Protein AF-0000000087791373 (afdb_homodimer)

Radius of gyration: 26.21 Å; Cα contacts (8 Å, |Δi|>4): 1386; chains: 2; bounding box: 54×72×61 Å

Solvent-accessible surface area (backbone atoms only — not comparable to full-atom values): 29292 Å² total; per-residue (Å²): 79,30,31,6,31,22,45,50,94,56,30,28,34,34,30,41,23,48,98,82,58,59,75,77,44,73,50,73,48,74,49,63,87,86,55,50,56,68,53,48,49,52,51,41,52,49,49,49,51,52,47,32,54,74,66,72,47,54,86,62,55,42,51,32,30,10,32,8,32,65,57,51,45,37,90,84,17,33,25,45,86,38,78,88,44,68,81,40,50,69,40,46,53,28,62,50,48,24,66,74,62,54,25,85,41,54,39,47,33,21,29,32,44,12,29,42,44,19,20,39,72,72,32,59,36,45,94,52,70,40,33,40,31,35,27,26,23,67,53,43,37,24,25,37,32,49,88,69,45,73,74,44,75,19,32,58,26,44,23,37,48,30,85,83,39,52,62,31,87,82,70,30,42,9,20,36,31,35,52,56,6,34,50,36,44,41,52,52,40,46,75,71,70,55,88,71,91,43,56,55,52,42,61,69,38,22,91,83,30,68,69,37,32,52,51,49,50,51,36,43,52,52,48,24,38,50,51,24,22,49,32,30,40,68,34,93,51,44,37,33,35,21,43,72,45,28,54,66,40,38,84,76,40,50,66,58,33,47,55,52,26,52,59,47,33,98,51,82,81,44,80,40,67,52,61,54,63,92,53,22,29,14,50,2,7,28,46,65,58,47,79,81,86,130,80,30,30,6,31,20,45,50,93,56,32,24,33,33,30,41,24,47,97,84,59,57,76,76,45,72,48,72,47,73,50,62,87,85,55,49,58,68,53,49,49,51,51,42,52,50,47,49,52,52,46,32,55,73,65,71,46,56,85,61,54,41,51,31,30,10,32,8,32,64,56,51,46,36,92,84,18,33,25,42,84,38,79,89,44,68,82,42,50,68,40,47,52,28,62,51,48,24,67,74,63,54,24,85,40,53,40,48,34,21,29,33,44,12,29,41,44,19,21,39,72,72,33,60,38,45,94,51,69,41,33,38,32,33,26,26,22,66,52,44,38,24,26,37,33,48,88,72,44,74,74,44,74,18,32,57,28,45,23,38,48,31,84,83,40,53,61,29,86,83,69,29,43,7,20,37,30,36,50,54,6,34,49,34,45,42,51,51,41,45,76,72,69,54,87,71,92,44,55,55,52,42,61,70,37,21,92,81,29,69,70,36,33,54,51,50,50,52,37,44,51,51,48,23,38,50,50,24,23,49,32,30,39,69,34,93,49,42,36,32,36,21,42,70,45,27,55,66,41,38,84,76,39,48,65,59,33,47,55,50,25,51,58,47,34,98,52,83,82,44,79,41,66,51,60,55,61,93,54,22,30,13,48,3,7,28,45,65,57,47,80,80,85,130

InterPro domains:
  IPR000600 ROK family [PF00480] (42-289)
  IPR000600 ROK family [PTHR18964] (3-289)
  IPR043129 ATPase, nucleotide binding domain [SSF53067] (2-290)

Organism: NCBI:txid1960156

Sequence (588 aa):
MLLGLEISRDFAAAVICDPAGAAQWALRRDFPPHASPAIQWVSAMELCHDLMRRAALERGEIERAGVSFEGQVSRDGQIENDPTRPGWAGYDIIRAVREHLGVPSVFAASRGQCEAWGEARFGALQNQSEWLYLHLGHDLESALFLQKMRRIPSDIGGLVVERDGSLDAFGIRGTLRAYCSGAAFESRARSFGMSFNSASEIWNLAPSNFAAQSLCEDFNSRLAQGLASALSLVGNVPLCLGGEFGRAIFPGIAAALASKLREMTPFSPHLIAARLGEDAAALGAAALTLPPISMLLGLEISRDFAAAVICDPAGAAQWALRRDFPPHASPAIQWVSAMELCHDLMRRAALERGEIERAGVSFEGQVSRDGQIENDPTRPGWAGYDIIRAVREHLGVPSVFAASRGQCEAWGEARFGALQNQSEWLYLHLGHDLESALFLQKMRRIPSDIGGLVVERDGSLDAFGIRGTLRAYCSGAAFESRARSFGMSFNSASEIWNLAPSNFAAQSLCEDFNSRLAQGLASALSLVGNVPLCLGGEFGRAIFPGIAAALASKLREMTPFSPHLIAARLGEDAAALGAAALTLPPIS

pLDDT: mean 92.12, std 7.23, range [46.38, 98.38]

Secondary structure (DSSP, 8-state):
-EEEEEE-SSEEEEEEE-TT--EEEEEEEEPPTT--HHHHHHHHHHHHHHHHHHTTPPTT---EEEEEESS-B-TTSBBPP-TTSTT-TT-BHHHHHHHHHT-SEEEEEEHHHHHHHHHHHHSTTTT-SSEEEEEESSSEEEEEEETTEEEE---GGG-B-STT--B-TTS-BTBTHHHHSHHHHHHHHHHTT---SSHHHHHHHGGG-HHHHHHHHHHHHHHHHHHHHHHHHH-S--EEEEHHHHHHHHHHHHHHHHHHHHHH-SS---EEE----TTHHHHHHHHTTSPPP-/-EEEEEE-SSEEEEEEE-TT--EEEEEEEEPPTT--HHHHHHHHHHHHHHHHHHTT--TT---EEEEEESS-B-TTSBBPP-TTSTT-TT-BHHHHHHHHHT-SEEEEEEHHHHHHHHHHHHSTTTT-SSEEEEEESSSEEEEEEETTEEEE---GGG-B-STT--B-TTS-BTBTHHHHSHHHHHHHHHHTT---SSHHHHHHHGGG-HHHHHHHHHHHHHHHHHHHHHHHHH-S--EEEEHHHHHHHHHHHHHHHHHHHHHH-SS---EEE----TTHHHHHHHHTTSPPP-

Foldseek 3Di:
DEKFWEQEPFKIKMFDDDLLLPTDFIDMGTFPPPDAPVRSVVRRLVRVVVRCVVVVHDQPPHAEYFYAYAAAADFQQAGDDDLSRPPRHGDRPQVVCCVSRVHPYYGYGYLQQLLVQLCCRNRFVPPFQWEKEWAAEQFIAIWTGDNNPPGDRDGLQQQQQDVQAAADSVRDHRGLRCQQHFNNLVVVCVVVVDDDDGSLRLCVCLVPDVSSVVSLLVNLLSVLSSVLVVCVVRNAGAYEYHHPNRLSCCVPRVVVSQVSNVVRHVDRYHYHYIDDPPCSSRSSRSSVRDDRDD/DEKFWEQEPFKIKMFDDDLLLPTDFIDMDTFPPPDAPVSSVVRRLVRVVVRCVVVVHDQPPHAEYFYAYAAAADFQQAGDDDLVRPPRHGDRPQVVCCVSRVHPYYGYGYLQQLLVQLCCRNRFVPPFQWEKEWAAEQFIAIWTHDNNPRGDRDGLQQQQQDVQAAQDSVRDHRGLRCQQHFNNLVVVCVVVVDDDDGSLRLCVCLVPDVSSVVSLLVNLLSVLSSVLVVCVVRNAGAYEYHHPNRLSCCVPRVVVSQVSNVVRHVDRYHYHYIDDPPCSSRSSRSSVRDDRDD

Structure (mmCIF, N/CA/C/O backbone):
data_AF-0000000087791373-model_v1
#
loop_
_entity.id
_entity.type
_entity.pdbx_description
1 polymer 'Sugar kinase of the NBD/HSP70 family, may containing an N-terminal HTH domain'
#
loop_
_atom_site.group_PDB
_atom_site.id
_atom_site.type_symbol
_atom_site.label_atom_id
_atom_site.label_alt_id
_atom_site.label_comp_id
_atom_site.label_asym_id
_atom_site.label_entity_id
_atom_site.label_seq_id
_atom_site.pdbx_PDB_ins_code
_atom_site.Cartn_x
_atom_site.Cartn_y
_atom_site.Cartn_z
_atom_site.occupancy
_atom_site.B_iso_or_equiv
_atom_site.auth_seq_id
_atom_site.auth_comp_id
_atom_site.auth_asym_id
_atom_site.auth_atom_id
_atom_site.pdbx_PDB_model_num
ATOM 1 N N . MET A 1 1 ? -21.875 -27.453 -12.586 1 92 1 MET A N 1
ATOM 2 C CA . MET A 1 1 ? -20.438 -27.594 -12.445 1 92 1 MET A CA 1
ATOM 3 C C . MET A 1 1 ? -19.719 -26.297 -12.828 1 92 1 MET A C 1
ATOM 5 O O . MET A 1 1 ? -20.25 -25.5 -13.609 1 92 1 MET A O 1
ATOM 9 N N . LEU A 1 2 ? -18.625 -26.078 -12.172 1 94.44 2 LEU A N 1
ATOM 10 C CA . LEU A 1 2 ? -17.766 -24.938 -12.445 1 94.44 2 LEU A CA 1
ATOM 11 C C . LEU A 1 2 ? -16.5 -25.359 -13.172 1 94.44 2 LEU A C 1
ATOM 13 O O . LEU A 1 2 ? -15.922 -26.406 -12.859 1 94.44 2 LEU A O 1
ATOM 17 N N . LEU A 1 3 ? -16.094 -24.531 -14.094 1 96.75 3 LEU A N 1
ATOM 18 C CA . LEU A 1 3 ? -14.828 -24.734 -14.766 1 96.75 3 LEU A CA 1
ATOM 19 C C . LEU A 1 3 ? -13.82 -23.656 -14.398 1 96.75 3 LEU A C 1
ATOM 21 O O . LEU A 1 3 ? -14.141 -22.469 -14.453 1 96.75 3 LEU A O 1
ATOM 25 N N . GLY A 1 4 ? -12.68 -24.047 -13.883 1 98 4 GLY A N 1
ATOM 26 C CA . GLY A 1 4 ? -11.539 -23.172 -13.695 1 98 4 GLY A CA 1
ATOM 27 C C . GLY A 1 4 ? -10.398 -23.453 -14.648 1 98 4 GLY A C 1
ATOM 28 O O . GLY A 1 4 ? -9.938 -24.594 -14.758 1 98 4 GLY A O 1
ATOM 29 N N . LEU A 1 5 ? -9.961 -22.422 -15.359 1 98.38 5 LEU A N 1
ATOM 30 C CA . LEU A 1 5 ? -8.875 -22.531 -16.328 1 98.38 5 LEU A CA 1
ATOM 31 C C . LEU A 1 5 ? -7.715 -21.625 -15.953 1 98.38 5 LEU A C 1
ATOM 33 O O . LEU A 1 5 ? -7.918 -20.438 -15.656 1 98.38 5 LEU A O 1
ATOM 37 N N . GLU A 1 6 ? -6.555 -22.141 -15.906 1 98.38 6 GLU A N 1
ATOM 38 C CA . GLU A 1 6 ? -5.332 -21.359 -15.742 1 98.38 6 GLU A CA 1
ATOM 39 C C . GLU A 1 6 ? -4.512 -21.344 -17.031 1 98.38 6 GLU A C 1
ATOM 41 O O . GLU A 1 6 ? -4.207 -22.406 -17.594 1 98.38 6 GLU A O 1
ATOM 46 N N . ILE A 1 7 ? -4.246 -20.219 -17.5 1 97.75 7 ILE A N 1
ATOM 47 C CA . ILE A 1 7 ? -3.295 -20.031 -18.594 1 97.75 7 ILE A CA 1
ATOM 48 C C . ILE A 1 7 ? -2.006 -19.422 -18.047 1 97.75 7 ILE A C 1
ATOM 50 O O . ILE A 1 7 ? -1.933 -18.203 -17.844 1 97.75 7 ILE A O 1
ATOM 54 N N . SER A 1 8 ? -1.04 -20.203 -17.812 1 95.69 8 SER A N 1
ATOM 55 C CA . SER A 1 8 ? 0.272 -19.781 -17.344 1 95.69 8 SER A CA 1
ATOM 56 C C . SER A 1 8 ? 1.234 -19.562 -18.5 1 95.69 8 SER A C 1
ATOM 58 O O . SER A 1 8 ? 0.839 -19.625 -19.672 1 95.69 8 SER A O 1
ATOM 60 N N . ARG A 1 9 ? 2.461 -19.172 -18.203 1 92.06 9 ARG A N 1
ATOM 61 C CA . ARG A 1 9 ? 3.473 -18.906 -19.219 1 92.06 9 ARG A CA 1
ATOM 62 C C . ARG A 1 9 ? 3.873 -20.188 -19.953 1 92.06 9 ARG A C 1
ATOM 64 O O . ARG A 1 9 ? 4.133 -20.156 -21.156 1 92.06 9 ARG A O 1
ATOM 71 N N . ASP A 1 10 ? 3.85 -21.266 -19.125 1 93.69 10 ASP A N 1
ATOM 72 C CA . ASP A 1 10 ? 4.469 -22.469 -19.703 1 93.69 10 ASP A CA 1
ATOM 73 C C . ASP A 1 10 ? 3.479 -23.625 -19.75 1 93.69 10 ASP A C 1
ATOM 75 O O . ASP A 1 10 ? 3.799 -24.703 -20.266 1 93.69 10 ASP A O 1
ATOM 79 N N . PHE A 1 11 ? 2.307 -23.422 -19.266 1 96.62 11 PHE A N 1
ATOM 80 C CA . PHE A 1 11 ? 1.334 -24.516 -19.266 1 96.62 11 PHE A CA 1
ATOM 81 C C . PHE A 1 11 ? -0.083 -23.969 -19.109 1 96.62 11 PHE A C 1
ATOM 83 O O . PHE A 1 11 ? -0.274 -22.797 -18.797 1 96.62 11 PHE A O 1
ATOM 90 N N . ALA A 1 12 ? -1.04 -24.828 -19.359 1 98.25 12 ALA A N 1
ATOM 91 C CA . ALA A 1 12 ? -2.441 -24.625 -19 1 98.25 12 ALA A CA 1
ATOM 92 C C . ALA A 1 12 ? -2.924 -25.703 -18.031 1 98.25 12 ALA A C 1
ATOM 94 O O . ALA A 1 12 ? -2.459 -26.844 -18.094 1 98.25 12 ALA A O 1
ATOM 95 N N . ALA A 1 13 ? -3.746 -25.328 -17.141 1 98.19 13 ALA A N 1
ATOM 96 C CA . ALA A 1 13 ? -4.398 -26.25 -16.219 1 98.19 13 ALA A CA 1
ATOM 97 C C . ALA A 1 13 ? -5.891 -25.953 -16.109 1 98.19 13 ALA A C 1
ATOM 99 O O . ALA A 1 13 ? -6.309 -24.797 -16.203 1 98.19 13 ALA A O 1
ATOM 100 N N . ALA A 1 14 ? -6.664 -26.984 -15.906 1 98.19 14 ALA A N 1
ATOM 101 C CA . ALA A 1 14 ? -8.109 -26.812 -15.766 1 98.19 14 ALA A CA 1
ATOM 102 C C . ALA A 1 14 ? -8.672 -27.734 -14.695 1 98.19 14 ALA A C 1
ATOM 104 O O . ALA A 1 14 ? -8.141 -28.828 -14.461 1 98.19 14 ALA A O 1
ATOM 105 N N . VAL A 1 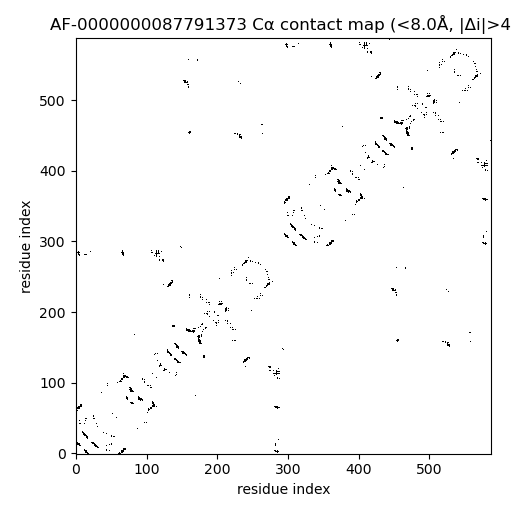15 ? -9.695 -27.266 -14.086 1 97.38 15 VAL A N 1
ATOM 106 C CA . VAL A 1 15 ? -10.414 -28.078 -13.094 1 97.38 15 VAL A CA 1
ATOM 107 C C . VAL A 1 15 ? -11.922 -27.938 -13.32 1 97.38 15 VAL A C 1
ATOM 109 O O . VAL A 1 15 ? -12.398 -26.906 -13.797 1 97.38 15 VAL A O 1
ATOM 112 N N . ILE A 1 16 ? -12.609 -29 -13.156 1 96.31 16 ILE A N 1
ATOM 113 C CA . ILE A 1 16 ? -14.062 -29 -13.062 1 96.31 16 ILE A CA 1
ATOM 114 C C . ILE A 1 16 ? -14.484 -29.422 -11.656 1 96.31 16 ILE A C 1
ATOM 116 O O . ILE A 1 16 ? -14.055 -30.469 -11.164 1 96.31 16 ILE A O 1
ATOM 120 N N . CYS A 1 17 ? -15.203 -28.562 -11.031 1 93.38 17 CYS A N 1
ATOM 121 C CA . CYS A 1 17 ? -15.609 -28.875 -9.664 1 93.38 17 CYS A CA 1
ATOM 122 C C . CYS A 1 17 ? -17.031 -28.391 -9.391 1 93.38 17 CYS A C 1
ATOM 124 O O . CYS A 1 17 ? -17.641 -27.734 -10.242 1 93.38 17 CYS A O 1
ATOM 126 N N . ASP A 1 18 ? -17.547 -28.844 -8.211 1 90.69 18 ASP A N 1
ATOM 127 C CA . ASP A 1 18 ? -18.828 -28.312 -7.758 1 90.69 18 ASP A CA 1
ATOM 128 C C . ASP A 1 18 ? -18.641 -27.016 -6.973 1 90.69 18 ASP A C 1
ATOM 130 O O . ASP A 1 18 ? -17.516 -26.578 -6.746 1 90.69 18 ASP A O 1
ATOM 134 N N . PRO A 1 19 ? -19.766 -26.375 -6.551 1 89.62 19 PRO A N 1
ATOM 135 C CA . PRO A 1 19 ? -19.672 -25.094 -5.855 1 89.62 19 PRO A CA 1
ATOM 136 C C . PRO A 1 19 ? -18.969 -25.203 -4.5 1 89.62 19 PRO A C 1
ATOM 138 O O . PRO A 1 19 ? -18.547 -24.203 -3.93 1 89.62 19 PRO A O 1
ATOM 141 N N . ALA A 1 20 ? -18.828 -26.375 -3.98 1 87.81 20 ALA A N 1
ATOM 142 C CA . ALA A 1 20 ? -18.141 -26.578 -2.705 1 87.81 20 ALA A CA 1
ATOM 143 C C . ALA A 1 20 ? -16.625 -26.656 -2.9 1 87.81 20 ALA A C 1
ATOM 145 O O . ALA A 1 20 ? -15.867 -26.609 -1.93 1 87.81 20 ALA A O 1
ATOM 146 N N . GLY A 1 21 ? -16.219 -26.703 -4.137 1 82.69 21 GLY A N 1
ATOM 147 C CA . GLY A 1 21 ? -14.812 -26.641 -4.484 1 82.69 21 GLY A CA 1
ATOM 148 C C . GLY A 1 21 ? -14.125 -27.984 -4.426 1 82.69 21 GLY A C 1
ATOM 149 O O . GLY A 1 21 ? -12.906 -28.062 -4.555 1 82.69 21 GLY A O 1
ATOM 150 N N . ALA A 1 22 ? -14.875 -29.031 -4.082 1 83.44 22 ALA A N 1
ATOM 151 C CA . ALA A 1 22 ? -14.258 -30.344 -4.156 1 83.44 22 ALA A CA 1
ATOM 152 C C . ALA A 1 22 ? -13.883 -30.703 -5.594 1 83.44 22 ALA A C 1
ATOM 154 O O . ALA A 1 22 ? -14.719 -30.625 -6.5 1 83.44 22 ALA A O 1
ATOM 155 N N . ALA A 1 23 ? -12.57 -30.688 -5.789 1 78.94 23 ALA A N 1
ATOM 156 C CA . ALA A 1 23 ? -12.156 -30.984 -7.156 1 78.94 23 ALA A CA 1
ATOM 157 C C . ALA A 1 23 ? -12.383 -32.469 -7.484 1 78.94 23 ALA A C 1
ATOM 159 O O . ALA A 1 23 ? -11.984 -33.344 -6.723 1 78.94 23 ALA A O 1
ATOM 160 N N . GLN A 1 24 ? -13 -32.562 -8.672 1 87.12 24 GLN A N 1
ATOM 161 C CA . GLN A 1 24 ? -13.258 -33.938 -9.102 1 87.12 24 GLN A CA 1
ATOM 162 C C . GLN A 1 24 ? -12.383 -34.312 -10.297 1 87.12 24 GLN A C 1
ATOM 164 O O . GLN A 1 24 ? -11.828 -35.438 -10.344 1 87.12 24 GLN A O 1
ATOM 169 N N . TRP A 1 25 ? -12.258 -33.375 -11.266 1 95.31 25 TRP A N 1
ATOM 170 C CA . TRP A 1 25 ? -11.438 -33.594 -12.453 1 95.31 25 TRP A CA 1
ATOM 171 C C . TRP A 1 25 ? -10.43 -32.469 -12.641 1 95.31 25 TRP A C 1
ATOM 173 O O . TRP A 1 25 ? -10.742 -31.312 -12.406 1 95.31 25 TRP A O 1
ATOM 183 N N . ALA A 1 26 ? -9.281 -32.812 -12.977 1 96.75 26 ALA A N 1
ATOM 184 C CA . ALA A 1 26 ? -8.219 -31.859 -13.25 1 96.75 26 ALA A CA 1
ATOM 185 C C . ALA A 1 26 ? -7.301 -32.344 -14.359 1 96.75 26 ALA A C 1
ATOM 187 O O . ALA A 1 26 ? -7.066 -33.562 -14.484 1 96.75 26 ALA A O 1
ATOM 188 N N . LEU A 1 27 ? -6.875 -31.453 -15.172 1 97.62 27 LEU A N 1
ATOM 189 C CA . LEU A 1 27 ? -5.934 -31.766 -16.25 1 97.62 27 LEU A CA 1
ATOM 190 C C . LEU A 1 27 ? -4.938 -30.625 -16.438 1 97.62 27 LEU A C 1
ATOM 192 O O . LEU A 1 27 ? -5.281 -29.453 -16.25 1 97.62 27 LEU A O 1
ATOM 196 N N . ARG A 1 28 ? -3.744 -30.906 -16.75 1 97.69 28 ARG A N 1
ATOM 197 C CA . ARG A 1 28 ? -2.688 -29.938 -17.047 1 97.69 28 ARG A CA 1
ATOM 198 C C . ARG A 1 28 ? -1.947 -30.312 -18.328 1 97.69 28 ARG A C 1
ATOM 200 O O . ARG A 1 28 ? -1.765 -31.5 -18.625 1 97.69 28 ARG A O 1
ATOM 207 N N . ARG A 1 29 ? -1.562 -29.359 -19.031 1 97.81 29 ARG A N 1
ATOM 208 C CA . ARG A 1 29 ? -0.812 -29.547 -20.266 1 97.81 29 ARG A CA 1
ATOM 209 C C . ARG A 1 29 ? 0.278 -28.484 -20.422 1 97.81 29 ARG A C 1
ATOM 211 O O . ARG A 1 29 ? -0.005 -27.281 -20.391 1 97.81 29 ARG A O 1
ATOM 218 N N . ASP A 1 30 ? 1.499 -28.906 -20.578 1 97.56 30 ASP A N 1
ATOM 219 C CA . ASP A 1 30 ? 2.609 -27.984 -20.812 1 97.56 30 ASP A CA 1
ATOM 220 C C . ASP A 1 30 ? 2.57 -27.438 -22.25 1 97.56 30 ASP A C 1
ATOM 222 O O . ASP A 1 30 ? 2.24 -28.172 -23.188 1 97.56 30 ASP A O 1
ATOM 226 N N . PHE A 1 31 ? 2.869 -26.188 -22.344 1 97.38 31 PHE A N 1
ATOM 227 C CA . PHE A 1 31 ? 3.014 -25.609 -23.672 1 97.38 31 PHE A CA 1
ATOM 228 C C . PHE A 1 31 ? 4.355 -25.984 -24.281 1 97.38 31 PHE A C 1
ATOM 230 O O . PHE A 1 31 ? 5.316 -26.266 -23.562 1 97.38 31 PHE A O 1
ATOM 237 N N . PRO A 1 32 ? 4.41 -25.984 -25.641 1 94.69 32 PRO A N 1
ATOM 238 C CA . PRO A 1 32 ? 5.734 -26.078 -26.25 1 94.69 32 PRO A CA 1
ATOM 239 C C . PRO A 1 32 ? 6.621 -24.875 -25.922 1 94.69 32 PRO A C 1
ATOM 241 O O . PRO A 1 32 ? 6.109 -23.797 -25.594 1 94.69 32 PRO A O 1
ATOM 244 N N . PRO A 1 33 ? 7.93 -25.109 -25.938 1 92.12 33 PRO A N 1
ATOM 245 C CA . PRO A 1 33 ? 8.828 -23.969 -25.688 1 92.12 33 PRO A CA 1
ATOM 246 C C . PRO A 1 33 ? 8.547 -22.797 -26.609 1 92.12 33 PRO A C 1
ATOM 248 O O . PRO A 1 33 ? 8.359 -22.984 -27.812 1 92.12 33 PRO A O 1
ATOM 251 N N . HIS A 1 34 ? 8.414 -21.641 -26.078 1 90.69 34 HIS A N 1
ATOM 252 C CA . HIS A 1 34 ? 8.234 -20.391 -26.812 1 90.69 34 HIS A CA 1
ATOM 253 C C . HIS A 1 34 ? 6.918 -20.375 -27.578 1 90.69 34 HIS A C 1
ATOM 255 O O . HIS A 1 34 ? 6.848 -19.859 -28.688 1 90.69 34 HIS A O 1
ATOM 261 N N . ALA A 1 35 ? 5.977 -21.078 -27.016 1 95.12 35 ALA A N 1
ATOM 262 C CA . ALA A 1 35 ? 4.664 -21.109 -27.656 1 95.12 35 ALA A CA 1
ATOM 263 C C . ALA A 1 35 ? 4.09 -19.703 -27.812 1 95.12 35 ALA A C 1
ATOM 265 O O . ALA A 1 35 ? 4.148 -18.906 -26.875 1 95.12 35 ALA A O 1
ATOM 266 N N . SER A 1 36 ? 3.588 -19.391 -29.016 1 95.75 36 SER A N 1
ATOM 267 C CA . SER A 1 36 ? 2.896 -18.125 -29.25 1 95.75 36 SER A CA 1
ATOM 268 C C . SER A 1 36 ? 1.574 -18.078 -28.484 1 95.75 36 SER A C 1
ATOM 270 O O . SER A 1 36 ? 1.048 -19.109 -28.078 1 95.75 36 SER A O 1
ATOM 272 N N . PRO A 1 37 ? 0.996 -16.891 -28.328 1 96.31 37 PRO A N 1
ATOM 273 C CA . PRO A 1 37 ? -0.317 -16.781 -27.688 1 96.31 37 PRO A CA 1
ATOM 274 C C . PRO A 1 37 ? -1.379 -17.641 -28.375 1 96.31 37 PRO A C 1
ATOM 276 O O . PRO A 1 37 ? -2.207 -18.266 -27.688 1 96.31 37 PRO A O 1
ATOM 279 N N . ALA A 1 38 ? -1.323 -17.688 -29.641 1 96.56 38 ALA A N 1
ATOM 280 C CA . ALA A 1 38 ? -2.297 -18.484 -30.391 1 96.56 38 ALA A CA 1
ATOM 281 C C . ALA A 1 38 ? -2.182 -19.969 -30.016 1 96.56 38 ALA A C 1
ATOM 283 O O . ALA A 1 38 ? -3.193 -20.641 -29.812 1 96.56 38 ALA A O 1
ATOM 284 N N . ILE A 1 39 ? -0.983 -20.422 -29.938 1 97.25 39 ILE A N 1
ATOM 285 C CA . ILE A 1 39 ? -0.735 -21.812 -29.594 1 97.25 39 ILE A CA 1
ATOM 286 C C . ILE A 1 39 ? -1.171 -22.078 -28.156 1 97.25 39 ILE A C 1
ATOM 288 O O . ILE A 1 39 ? -1.789 -23.109 -27.875 1 97.25 39 ILE A O 1
ATOM 292 N N . GLN A 1 40 ? -0.806 -21.219 -27.281 1 97.88 40 GLN A N 1
ATOM 293 C CA . GLN A 1 40 ? -1.222 -21.359 -25.891 1 97.88 40 GLN A CA 1
ATOM 294 C C . GLN A 1 40 ? -2.742 -21.406 -25.781 1 97.88 40 GLN A C 1
ATOM 296 O O . GLN A 1 40 ? -3.291 -22.219 -25.047 1 97.88 40 GLN A O 1
ATOM 301 N N . TRP A 1 41 ? -3.383 -20.531 -26.531 1 97.5 41 TRP A N 1
ATOM 302 C CA . TRP A 1 41 ? -4.84 -20.438 -26.5 1 97.5 41 TRP A CA 1
ATOM 303 C C . TRP A 1 41 ? -5.469 -21.75 -26.984 1 97.5 41 TRP A C 1
ATOM 305 O O . TRP A 1 41 ? -6.316 -22.312 -26.297 1 97.5 41 TRP A O 1
ATOM 315 N N . VAL A 1 42 ? -5.035 -22.188 -28.094 1 97.69 42 VAL A N 1
ATOM 316 C CA . VAL A 1 42 ? -5.578 -23.422 -28.672 1 97.69 42 VAL A CA 1
ATOM 317 C C . VAL A 1 42 ? -5.367 -24.578 -27.703 1 97.69 42 VAL A C 1
ATOM 319 O O . VAL A 1 42 ? -6.285 -25.359 -27.469 1 97.69 42 VAL A O 1
ATOM 322 N N . SER A 1 43 ? -4.188 -24.641 -27.172 1 98 43 SER A N 1
ATOM 323 C CA . SER A 1 43 ? -3.865 -25.703 -26.203 1 98 43 SER A CA 1
ATOM 324 C C . SER A 1 43 ? -4.773 -25.641 -24.984 1 98 43 SER A C 1
ATOM 326 O O . SER A 1 43 ? -5.234 -26.672 -24.5 1 98 43 SER A O 1
ATOM 328 N N . ALA A 1 44 ? -4.98 -24.484 -24.516 1 98.31 44 ALA A N 1
ATOM 329 C CA . ALA A 1 44 ? -5.824 -24.281 -23.344 1 98.31 44 ALA A CA 1
ATOM 330 C C . ALA A 1 44 ? -7.266 -24.703 -23.625 1 98.31 44 ALA A C 1
ATOM 332 O O . ALA A 1 44 ? -7.898 -25.359 -22.797 1 98.31 44 ALA A O 1
ATOM 333 N N . MET A 1 45 ? -7.773 -24.328 -24.797 1 97.38 45 MET A N 1
ATOM 334 C CA . MET A 1 45 ? -9.141 -24.703 -25.156 1 97.38 45 MET A CA 1
ATOM 335 C C . MET A 1 45 ? -9.273 -26.203 -25.328 1 97.38 45 MET A C 1
ATOM 337 O O . MET A 1 45 ? -10.258 -26.797 -24.891 1 97.38 45 MET A O 1
ATOM 341 N N . GLU A 1 46 ? -8.312 -26.734 -25.953 1 97.81 46 GLU A N 1
ATOM 342 C CA . GLU A 1 46 ? -8.312 -28.188 -26.125 1 97.81 46 GLU A CA 1
ATOM 343 C C . GLU A 1 46 ? -8.289 -28.891 -24.781 1 97.81 46 GLU A C 1
ATOM 345 O O . GLU A 1 46 ? -8.961 -29.906 -24.594 1 97.81 46 GLU A O 1
ATOM 350 N N . LEU A 1 47 ? -7.508 -28.359 -23.906 1 98.31 47 LEU A N 1
ATOM 351 C CA . LEU A 1 47 ? -7.438 -28.891 -22.547 1 98.31 47 LEU A CA 1
ATOM 352 C C . LEU A 1 47 ? -8.812 -28.906 -21.891 1 98.31 47 LEU A C 1
ATOM 354 O O . LEU A 1 47 ? -9.195 -29.875 -21.25 1 98.31 47 LEU A O 1
ATOM 358 N N . CYS A 1 48 ? -9.516 -27.828 -22.031 1 97.44 48 CYS A N 1
ATOM 359 C CA . CYS A 1 48 ? -10.852 -27.719 -21.453 1 97.44 48 CYS A CA 1
ATOM 360 C C . CYS A 1 48 ? -11.789 -28.766 -22.047 1 97.44 48 CYS A C 1
ATOM 362 O O . CYS A 1 48 ? -12.539 -29.422 -21.328 1 97.44 48 CYS A O 1
ATOM 364 N N . HIS A 1 49 ? -11.719 -28.938 -23.328 1 96.81 49 HIS A N 1
ATOM 365 C CA . HIS A 1 49 ? -12.555 -29.938 -24 1 96.81 49 HIS A CA 1
ATOM 366 C C . HIS A 1 49 ? -12.211 -31.344 -23.516 1 96.81 49 HIS A C 1
ATOM 368 O O . HIS A 1 49 ? -13.109 -32.156 -23.25 1 96.81 49 HIS A O 1
ATOM 374 N N . ASP A 1 50 ? -10.953 -31.578 -23.438 1 97.75 50 ASP A N 1
ATOM 375 C CA . ASP A 1 50 ? -10.508 -32.875 -22.969 1 97.75 50 ASP A CA 1
ATOM 376 C C . ASP A 1 50 ? -11.016 -33.156 -21.547 1 97.75 50 ASP A C 1
ATOM 378 O O . ASP A 1 50 ? -11.438 -34.281 -21.25 1 97.75 50 ASP A O 1
ATOM 382 N N . LEU A 1 51 ? -10.953 -32.125 -20.75 1 97.44 51 LEU A N 1
ATOM 383 C CA . LEU A 1 51 ? -11.398 -32.281 -19.375 1 97.44 51 LEU A CA 1
ATOM 384 C C . LEU A 1 51 ? -12.898 -32.531 -19.297 1 97.44 51 LEU A C 1
ATOM 386 O O . LEU A 1 51 ? -13.367 -33.344 -18.516 1 97.44 51 LEU A O 1
ATOM 390 N N . MET A 1 52 ? -13.617 -31.812 -20.062 1 95.75 52 MET A N 1
ATOM 391 C CA . MET A 1 52 ? -15.062 -32 -20.125 1 95.75 52 MET A CA 1
ATOM 392 C C . MET A 1 52 ? -15.414 -33.406 -20.547 1 95.75 52 MET A C 1
ATOM 394 O O . MET A 1 52 ? -16.328 -34.031 -20 1 95.75 52 MET A O 1
ATOM 398 N N . ARG A 1 53 ? -14.688 -33.906 -21.5 1 95.94 53 ARG A N 1
ATOM 399 C CA . ARG A 1 53 ? -14.898 -35.281 -21.953 1 95.94 53 ARG A CA 1
ATOM 400 C C . ARG A 1 53 ? -14.594 -36.281 -20.844 1 95.94 53 ARG A C 1
ATOM 402 O O . ARG A 1 53 ? -15.367 -37.219 -20.625 1 95.94 53 ARG A O 1
ATOM 409 N N . ARG A 1 54 ? -13.547 -36 -20.203 1 95.62 54 ARG A N 1
ATOM 410 C CA . ARG A 1 54 ? -13.148 -36.875 -19.109 1 95.62 54 ARG A CA 1
ATOM 411 C C . ARG A 1 54 ? -14.195 -36.844 -18 1 95.62 54 ARG A C 1
ATOM 413 O O . ARG A 1 54 ? -14.43 -37.875 -17.344 1 95.62 54 ARG A O 1
ATOM 420 N N . ALA A 1 55 ? -14.766 -35.781 -17.781 1 94.12 55 ALA A N 1
ATOM 421 C CA . ALA A 1 55 ? -15.781 -35.625 -16.734 1 94.12 55 ALA A CA 1
ATOM 422 C C . ALA A 1 55 ? -17.156 -36.031 -17.234 1 94.12 55 ALA A C 1
ATOM 424 O O . ALA A 1 55 ? -18.141 -35.938 -16.516 1 94.12 55 ALA A O 1
ATOM 425 N N . ALA A 1 56 ? -17.266 -36.438 -18.453 1 94.56 56 ALA A N 1
ATOM 426 C CA . ALA A 1 56 ? -18.516 -36.875 -19.094 1 94.56 56 ALA A CA 1
ATOM 427 C C . ALA A 1 56 ? -19.562 -35.75 -19.062 1 94.56 56 ALA A C 1
ATOM 429 O O . ALA A 1 56 ? -20.734 -36 -18.766 1 94.56 56 ALA A O 1
ATOM 430 N N . LEU A 1 57 ? -19.031 -34.562 -19.281 1 92.81 57 LEU A N 1
ATOM 431 C CA . LEU A 1 57 ? -19.922 -33.406 -19.328 1 92.81 57 LEU A CA 1
ATOM 432 C C . LEU A 1 57 ? -20.156 -32.969 -20.766 1 92.81 57 LEU A C 1
ATOM 434 O O . LEU A 1 57 ? -19.219 -32.969 -21.578 1 92.81 57 LEU A O 1
ATOM 438 N N . GLU A 1 58 ? -21.359 -32.656 -21.031 1 86.31 58 GLU A N 1
ATOM 439 C CA . GLU A 1 58 ? -21.688 -32.062 -22.328 1 86.31 58 GLU A CA 1
ATOM 440 C C . GLU A 1 58 ? -21.594 -30.547 -22.297 1 86.31 58 GLU A C 1
ATOM 442 O O . GLU A 1 58 ? -21.547 -29.953 -21.219 1 86.31 58 GLU A O 1
ATOM 447 N N . ARG A 1 59 ? -21.531 -30.156 -23.594 1 77.88 59 ARG A N 1
ATOM 448 C CA . ARG A 1 59 ? -21.562 -28.703 -23.719 1 77.88 59 ARG A CA 1
ATOM 449 C C . ARG A 1 59 ? -22.781 -28.109 -23.031 1 77.88 59 ARG A C 1
ATOM 451 O O . ARG A 1 59 ? -23.875 -28.672 -23.125 1 77.88 59 ARG A O 1
ATOM 458 N N . GLY A 1 60 ? -22.75 -27.172 -22.266 1 83.12 60 GLY A N 1
ATOM 459 C CA . GLY A 1 60 ? -23.875 -26.562 -21.594 1 83.12 60 GLY A CA 1
ATOM 460 C C . GLY A 1 60 ? -23.969 -26.938 -20.125 1 83.12 60 GLY A C 1
ATOM 461 O O . GLY A 1 60 ? -24.641 -26.266 -19.344 1 83.12 60 GLY A O 1
ATOM 462 N N . GLU A 1 61 ? -23.312 -28 -19.828 1 89.81 61 GLU A N 1
ATOM 463 C CA . GLU A 1 61 ? -23.391 -28.438 -18.438 1 89.81 61 GLU A CA 1
ATOM 464 C C . GLU A 1 61 ? -22.438 -27.625 -17.547 1 89.81 61 GLU A C 1
ATOM 466 O O . GLU A 1 61 ? -22.547 -27.656 -16.328 1 89.81 61 GLU A O 1
ATOM 471 N N . ILE A 1 62 ? -21.531 -27.047 -18.203 1 92.38 62 ILE A N 1
ATOM 472 C CA . ILE A 1 62 ? -20.734 -26.062 -17.484 1 92.38 62 ILE A CA 1
ATOM 473 C C . ILE A 1 62 ? -21.453 -24.703 -17.484 1 92.38 62 ILE A C 1
ATOM 475 O O . ILE A 1 62 ? -21.625 -24.094 -18.547 1 92.38 62 ILE A O 1
ATOM 479 N N . GLU A 1 63 ? -21.797 -24.234 -16.344 1 88.31 63 GLU A N 1
ATOM 480 C CA . GLU A 1 63 ? -22.609 -23.016 -16.234 1 88.31 63 GLU A CA 1
ATOM 481 C C . GLU A 1 63 ? -21.719 -21.781 -16.094 1 88.31 63 GLU A C 1
ATOM 483 O O . GLU A 1 63 ? -22.094 -20.688 -16.531 1 88.31 63 GLU A O 1
ATOM 488 N N . ARG A 1 64 ? -20.719 -21.938 -15.484 1 95.44 64 ARG A N 1
ATOM 489 C CA . ARG A 1 64 ? -19.828 -20.812 -15.188 1 95.44 64 ARG A CA 1
ATOM 490 C C . ARG A 1 64 ? -18.359 -21.219 -15.344 1 95.44 64 ARG A C 1
ATOM 492 O O . ARG A 1 64 ? -17.984 -22.359 -15.008 1 95.44 64 ARG A O 1
ATOM 499 N N . ALA A 1 65 ? -17.578 -20.344 -15.844 1 97.31 65 ALA A N 1
ATOM 500 C CA . ALA A 1 65 ? -16.156 -20.594 -16.016 1 97.31 65 ALA A CA 1
ATOM 501 C C . ALA A 1 65 ? -15.336 -19.391 -15.531 1 97.31 65 ALA A C 1
ATOM 503 O O . ALA A 1 65 ? -15.75 -18.25 -15.695 1 97.31 65 ALA A O 1
ATOM 504 N N . GLY A 1 66 ? -14.273 -19.688 -14.898 1 97.75 66 GLY A N 1
ATOM 505 C CA . GLY A 1 66 ? -13.281 -18.688 -14.547 1 97.75 66 GLY A CA 1
ATOM 506 C C . GLY A 1 66 ? -11.93 -18.938 -15.195 1 97.75 66 GLY A C 1
ATOM 507 O O . GLY A 1 66 ? -11.539 -20.078 -15.414 1 97.75 66 GLY A O 1
ATOM 508 N N . VAL A 1 67 ? -11.211 -17.828 -15.477 1 98.12 67 VAL A N 1
ATOM 509 C CA . VAL A 1 67 ? -9.891 -17.922 -16.094 1 98.12 67 VAL A CA 1
ATOM 510 C C . VAL A 1 67 ? -8.867 -17.203 -15.227 1 98.12 67 VAL A C 1
ATOM 512 O O . VAL A 1 67 ? -9.055 -16.031 -14.867 1 98.12 67 VAL A O 1
ATOM 515 N N . SER A 1 68 ? -7.895 -17.906 -14.828 1 97.31 68 SER A N 1
ATOM 516 C CA . SER A 1 68 ? -6.684 -17.344 -14.234 1 97.31 68 SER A CA 1
ATOM 517 C C . SER A 1 68 ? -5.605 -17.125 -15.289 1 97.31 68 SER A C 1
ATOM 519 O O . SER A 1 68 ? -5.188 -18.062 -15.961 1 97.31 68 SER A O 1
ATOM 521 N N . PHE A 1 69 ? -5.184 -15.93 -15.414 1 96.38 69 PHE A N 1
ATOM 522 C CA . PHE A 1 69 ? -4.184 -15.594 -16.422 1 96.38 69 PHE A CA 1
ATOM 523 C C . PHE A 1 69 ? -2.922 -15.047 -15.773 1 96.38 69 PHE A C 1
ATOM 525 O O . PHE A 1 69 ? -2.988 -14.102 -14.977 1 96.38 69 PHE A O 1
ATOM 532 N N . GLU A 1 70 ? -1.778 -15.695 -16.016 1 94 70 GLU A N 1
ATOM 533 C CA . GLU A 1 70 ? -0.498 -15.156 -15.562 1 94 70 GLU A CA 1
ATOM 534 C C . GLU A 1 70 ? -0.137 -13.883 -16.312 1 94 70 GLU A C 1
ATOM 536 O O . GLU A 1 70 ? 0.57 -13.93 -17.328 1 94 70 GLU A O 1
ATOM 541 N N . GLY A 1 71 ? -0.492 -12.812 -15.812 1 89.62 71 GLY A N 1
ATOM 542 C CA . GLY A 1 71 ? -0.416 -11.477 -16.391 1 89.62 71 GLY A CA 1
ATOM 543 C C . GLY A 1 71 ? -1.489 -10.547 -15.859 1 89.62 71 GLY A C 1
ATOM 544 O O . GLY A 1 71 ? -2.188 -10.867 -14.898 1 89.62 71 GLY A O 1
ATOM 545 N N . GLN A 1 72 ? -1.564 -9.43 -16.516 1 86.5 72 GLN A N 1
ATOM 546 C CA . GLN A 1 72 ? -2.535 -8.43 -16.078 1 86.5 72 GLN A CA 1
ATOM 547 C C . GLN A 1 72 ? -3.822 -8.516 -16.891 1 86.5 72 GLN A C 1
ATOM 549 O O . GLN A 1 72 ? -3.783 -8.523 -18.125 1 86.5 72 GLN A O 1
ATOM 554 N N . VAL A 1 73 ? -4.91 -8.633 -16.109 1 90.88 73 VAL A N 1
ATOM 555 C CA . VAL A 1 73 ? -6.227 -8.719 -16.734 1 90.88 73 VAL A CA 1
ATOM 556 C C . VAL A 1 73 ? -7.141 -7.645 -16.156 1 90.88 73 VAL A C 1
ATOM 558 O O . VAL A 1 73 ? -7.23 -7.484 -14.93 1 90.88 73 VAL A O 1
ATOM 561 N N . SER A 1 74 ? -7.773 -6.941 -17.078 1 88.06 74 SER A N 1
ATOM 562 C CA . SER A 1 74 ? -8.734 -5.941 -16.625 1 88.06 74 SER A CA 1
ATOM 563 C C . SER A 1 74 ? -10.023 -6.598 -16.141 1 88.06 74 SER A C 1
ATOM 565 O O . SER A 1 74 ? -10.234 -7.793 -16.359 1 88.06 74 SER A O 1
ATOM 567 N N . ARG A 1 75 ? -10.859 -5.797 -15.516 1 82.19 75 ARG A N 1
ATOM 568 C CA . ARG A 1 75 ? -12.125 -6.289 -14.977 1 82.19 75 ARG A CA 1
ATOM 569 C C . ARG A 1 75 ? -13.008 -6.852 -16.078 1 82.19 75 ARG A C 1
ATOM 571 O O . ARG A 1 75 ? -13.781 -7.785 -15.852 1 82.19 75 ARG A O 1
ATOM 578 N N . ASP A 1 76 ? -12.836 -6.301 -17.25 1 89 76 ASP A N 1
ATOM 579 C CA . ASP A 1 76 ? -13.695 -6.715 -18.344 1 89 76 ASP A CA 1
ATOM 580 C C . ASP A 1 76 ? -13.047 -7.832 -19.172 1 89 76 ASP A C 1
ATOM 582 O O . ASP A 1 76 ? -13.57 -8.234 -20.203 1 89 76 ASP A O 1
ATOM 586 N N . GLY A 1 77 ? -11.922 -8.297 -18.719 1 91.94 77 GLY A N 1
ATOM 587 C CA . GLY A 1 77 ? -11.336 -9.492 -19.297 1 91.94 77 GLY A CA 1
ATOM 588 C C . GLY A 1 77 ? -10.281 -9.195 -20.359 1 91.94 77 GLY A C 1
ATOM 589 O O . GLY A 1 77 ? -9.781 -10.102 -21.016 1 91.94 77 GLY A O 1
ATOM 590 N N . GLN A 1 78 ? -9.961 -7.922 -20.484 1 94.19 78 GLN A N 1
ATOM 591 C CA . GLN A 1 78 ? -8.93 -7.555 -21.453 1 94.19 78 GLN A CA 1
ATOM 592 C C . GLN A 1 78 ? -7.535 -7.77 -20.875 1 94.19 78 GLN A C 1
ATOM 594 O O . GLN A 1 78 ? -7.246 -7.324 -19.766 1 94.19 78 GLN A O 1
ATOM 599 N N . ILE A 1 79 ? -6.715 -8.461 -21.656 1 94.5 79 ILE A N 1
ATOM 600 C CA . ILE A 1 79 ? -5.328 -8.625 -21.234 1 94.5 79 ILE A CA 1
ATOM 601 C C . ILE A 1 79 ? -4.562 -7.324 -21.484 1 94.5 79 ILE A C 1
ATOM 603 O O . ILE A 1 79 ? -4.559 -6.801 -22.594 1 94.5 79 ILE A O 1
ATOM 607 N N . GLU A 1 80 ? -4.016 -6.824 -20.422 1 90.62 80 GLU A N 1
ATOM 608 C CA . GLU A 1 80 ? -3.254 -5.586 -20.516 1 90.62 80 GLU A CA 1
ATOM 609 C C . GLU A 1 80 ? -1.846 -5.84 -21.047 1 90.62 80 GLU A C 1
ATOM 611 O O . GLU A 1 80 ? -1.388 -6.984 -21.078 1 90.62 80 GLU A O 1
ATOM 616 N N . ASN A 1 81 ? -1.272 -4.746 -21.5 1 86.31 81 ASN A N 1
ATOM 617 C CA . ASN A 1 81 ? 0.106 -4.859 -21.969 1 86.31 81 ASN A CA 1
ATOM 618 C C . ASN A 1 81 ? 1.044 -5.285 -20.828 1 86.31 81 ASN A C 1
ATOM 620 O O . ASN A 1 81 ? 1.041 -4.684 -19.766 1 86.31 81 ASN A O 1
ATOM 624 N N . ASP A 1 82 ? 1.707 -6.359 -21.016 1 87.12 82 ASP A N 1
ATOM 625 C CA . ASP A 1 82 ? 2.645 -6.992 -20.094 1 87.12 82 ASP A CA 1
ATOM 626 C C . ASP A 1 82 ? 3.875 -7.512 -20.828 1 87.12 82 ASP A C 1
ATOM 628 O O . ASP A 1 82 ? 3.775 -8.445 -21.641 1 87.12 82 ASP A O 1
ATOM 632 N N . PRO A 1 83 ? 5.031 -6.883 -20.562 1 86.56 83 PRO A N 1
ATOM 633 C CA . PRO A 1 83 ? 6.238 -7.289 -21.281 1 86.56 83 PRO A CA 1
ATOM 634 C C . PRO A 1 83 ? 6.598 -8.758 -21.062 1 86.56 83 PRO A C 1
ATOM 636 O O . PRO A 1 83 ? 7.328 -9.344 -21.859 1 86.56 83 PRO A O 1
ATOM 639 N N . THR A 1 84 ? 6.062 -9.344 -20.047 1 86.44 84 THR A N 1
ATOM 640 C CA . THR A 1 84 ? 6.371 -10.742 -19.75 1 86.44 84 THR A CA 1
ATOM 641 C C . THR A 1 84 ? 5.445 -11.672 -20.531 1 86.44 84 THR A C 1
ATOM 643 O O . THR A 1 84 ? 5.688 -12.883 -20.594 1 86.44 84 THR A O 1
ATOM 646 N N . ARG A 1 85 ? 4.473 -11.172 -21.094 1 92.25 85 ARG A N 1
ATOM 647 C CA . ARG A 1 85 ? 3.525 -11.938 -21.906 1 92.25 85 ARG A CA 1
ATOM 648 C C . ARG A 1 85 ? 3.281 -11.258 -23.25 1 92.25 85 ARG A C 1
ATOM 650 O O . ARG A 1 85 ? 2.15 -10.875 -23.562 1 92.25 85 ARG A O 1
ATOM 657 N N . PRO A 1 86 ? 4.379 -11.211 -23.953 1 90 86 PRO A N 1
ATOM 658 C CA . PRO A 1 86 ? 4.238 -10.484 -25.219 1 90 86 PRO A CA 1
ATOM 659 C C . PRO A 1 86 ? 3.219 -11.125 -26.156 1 90 86 PRO A C 1
ATOM 661 O O . PRO A 1 86 ? 3.123 -12.352 -26.219 1 90 86 PRO A O 1
ATOM 664 N N . GLY A 1 87 ? 2.432 -10.289 -26.797 1 93.94 87 GLY A N 1
ATOM 665 C CA . GLY A 1 87 ? 1.521 -10.773 -27.828 1 93.94 87 GLY A CA 1
ATOM 666 C C . GLY A 1 87 ? 0.1 -10.953 -27.328 1 93.94 87 GLY A C 1
ATOM 667 O O . GLY A 1 87 ? -0.826 -11.117 -28.125 1 93.94 87 GLY A O 1
ATOM 668 N N . TRP A 1 88 ? -0.094 -10.914 -26.016 1 96 88 TRP A N 1
ATOM 669 C CA . TRP A 1 88 ? -1.416 -11.148 -25.438 1 96 88 TRP A CA 1
ATOM 670 C C . TRP A 1 88 ? -2.203 -9.852 -25.328 1 96 88 TRP A C 1
ATOM 672 O O . TRP A 1 88 ? -3.418 -9.867 -25.109 1 96 88 TRP A O 1
ATOM 682 N N . ALA A 1 89 ? -1.509 -8.75 -25.453 1 94.12 89 ALA A N 1
ATOM 683 C CA . ALA A 1 89 ? -2.123 -7.449 -25.172 1 94.12 89 ALA A CA 1
ATOM 684 C C . ALA A 1 89 ? -3.379 -7.254 -26.016 1 94.12 89 ALA A C 1
ATOM 686 O O . ALA A 1 89 ? -3.363 -7.484 -27.234 1 94.12 89 ALA A O 1
ATOM 687 N N . GLY A 1 90 ? -4.441 -6.91 -25.344 1 94 90 GLY A N 1
ATOM 688 C CA . GLY A 1 90 ? -5.668 -6.574 -26.047 1 94 90 GLY A CA 1
ATOM 689 C C . GLY A 1 90 ? -6.602 -7.754 -26.219 1 94 90 GLY A C 1
ATOM 690 O O . GLY A 1 90 ? -7.758 -7.59 -26.625 1 94 90 GLY A O 1
ATOM 691 N N . TYR A 1 91 ? -6.129 -8.922 -25.953 1 95.12 91 TYR A N 1
ATOM 692 C CA . TYR A 1 91 ? -6.984 -10.102 -26.047 1 95.12 91 TYR A CA 1
ATOM 693 C C . TYR A 1 91 ? -8.117 -10.031 -25.016 1 95.12 91 TYR A C 1
ATOM 695 O O . TYR A 1 91 ? -7.895 -9.695 -23.859 1 95.12 91 TYR A O 1
ATOM 703 N N . ASP A 1 92 ? -9.312 -10.273 -25.516 1 96.94 92 ASP A N 1
ATOM 704 C CA . ASP A 1 92 ? -10.469 -10.391 -24.625 1 96.94 92 ASP A CA 1
ATOM 705 C C . ASP A 1 92 ? -10.719 -11.844 -24.234 1 96.94 92 ASP A C 1
ATOM 707 O O . ASP A 1 92 ? -11.398 -12.578 -24.938 1 96.94 92 ASP A O 1
ATOM 711 N N . ILE A 1 93 ? -10.25 -12.227 -23.125 1 97.19 93 ILE A N 1
ATOM 712 C CA . ILE A 1 93 ? -10.219 -13.625 -22.719 1 97.19 93 ILE A CA 1
ATOM 713 C C . ILE A 1 93 ? -11.617 -14.086 -22.328 1 97.19 93 ILE A C 1
ATOM 715 O O . ILE A 1 93 ? -12 -15.234 -22.594 1 97.19 93 ILE A O 1
ATOM 719 N N . ILE A 1 94 ? -12.367 -13.188 -21.719 1 97.69 94 ILE A N 1
ATOM 720 C CA . ILE A 1 94 ? -13.727 -13.539 -21.297 1 97.69 94 ILE A CA 1
ATOM 721 C C . ILE A 1 94 ? -14.578 -13.836 -22.531 1 97.69 94 ILE A C 1
ATOM 723 O O . ILE A 1 94 ? -15.219 -14.891 -22.594 1 97.69 94 ILE A O 1
ATOM 727 N N . ARG A 1 95 ? -14.57 -12.945 -23.469 1 96.88 95 ARG A N 1
ATOM 728 C CA . ARG A 1 95 ? -15.336 -13.141 -24.688 1 96.88 95 ARG A CA 1
ATOM 729 C C . ARG A 1 95 ? -14.906 -14.406 -25.422 1 96.88 95 ARG A C 1
ATOM 731 O O . ARG A 1 95 ? -15.742 -15.195 -25.859 1 96.88 95 ARG A O 1
ATOM 738 N N . ALA A 1 96 ? -13.633 -14.602 -25.547 1 96.94 96 ALA A N 1
ATOM 739 C CA . ALA A 1 96 ? -13.086 -15.734 -26.281 1 96.94 96 ALA A CA 1
ATOM 740 C C . ALA A 1 96 ? -13.508 -17.062 -25.641 1 96.94 96 ALA A C 1
ATOM 742 O O . ALA A 1 96 ? -13.938 -17.984 -26.344 1 96.94 96 ALA A O 1
ATOM 743 N N . VAL A 1 97 ? -13.406 -17.156 -24.344 1 96.94 97 VAL A N 1
ATOM 744 C CA . VAL A 1 97 ? -13.766 -18.375 -23.641 1 96.94 97 VAL A CA 1
ATOM 745 C C . VAL A 1 97 ? -15.266 -18.609 -23.75 1 96.94 97 VAL A C 1
ATOM 747 O O . VAL A 1 97 ? -15.703 -19.734 -23.984 1 96.94 97 VAL A O 1
ATOM 750 N N . ARG A 1 98 ? -15.992 -17.562 -23.547 1 95.94 98 ARG A N 1
ATOM 751 C CA . ARG A 1 98 ? -17.438 -17.641 -23.656 1 95.94 98 ARG A CA 1
ATOM 752 C C . ARG A 1 98 ? -17.844 -18.219 -25.016 1 95.94 98 ARG A C 1
ATOM 754 O O . ARG A 1 98 ? -18.656 -19.156 -25.094 1 95.94 98 ARG A O 1
ATOM 761 N N . GLU A 1 99 ? -17.297 -17.703 -26.047 1 94.81 99 GLU A N 1
ATOM 762 C CA . GLU A 1 99 ? -17.641 -18.109 -27.406 1 94.81 99 GLU A CA 1
ATOM 763 C C . GLU A 1 99 ? -17.156 -19.516 -27.719 1 94.81 99 GLU A C 1
ATOM 765 O O . GLU A 1 99 ? -17.875 -20.312 -28.312 1 94.81 99 GLU A O 1
ATOM 770 N N . HIS A 1 100 ? -15.984 -19.828 -27.328 1 94.81 100 HIS A N 1
ATOM 771 C CA . HIS A 1 100 ? -15.359 -21.094 -27.688 1 94.81 100 HIS A CA 1
ATOM 772 C C . HIS A 1 100 ? -15.977 -22.25 -26.906 1 94.81 100 HIS A C 1
ATOM 774 O O . HIS A 1 100 ? -16.156 -23.344 -27.453 1 94.81 100 HIS A O 1
ATOM 780 N N . LEU A 1 101 ? -16.234 -22.016 -25.641 1 94.94 101 LEU A N 1
ATOM 781 C CA . LEU A 1 101 ? -16.719 -23.109 -24.797 1 94.94 101 LEU A CA 1
ATOM 782 C C . LEU A 1 101 ? -18.234 -23.078 -24.688 1 94.94 101 LEU A C 1
ATOM 784 O O . LEU A 1 101 ? -18.844 -24.047 -24.203 1 94.94 101 LEU A O 1
ATOM 788 N N . GLY A 1 102 ? -18.844 -22.016 -25.078 1 93.69 102 GLY A N 1
ATOM 789 C CA . GLY A 1 102 ? -20.297 -21.891 -24.984 1 93.69 102 GLY A CA 1
ATOM 790 C C . GLY A 1 102 ? -20.781 -21.75 -23.562 1 93.69 102 GLY A C 1
ATOM 791 O O . GLY A 1 102 ? -21.828 -22.312 -23.203 1 93.69 102 GLY A O 1
ATOM 792 N N . VAL A 1 103 ? -20.031 -21.234 -22.734 1 94.75 103 VAL A N 1
ATOM 793 C CA . VAL A 1 103 ? -20.375 -21.016 -21.328 1 94.75 103 VAL A CA 1
ATOM 794 C C . VAL A 1 103 ? -20.953 -19.625 -21.141 1 94.75 103 VAL A C 1
ATOM 796 O O . VAL A 1 103 ? -20.312 -18.625 -21.5 1 94.75 103 VAL A O 1
ATOM 799 N N . PRO A 1 104 ? -22.109 -19.469 -20.578 1 92.44 104 PRO A N 1
ATOM 800 C CA . PRO A 1 104 ? -22.781 -18.172 -20.531 1 92.44 104 PRO A CA 1
ATOM 801 C C . PRO A 1 104 ? -22.094 -17.188 -19.609 1 92.44 104 PRO A C 1
ATOM 803 O O . PRO A 1 104 ? -22.078 -15.984 -19.859 1 92.44 104 PRO A O 1
ATOM 806 N N . SER A 1 105 ? -21.562 -17.641 -18.516 1 95.31 105 SER A N 1
ATOM 807 C CA . SER A 1 105 ? -20.953 -16.734 -17.531 1 95.31 105 SER A CA 1
ATOM 808 C C . SER A 1 105 ? -19.469 -17.031 -17.375 1 95.31 105 SER A C 1
ATOM 810 O O . SER A 1 105 ? -19.094 -18.094 -16.875 1 95.31 105 SER A O 1
ATOM 812 N N . VAL A 1 106 ? -18.672 -16.047 -17.828 1 97.06 106 VAL A N 1
ATOM 813 C CA . VAL A 1 106 ? -17.219 -16.219 -17.75 1 97.06 106 VAL A CA 1
ATOM 814 C C . VAL A 1 106 ? -16.594 -15.047 -17 1 97.06 106 VAL A C 1
ATOM 816 O O . VAL A 1 106 ? -16.984 -13.891 -17.203 1 97.06 106 VAL A O 1
ATOM 819 N N . PHE A 1 107 ? -15.68 -15.375 -16.094 1 96.56 107 PHE A N 1
ATOM 820 C CA . PHE A 1 107 ? -14.906 -14.391 -15.352 1 96.56 107 PHE A CA 1
ATOM 821 C C . PHE A 1 107 ? -13.414 -14.594 -15.578 1 96.56 107 PHE A C 1
ATOM 823 O O . PHE A 1 107 ? -12.992 -15.664 -16.016 1 96.56 107 PHE A O 1
ATOM 830 N N . ALA A 1 108 ? -12.656 -13.531 -15.32 1 96.5 108 ALA A N 1
ATOM 831 C CA . ALA A 1 108 ? -11.211 -13.648 -15.469 1 96.5 108 ALA A CA 1
ATOM 832 C C . ALA A 1 108 ? -10.484 -12.727 -14.5 1 96.5 108 ALA A C 1
ATOM 834 O O . ALA A 1 108 ? -10.992 -11.664 -14.141 1 96.5 108 ALA A O 1
ATOM 835 N N . ALA A 1 109 ? -9.375 -13.133 -14.055 1 94.06 109 ALA A N 1
ATOM 836 C CA . ALA A 1 109 ? -8.484 -12.344 -13.203 1 94.06 109 ALA A CA 1
ATOM 837 C C . ALA A 1 109 ? -7.039 -12.82 -13.328 1 94.06 109 ALA A C 1
ATOM 839 O O . ALA A 1 109 ? -6.758 -13.797 -14.016 1 94.06 109 ALA A O 1
ATOM 840 N N . SER A 1 110 ? -6.184 -12.102 -12.75 1 93.38 110 SER A N 1
ATOM 841 C CA . SER A 1 110 ? -4.781 -12.492 -12.719 1 93.38 110 SER A CA 1
ATOM 842 C C . SER A 1 110 ? -4.574 -13.734 -11.859 1 93.38 110 SER A C 1
ATOM 844 O O . SER A 1 110 ? -5.438 -14.094 -11.055 1 93.38 110 SER A O 1
ATOM 846 N N . ARG A 1 111 ? -3.486 -14.383 -12.078 1 94.81 111 ARG A N 1
ATOM 847 C CA . ARG A 1 111 ? -3.158 -15.586 -11.312 1 94.81 111 ARG A CA 1
ATOM 848 C C . ARG A 1 111 ? -3.158 -15.305 -9.82 1 94.81 111 ARG A C 1
ATOM 850 O O . ARG A 1 111 ? -3.764 -16.047 -9.039 1 94.81 111 ARG A O 1
ATOM 857 N N . GLY A 1 112 ? -2.467 -14.203 -9.453 1 93 112 GLY A N 1
ATOM 858 C CA . GLY A 1 112 ? -2.43 -13.859 -8.039 1 93 112 GLY A CA 1
ATOM 859 C C . GLY A 1 112 ? -3.807 -13.672 -7.434 1 93 112 GLY A C 1
ATOM 860 O O . GLY A 1 112 ? -4.074 -14.133 -6.324 1 93 112 GLY A O 1
ATOM 861 N N . GLN A 1 113 ? -4.68 -13.047 -8.117 1 91.94 113 GLN A N 1
ATOM 862 C CA . GLN A 1 113 ? -6.043 -12.82 -7.648 1 91.94 113 GLN A CA 1
ATOM 863 C C . GLN A 1 113 ? -6.82 -14.133 -7.547 1 91.94 113 GLN A C 1
ATOM 865 O O . GLN A 1 113 ? -7.527 -14.367 -6.566 1 91.94 113 GLN A O 1
ATOM 870 N N . CYS A 1 114 ? -6.664 -14.938 -8.547 1 94.88 114 CYS A N 1
ATOM 871 C CA . CYS A 1 114 ? -7.375 -16.203 -8.547 1 94.88 114 CYS A CA 1
ATOM 872 C C . CYS A 1 114 ? -6.91 -17.094 -7.395 1 94.88 114 CYS A C 1
ATOM 874 O O . CYS A 1 114 ? -7.73 -17.656 -6.672 1 94.88 114 CYS A O 1
ATOM 876 N N . GLU A 1 115 ? -5.605 -17.156 -7.25 1 95.5 115 GLU A N 1
ATOM 877 C CA . GLU A 1 115 ? -5.086 -17.969 -6.148 1 95.5 115 GLU A CA 1
ATOM 878 C C . GLU A 1 115 ? -5.598 -17.453 -4.805 1 95.5 115 GLU A C 1
ATOM 880 O O . GLU A 1 115 ? -6 -18.25 -3.947 1 95.5 115 GLU A O 1
ATOM 885 N N . ALA A 1 116 ? -5.586 -16.203 -4.66 1 93 116 ALA A N 1
ATOM 886 C CA . ALA A 1 116 ? -6.07 -15.609 -3.42 1 93 116 ALA A CA 1
ATOM 887 C C . ALA A 1 116 ? -7.539 -15.945 -3.184 1 93 116 ALA A C 1
ATOM 889 O O . ALA A 1 116 ? -7.922 -16.344 -2.08 1 93 116 ALA A O 1
ATOM 890 N N . TRP A 1 117 ? -8.281 -15.797 -4.203 1 91.88 117 TRP A N 1
ATOM 891 C CA . TRP A 1 117 ? -9.711 -16.094 -4.086 1 91.88 117 TRP A CA 1
ATOM 892 C C . TRP A 1 117 ? -9.938 -17.562 -3.779 1 91.88 117 TRP A C 1
ATOM 894 O O . TRP A 1 117 ? -10.844 -17.922 -3.018 1 91.88 117 TRP A O 1
ATOM 904 N N . GLY A 1 118 ? -9.188 -18.359 -4.457 1 94.12 118 GLY A N 1
ATOM 905 C CA . GLY A 1 118 ? -9.258 -19.781 -4.137 1 94.12 118 GLY A CA 1
ATOM 906 C C . GLY A 1 118 ? -8.984 -20.078 -2.676 1 94.12 118 GLY A C 1
ATOM 907 O O . GLY A 1 118 ? -9.727 -20.844 -2.043 1 94.12 118 GLY A O 1
ATOM 908 N N . GLU A 1 119 ? -7.953 -19.469 -2.168 1 94.88 119 GLU A N 1
ATOM 909 C CA . GLU A 1 119 ? -7.605 -19.672 -0.764 1 94.88 119 GLU A CA 1
ATOM 910 C C . GLU A 1 119 ? -8.688 -19.109 0.158 1 94.88 119 GLU A C 1
ATOM 912 O O . GLU A 1 119 ? -8.93 -19.672 1.233 1 94.88 119 GLU A O 1
ATOM 917 N N . ALA A 1 120 ? -9.281 -18.031 -0.225 1 92.31 120 ALA A N 1
ATOM 918 C CA . ALA A 1 120 ? -10.344 -17.438 0.581 1 92.31 120 ALA A CA 1
ATOM 919 C C . ALA A 1 120 ? -11.578 -18.328 0.611 1 92.31 120 ALA A C 1
ATOM 921 O O . ALA A 1 120 ? -12.289 -18.375 1.617 1 92.31 120 ALA A O 1
ATOM 922 N N . ARG A 1 121 ? -11.797 -19 -0.44 1 92.75 121 ARG A N 1
ATOM 923 C CA . ARG A 1 121 ? -13.016 -19.812 -0.558 1 92.75 121 ARG A CA 1
ATOM 924 C C . ARG A 1 121 ? -12.789 -21.219 -0.032 1 92.75 121 ARG A C 1
ATOM 926 O O . ARG A 1 121 ? -13.664 -21.781 0.63 1 92.75 121 ARG A O 1
ATOM 933 N N . PHE A 1 122 ? -11.617 -21.781 -0.393 1 93.19 122 PHE A N 1
ATOM 934 C CA . PHE A 1 122 ? -11.445 -23.219 -0.199 1 93.19 122 PHE A CA 1
ATOM 935 C C . PHE A 1 122 ? -10.219 -23.5 0.652 1 93.19 122 PHE A C 1
ATOM 937 O O . PHE A 1 122 ? -9.977 -24.656 1.03 1 93.19 122 PHE A O 1
ATOM 944 N N . GLY A 1 123 ? -9.469 -22.484 0.967 1 94.69 123 GLY A N 1
ATOM 945 C CA . GLY A 1 123 ? -8.156 -22.781 1.518 1 94.69 123 GLY A CA 1
ATOM 946 C C . GLY A 1 123 ? -7.859 -22.016 2.791 1 94.69 123 GLY A C 1
ATOM 947 O O . GLY A 1 123 ? -8.703 -21.938 3.688 1 94.69 123 GLY A O 1
ATOM 948 N N . ALA A 1 124 ? -6.641 -21.516 2.902 1 96.56 124 ALA A N 1
ATOM 949 C CA . ALA A 1 124 ? -6.051 -21.016 4.141 1 96.56 124 ALA A CA 1
ATOM 950 C C . ALA A 1 124 ? -6.664 -19.688 4.547 1 96.56 124 ALA A C 1
ATOM 952 O O . ALA A 1 124 ? -6.551 -19.266 5.703 1 96.56 124 ALA A O 1
ATOM 953 N N . LEU A 1 125 ? -7.297 -19 3.684 1 94.62 125 LEU A N 1
ATOM 954 C CA . LEU A 1 125 ? -7.785 -17.656 3.967 1 94.62 125 LEU A CA 1
ATOM 955 C C . LEU A 1 125 ? -9.281 -17.672 4.273 1 94.62 125 LEU A C 1
ATOM 957 O O . LEU A 1 125 ? -9.922 -16.625 4.332 1 94.62 125 LEU A O 1
ATOM 961 N N . GLN A 1 126 ? -9.688 -18.906 4.441 1 92.81 126 GLN A N 1
ATOM 962 C CA . GLN A 1 126 ? -11.07 -19.016 4.883 1 92.81 126 GLN A CA 1
ATOM 963 C C . GLN A 1 126 ? -11.273 -18.312 6.223 1 92.81 126 GLN A C 1
ATOM 965 O O . GLN A 1 126 ? -10.414 -18.375 7.105 1 92.81 126 GLN A O 1
ATOM 970 N N . ASN A 1 127 ? -12.25 -17.469 6.438 1 89.56 127 ASN A N 1
ATOM 971 C CA . ASN A 1 127 ? -12.633 -16.766 7.66 1 89.56 127 ASN A CA 1
ATOM 972 C C . ASN A 1 127 ? -11.789 -15.516 7.879 1 89.56 127 ASN A C 1
ATOM 974 O O . ASN A 1 127 ? -11.758 -14.969 8.984 1 89.56 127 ASN A O 1
ATOM 978 N N . GLN A 1 128 ? -10.938 -15.258 6.918 1 90.38 128 GLN A N 1
ATOM 979 C CA . GLN A 1 128 ? -10.234 -13.977 6.953 1 90.38 128 GLN A CA 1
ATOM 980 C C . GLN A 1 128 ? -10.992 -12.922 6.156 1 90.38 128 GLN A C 1
ATOM 982 O O . GLN A 1 128 ? -11.336 -13.133 4.992 1 90.38 128 GLN A O 1
ATOM 987 N N . SER A 1 129 ? -11.266 -11.797 6.73 1 86.56 129 SER A N 1
ATOM 988 C CA . SER A 1 129 ? -12.031 -10.734 6.078 1 86.56 129 SER A CA 1
ATOM 989 C C . SER A 1 129 ? -11.117 -9.773 5.324 1 86.56 129 SER A C 1
ATOM 991 O O . SER A 1 129 ? -11.586 -8.984 4.5 1 86.56 129 SER A O 1
ATOM 993 N N . GLU A 1 130 ? -9.828 -9.836 5.617 1 89.44 130 GLU A N 1
ATOM 994 C CA . GLU A 1 130 ? -8.781 -9.062 4.945 1 89.44 130 GLU A CA 1
ATOM 995 C C . GLU A 1 130 ? -7.488 -9.859 4.844 1 89.44 130 GLU A C 1
ATOM 997 O O . GLU A 1 130 ? -7.188 -10.688 5.711 1 89.44 130 GLU A O 1
ATOM 1002 N N . TRP A 1 131 ? -6.816 -9.578 3.766 1 91.75 131 TRP A N 1
ATOM 1003 C CA . TRP A 1 131 ? -5.566 -10.312 3.607 1 91.75 131 TRP A CA 1
ATOM 1004 C C . TRP A 1 131 ? -4.746 -9.742 2.451 1 91.75 131 TRP A C 1
ATOM 1006 O O . TRP A 1 131 ? -5.289 -9.086 1.561 1 91.75 131 TRP A O 1
ATOM 1016 N N . LEU A 1 132 ? -3.496 -9.953 2.564 1 93.44 132 LEU A N 1
ATOM 1017 C CA . LEU A 1 132 ? -2.547 -9.789 1.47 1 93.44 132 LEU A CA 1
ATOM 1018 C C . LEU A 1 132 ? -1.97 -11.133 1.044 1 93.44 132 LEU A C 1
ATOM 1020 O O . LEU A 1 132 ? -1.314 -11.812 1.838 1 93.44 132 LEU A O 1
ATOM 1024 N N . TYR A 1 133 ? -2.281 -11.555 -0.152 1 95.12 133 TYR A N 1
ATOM 1025 C CA . TYR A 1 133 ? -1.791 -12.812 -0.708 1 95.12 133 TYR A CA 1
ATOM 1026 C C . TYR A 1 133 ? -0.593 -12.578 -1.619 1 95.12 133 TYR A C 1
ATOM 1028 O O . TYR A 1 133 ? -0.591 -11.641 -2.42 1 95.12 133 TYR A O 1
ATOM 1036 N N . LEU A 1 134 ? 0.447 -13.43 -1.482 1 96.31 134 LEU A N 1
ATOM 1037 C CA . LEU A 1 134 ? 1.64 -13.375 -2.32 1 96.31 134 LEU A CA 1
ATOM 1038 C C . LEU A 1 134 ? 1.851 -14.695 -3.051 1 96.31 134 LEU A C 1
ATOM 1040 O O . LEU A 1 134 ? 1.89 -15.758 -2.422 1 96.31 134 LEU A O 1
ATOM 1044 N N . HIS A 1 135 ? 1.896 -14.578 -4.352 1 95.75 135 HIS A N 1
ATOM 1045 C CA . HIS A 1 135 ? 2.389 -15.695 -5.152 1 95.75 135 HIS A CA 1
ATOM 1046 C C . HIS A 1 135 ? 3.887 -15.578 -5.402 1 95.75 135 HIS A C 1
ATOM 1048 O O . HIS A 1 135 ? 4.324 -14.711 -6.164 1 95.75 135 HIS A O 1
ATOM 1054 N N . LEU A 1 136 ? 4.625 -16.469 -4.77 1 95 136 LEU A N 1
ATOM 1055 C CA . LEU A 1 136 ? 6.055 -16.578 -5.043 1 95 136 LEU A CA 1
ATOM 1056 C C . LEU A 1 136 ? 6.348 -17.734 -5.988 1 95 136 LEU A C 1
ATOM 1058 O O . LEU A 1 136 ? 6.34 -18.891 -5.574 1 95 136 LEU A O 1
ATOM 1062 N N . GLY A 1 137 ? 6.523 -17.5 -7.164 1 92.75 137 GLY A N 1
ATOM 1063 C CA . GLY A 1 137 ? 6.914 -18.422 -8.219 1 92.75 137 GLY A CA 1
ATOM 1064 C C . GLY A 1 137 ? 7.992 -17.859 -9.125 1 92.75 137 GLY A C 1
ATOM 1065 O O . GLY A 1 137 ? 8.922 -17.203 -8.664 1 92.75 137 GLY A O 1
ATOM 1066 N N . HIS A 1 138 ? 7.785 -18.266 -10.43 1 89.69 138 HIS A N 1
ATOM 1067 C CA . HIS A 1 138 ? 8.695 -17.641 -11.375 1 89.69 138 HIS A CA 1
ATOM 1068 C C . HIS A 1 138 ? 8.609 -16.125 -11.297 1 89.69 138 HIS A C 1
ATOM 1070 O O . HIS A 1 138 ? 9.641 -15.438 -11.328 1 89.69 138 HIS A O 1
ATOM 1076 N N . ASP A 1 139 ? 7.395 -15.688 -11.156 1 91.38 139 ASP A N 1
ATOM 1077 C CA . ASP A 1 139 ? 7.152 -14.266 -10.93 1 91.38 139 ASP A CA 1
ATOM 1078 C C . ASP A 1 139 ? 6.617 -14.016 -9.523 1 91.38 139 ASP A C 1
ATOM 1080 O O . ASP A 1 139 ? 6.27 -14.961 -8.805 1 91.38 139 ASP A O 1
ATOM 1084 N N . LEU A 1 140 ? 6.656 -12.773 -9.148 1 94.25 140 LEU A N 1
ATOM 1085 C CA . LEU A 1 140 ? 6.043 -12.328 -7.902 1 94.25 140 LEU A CA 1
ATOM 1086 C C . LEU A 1 140 ? 4.738 -11.586 -8.172 1 94.25 140 LEU A C 1
ATOM 1088 O O . LEU A 1 140 ? 4.738 -10.555 -8.852 1 94.25 140 LEU A O 1
ATOM 1092 N N . GLU A 1 141 ? 3.627 -12.125 -7.73 1 92.81 141 GLU A N 1
ATOM 1093 C CA . GLU A 1 141 ? 2.305 -11.516 -7.855 1 92.81 141 GLU A CA 1
ATOM 1094 C C . GLU A 1 141 ? 1.633 -11.375 -6.492 1 92.81 141 GLU A C 1
ATOM 1096 O O . GLU A 1 141 ? 2.068 -11.984 -5.512 1 92.81 141 GLU A O 1
ATOM 1101 N N . SER A 1 142 ? 0.666 -10.539 -6.477 1 93.38 142 SER A N 1
ATOM 1102 C CA . SER A 1 142 ? -0.025 -10.352 -5.203 1 93.38 142 SER A CA 1
ATOM 1103 C C . SER A 1 142 ? -1.482 -9.953 -5.418 1 93.38 142 SER A C 1
ATOM 1105 O O . SER A 1 142 ? -1.875 -9.594 -6.527 1 93.38 142 SER A O 1
ATOM 1107 N N . ALA A 1 143 ? -2.252 -10.086 -4.414 1 91.19 143 ALA A N 1
ATOM 1108 C CA . ALA A 1 143 ? -3.623 -9.594 -4.324 1 91.19 143 ALA A CA 1
ATOM 1109 C C . ALA A 1 143 ? -3.93 -9.086 -2.916 1 91.19 143 ALA A C 1
ATOM 1111 O O . ALA A 1 143 ? -3.48 -9.664 -1.927 1 91.19 143 ALA A O 1
ATOM 1112 N N . LEU A 1 144 ? -4.652 -8.016 -2.896 1 89.44 144 LEU A N 1
ATOM 1113 C CA . LEU A 1 144 ? -5.031 -7.395 -1.629 1 89.44 144 LEU A CA 1
ATOM 1114 C C . LEU A 1 144 ? -6.547 -7.359 -1.475 1 89.44 144 LEU A C 1
ATOM 1116 O O . LEU A 1 144 ? -7.262 -6.988 -2.408 1 89.44 144 LEU A O 1
ATOM 1120 N N . PHE A 1 145 ? -7.051 -7.82 -0.342 1 87.81 145 PHE A N 1
ATOM 1121 C CA . PHE A 1 145 ? -8.461 -7.742 0.019 1 87.81 145 PHE A CA 1
ATOM 1122 C C . PHE A 1 145 ? -8.641 -7.027 1.354 1 87.81 145 PHE A C 1
ATOM 1124 O O . PHE A 1 145 ? -8.125 -7.477 2.379 1 87.81 145 PHE A O 1
ATOM 1131 N N . LEU A 1 146 ? -9.273 -5.75 1.247 1 80.62 146 LEU A N 1
ATOM 1132 C CA . LEU A 1 146 ? -9.539 -4.965 2.449 1 80.62 146 LEU A CA 1
ATOM 1133 C C . LEU A 1 146 ? -11.039 -4.805 2.676 1 80.62 146 LEU A C 1
ATOM 1135 O O . LEU A 1 146 ? -11.773 -4.465 1.751 1 80.62 146 LEU A O 1
ATOM 1139 N N . GLN A 1 147 ? -11.445 -4.703 4.07 1 66.19 147 GLN A N 1
ATOM 1140 C CA . GLN A 1 147 ? -12.805 -4.441 4.531 1 66.19 147 GLN A CA 1
ATOM 1141 C C . GLN A 1 147 ? -13.828 -4.758 3.441 1 66.19 147 GLN A C 1
ATOM 1143 O O . GLN A 1 147 ? -14.656 -3.916 3.098 1 66.19 147 GLN A O 1
ATOM 1148 N N . LYS A 1 148 ? -13.805 -5.762 3.016 1 56.81 148 LYS A N 1
ATOM 1149 C CA . LYS A 1 148 ? -14.75 -6.336 2.059 1 56.81 148 LYS A CA 1
ATOM 1150 C C . LYS A 1 148 ? -14.695 -5.598 0.724 1 56.81 148 LYS A C 1
ATOM 1152 O O . LYS A 1 148 ? -15.617 -5.711 -0.09 1 56.81 148 LYS A O 1
ATOM 1157 N N . MET A 1 149 ? -13.836 -4.648 0.726 1 56.91 149 MET A N 1
ATOM 1158 C CA . MET A 1 149 ? -13.633 -4.109 -0.615 1 56.91 149 MET A CA 1
ATOM 1159 C C . MET A 1 149 ? -13.047 -5.164 -1.544 1 56.91 149 MET A C 1
ATOM 1161 O O . MET A 1 149 ? -12.297 -6.039 -1.103 1 56.91 149 MET A O 1
ATOM 1165 N N . ARG A 1 150 ? -13.828 -5.508 -2.387 1 47.69 150 ARG A N 1
ATOM 1166 C CA . ARG A 1 150 ? -13.602 -6.68 -3.229 1 47.69 150 ARG A CA 1
ATOM 1167 C C . ARG A 1 150 ? -12.188 -6.664 -3.811 1 47.69 150 ARG A C 1
ATOM 1169 O O . ARG A 1 150 ? -11.547 -7.711 -3.918 1 47.69 150 ARG A O 1
ATOM 1176 N N . ARG A 1 151 ? -11.828 -5.77 -4.672 1 52.56 151 ARG A N 1
ATOM 1177 C CA . ARG A 1 151 ? -10.641 -6.062 -5.465 1 52.56 151 ARG A CA 1
ATOM 1178 C C . ARG A 1 151 ? -9.758 -4.828 -5.609 1 52.56 151 ARG A C 1
ATOM 1180 O O . ARG A 1 151 ? -10.242 -3.752 -5.969 1 52.56 151 ARG A O 1
ATOM 1187 N N . ILE A 1 152 ? -8.695 -4.672 -4.82 1 56.53 152 ILE A N 1
ATOM 1188 C CA . ILE A 1 152 ? -7.754 -3.674 -5.32 1 56.53 152 ILE A CA 1
ATOM 1189 C C . ILE A 1 152 ? -6.609 -4.367 -6.059 1 56.53 152 ILE A C 1
ATOM 1191 O O . ILE A 1 152 ? -5.934 -5.227 -5.492 1 56.53 152 ILE A O 1
ATOM 1195 N N . PRO A 1 153 ? -6.645 -4.27 -7.461 1 63.72 153 PRO A N 1
ATOM 1196 C CA . PRO A 1 153 ? -5.387 -4.707 -8.07 1 63.72 153 PRO A CA 1
ATOM 1197 C C . PRO A 1 153 ? -4.156 -4.199 -7.32 1 63.72 153 PRO A C 1
ATOM 1199 O O . PRO A 1 153 ? -4.062 -3.004 -7.023 1 63.72 153 PRO A O 1
ATOM 1202 N N . SER A 1 154 ? -3.488 -5.059 -6.621 1 80.12 154 SER A N 1
ATOM 1203 C CA . SER A 1 154 ? -2.307 -4.742 -5.828 1 80.12 154 SER A CA 1
ATOM 1204 C C . SER A 1 154 ? -1.074 -5.469 -6.355 1 80.12 154 SER A C 1
ATOM 1206 O O . SER A 1 154 ? -1.12 -6.672 -6.617 1 80.12 154 SER A O 1
ATOM 1208 N N . ASP A 1 155 ? -0.088 -4.699 -6.637 1 88.56 155 ASP A N 1
ATOM 1209 C CA . ASP A 1 155 ? 1.175 -5.258 -7.109 1 88.56 155 ASP A CA 1
ATOM 1210 C C . ASP A 1 155 ? 2.303 -4.984 -6.117 1 88.56 155 ASP A C 1
ATOM 1212 O O . ASP A 1 155 ? 3.029 -3.998 -6.254 1 88.56 155 ASP A O 1
ATOM 1216 N N . ILE A 1 156 ? 2.498 -5.887 -5.219 1 92.5 156 ILE A N 1
ATOM 1217 C CA . ILE A 1 156 ? 3.559 -5.719 -4.23 1 92.5 156 ILE A CA 1
ATOM 1218 C C . ILE A 1 156 ? 4.922 -5.805 -4.914 1 92.5 156 ILE A C 1
ATOM 1220 O O . ILE A 1 156 ? 5.902 -5.242 -4.43 1 92.5 156 ILE A O 1
ATOM 1224 N N . GLY A 1 157 ? 4.973 -6.555 -5.945 1 94.31 157 GLY A N 1
ATOM 1225 C CA . GLY A 1 157 ? 6.215 -6.676 -6.691 1 94.31 157 GLY A CA 1
ATOM 1226 C C . GLY A 1 157 ? 6.719 -5.344 -7.223 1 94.31 157 GLY A C 1
ATOM 1227 O O . GLY A 1 157 ? 7.922 -5.172 -7.426 1 94.31 157 GLY A O 1
ATOM 1228 N N . GLY A 1 158 ? 5.836 -4.438 -7.398 1 94.12 158 GLY A N 1
ATOM 1229 C CA . GLY A 1 158 ? 6.18 -3.137 -7.949 1 94.12 158 GLY A CA 1
ATOM 1230 C C . GLY A 1 158 ? 6.707 -2.166 -6.91 1 94.12 158 GLY A C 1
ATOM 1231 O O . GLY A 1 158 ? 7.121 -1.055 -7.242 1 94.12 158 GLY A O 1
ATOM 1232 N N . LEU A 1 159 ? 6.75 -2.574 -5.656 1 95.88 159 LEU A N 1
ATOM 1233 C CA . LEU A 1 159 ? 7.348 -1.716 -4.641 1 95.88 159 LEU A CA 1
ATOM 1234 C C . LEU A 1 159 ? 8.82 -1.467 -4.941 1 95.88 159 LEU A C 1
ATOM 1236 O O . LEU A 1 159 ? 9.562 -2.402 -5.254 1 95.88 159 LEU A O 1
ATOM 1240 N N . VAL A 1 160 ? 9.227 -0.22 -4.852 1 96.25 160 VAL A N 1
ATOM 1241 C CA . VAL A 1 160 ? 10.625 0.109 -5.07 1 96.25 160 VAL A CA 1
ATOM 1242 C C . VAL A 1 160 ? 11.398 -0.005 -3.754 1 96.25 160 VAL A C 1
ATOM 1244 O O . VAL A 1 160 ? 11.273 0.856 -2.881 1 96.25 160 VAL A O 1
ATOM 1247 N N . VAL A 1 161 ? 12.203 -1.034 -3.615 1 95.69 161 VAL A N 1
ATOM 1248 C CA . VAL A 1 161 ? 12.852 -1.324 -2.342 1 95.69 161 VAL A CA 1
ATOM 1249 C C . VAL A 1 161 ? 14.312 -0.874 -2.393 1 95.69 161 VAL A C 1
ATOM 1251 O O . VAL A 1 161 ? 14.969 -0.761 -1.355 1 95.69 161 VAL A O 1
ATOM 1254 N N . GLU A 1 162 ? 14.812 -0.655 -3.512 1 93.81 162 GLU A N 1
ATOM 1255 C CA . GLU A 1 162 ? 16.172 -0.177 -3.707 1 93.81 162 GLU A CA 1
ATOM 1256 C C . GLU A 1 162 ? 16.266 0.804 -4.875 1 93.81 162 GLU A C 1
ATOM 1258 O O . GLU A 1 162 ? 16.344 0.393 -6.031 1 93.81 162 GLU A O 1
ATOM 1263 N N . ARG A 1 163 ? 16.453 2.086 -4.48 1 88.38 163 ARG A N 1
ATOM 1264 C CA . ARG A 1 163 ? 16.531 3.096 -5.531 1 88.38 163 ARG A CA 1
ATOM 1265 C C . ARG A 1 163 ? 17.703 2.809 -6.469 1 88.38 163 ARG A C 1
ATOM 1267 O O . ARG A 1 163 ? 18.812 2.498 -6.02 1 88.38 163 ARG A O 1
ATOM 1274 N N . ASP A 1 164 ? 17.594 2.811 -7.703 1 89.62 164 ASP A N 1
ATOM 1275 C CA . ASP A 1 164 ? 18.609 2.578 -8.727 1 89.62 164 ASP A CA 1
ATOM 1276 C C . ASP A 1 164 ? 19.094 1.133 -8.695 1 89.62 164 ASP A C 1
ATOM 1278 O O . ASP A 1 164 ? 20.25 0.854 -9.047 1 89.62 164 ASP A O 1
ATOM 1282 N N . GLY A 1 165 ? 18.344 0.259 -8.102 1 93.81 165 GLY A N 1
ATOM 1283 C CA . GLY A 1 165 ? 18.688 -1.154 -8.016 1 93.81 165 GLY A CA 1
ATOM 1284 C C . GLY A 1 165 ? 18.5 -1.888 -9.336 1 93.81 165 GLY A C 1
ATOM 1285 O O . GLY A 1 165 ? 18.625 -1.289 -10.406 1 93.81 165 GLY A O 1
ATOM 1286 N N . SER A 1 166 ? 18.391 -3.162 -9.281 1 94.06 166 SER A N 1
ATOM 1287 C CA . SER A 1 166 ? 18.281 -4.035 -10.445 1 94.06 166 SER A CA 1
ATOM 1288 C C . SER A 1 166 ? 17.016 -3.736 -11.242 1 94.06 166 SER A C 1
ATOM 1290 O O . SER A 1 166 ? 16 -3.334 -10.68 1 94.06 166 SER A O 1
ATOM 1292 N N . LEU A 1 167 ? 17.078 -3.939 -12.508 1 94.06 167 LEU A N 1
ATOM 1293 C CA . LEU A 1 167 ? 15.93 -3.783 -13.391 1 94.06 167 LEU A CA 1
ATOM 1294 C C . LEU A 1 167 ? 14.992 -4.98 -13.273 1 94.06 167 LEU A C 1
ATOM 1296 O O . LEU A 1 167 ? 15.445 -6.125 -13.211 1 94.06 167 LE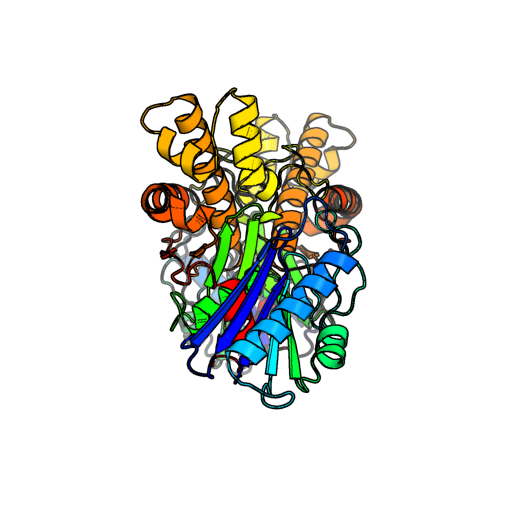U A O 1
ATOM 1300 N N . ASP A 1 168 ? 13.742 -4.688 -13.25 1 92.44 168 ASP A N 1
ATOM 1301 C CA . ASP A 1 168 ? 12.781 -5.785 -13.336 1 92.44 168 ASP A CA 1
ATOM 1302 C C . ASP A 1 168 ? 12.32 -5.996 -14.781 1 92.44 168 ASP A C 1
ATOM 1304 O O . ASP A 1 168 ? 12.859 -5.395 -15.703 1 92.44 168 ASP A O 1
ATOM 1308 N N . ALA A 1 169 ? 11.375 -6.926 -14.969 1 86.81 169 ALA A N 1
ATOM 1309 C CA . ALA A 1 169 ? 10.914 -7.301 -16.312 1 86.81 169 ALA A CA 1
ATOM 1310 C C . ALA A 1 169 ? 10.172 -6.148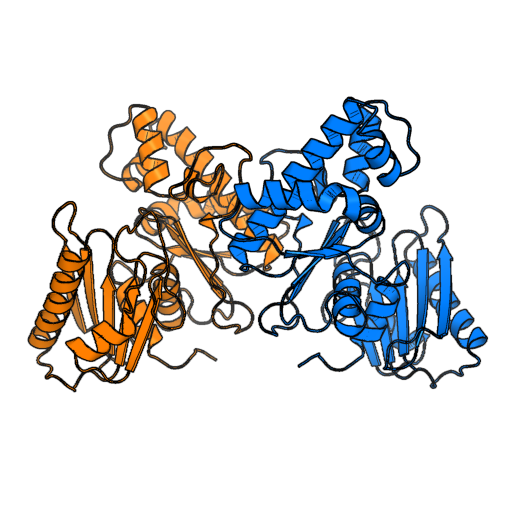 -16.969 1 86.81 169 ALA A C 1
ATOM 1312 O O . ALA A 1 169 ? 9.969 -6.156 -18.188 1 86.81 169 ALA A O 1
ATOM 1313 N N . PHE A 1 170 ? 9.75 -5.133 -16.234 1 88.19 170 PHE A N 1
ATOM 1314 C CA . PHE A 1 170 ? 9 -3.998 -16.766 1 88.19 170 PHE A CA 1
ATOM 1315 C C . PHE A 1 170 ? 9.922 -2.803 -16.984 1 88.19 170 PHE A C 1
ATOM 1317 O O . PHE A 1 170 ? 9.461 -1.714 -17.328 1 88.19 170 PHE A O 1
ATOM 1324 N N . GLY A 1 171 ? 11.156 -2.996 -16.766 1 91.25 171 GLY A N 1
ATOM 1325 C CA . GLY A 1 171 ? 12.133 -1.941 -16.984 1 91.25 171 GLY A CA 1
ATOM 1326 C C . GLY A 1 171 ? 12.203 -0.945 -15.844 1 91.25 171 GLY A C 1
ATOM 1327 O O . GLY 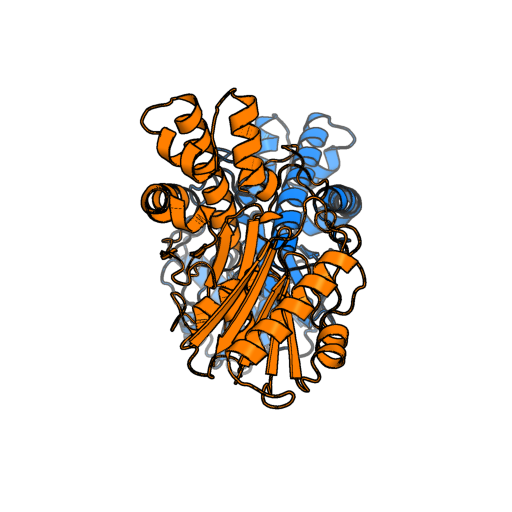A 1 171 ? 12.703 0.169 -16.016 1 91.25 171 GLY A O 1
ATOM 1328 N N . ILE A 1 172 ? 11.695 -1.312 -14.734 1 93.5 172 ILE A N 1
ATOM 1329 C CA . ILE A 1 172 ? 11.727 -0.441 -13.57 1 93.5 172 ILE A CA 1
ATOM 1330 C C . ILE A 1 172 ? 12.82 -0.898 -12.609 1 93.5 172 ILE A C 1
ATOM 1332 O O . ILE A 1 172 ? 12.969 -2.094 -12.352 1 93.5 172 ILE A O 1
ATOM 1336 N N . ARG A 1 173 ? 13.586 0.011 -12.094 1 95.31 173 ARG A N 1
ATOM 1337 C CA . ARG A 1 173 ? 14.719 -0.32 -11.234 1 95.31 173 ARG A CA 1
ATOM 1338 C C . ARG A 1 173 ? 14.281 -0.448 -9.781 1 95.31 173 ARG A C 1
ATOM 1340 O O . ARG A 1 173 ? 13.492 0.363 -9.289 1 95.31 173 ARG A O 1
ATOM 1347 N N . GLY A 1 174 ? 14.82 -1.488 -9.203 1 96.06 174 GLY A N 1
ATOM 1348 C CA . GLY A 1 174 ? 14.82 -1.56 -7.746 1 96.06 174 GLY A CA 1
ATOM 1349 C C . GLY A 1 174 ? 13.523 -2.113 -7.184 1 96.06 174 GLY A C 1
ATOM 1350 O O . GLY A 1 174 ? 13.273 -2.016 -5.98 1 96.06 174 GLY A O 1
ATOM 1351 N N . THR A 1 175 ? 12.68 -2.66 -8.016 1 96.88 175 THR A N 1
ATOM 1352 C CA . THR A 1 175 ? 11.406 -3.18 -7.531 1 96.88 175 THR A CA 1
ATOM 1353 C C . THR A 1 175 ? 11.609 -4.449 -6.715 1 96.88 175 THR A C 1
ATOM 1355 O O . THR A 1 175 ? 12.633 -5.117 -6.844 1 96.88 175 THR A O 1
ATOM 1358 N N . LEU A 1 176 ? 10.656 -4.742 -5.902 1 97.5 176 LEU A N 1
ATOM 1359 C CA . LEU A 1 176 ? 10.719 -5.957 -5.098 1 97.5 176 LEU A CA 1
ATOM 1360 C C . LEU A 1 176 ? 10.82 -7.191 -5.984 1 97.5 176 LEU A C 1
ATOM 1362 O O . LEU A 1 176 ? 11.555 -8.133 -5.664 1 97.5 176 LEU A O 1
ATOM 1366 N N . ARG A 1 177 ? 10.141 -7.262 -7.078 1 96.44 177 ARG A N 1
ATOM 1367 C CA . ARG A 1 177 ? 10.141 -8.43 -7.957 1 96.44 177 ARG A CA 1
ATOM 1368 C C . ARG A 1 177 ? 11.516 -8.648 -8.57 1 96.44 177 ARG A C 1
ATOM 1370 O O . ARG A 1 177 ? 11.883 -9.781 -8.898 1 96.44 177 ARG A O 1
ATOM 1377 N N . ALA A 1 178 ? 12.305 -7.57 -8.75 1 96.25 178 ALA A N 1
ATOM 1378 C CA . ALA A 1 178 ? 13.664 -7.688 -9.273 1 96.25 178 ALA A CA 1
ATOM 1379 C C . ALA A 1 178 ? 14.57 -8.445 -8.305 1 96.25 178 ALA A C 1
ATOM 1381 O O . ALA A 1 178 ? 15.672 -8.867 -8.672 1 96.25 178 ALA A O 1
ATOM 1382 N N . TYR A 1 179 ? 14.086 -8.688 -7.102 1 96 179 TYR A N 1
ATOM 1383 C CA . TYR A 1 179 ? 14.93 -9.32 -6.094 1 96 179 TYR A CA 1
ATOM 1384 C C . TYR A 1 179 ? 14.258 -10.57 -5.527 1 96 179 TYR A C 1
ATOM 1386 O O . TYR A 1 179 ? 14.938 -11.516 -5.117 1 96 179 TYR A O 1
ATOM 1394 N N . CYS A 1 180 ? 12.945 -10.531 -5.508 1 96.44 180 CYS A N 1
ATOM 1395 C CA . CYS A 1 180 ? 12.273 -11.555 -4.707 1 96.44 180 CYS A CA 1
ATOM 1396 C C . CYS A 1 180 ? 11.414 -12.453 -5.582 1 96.44 180 CYS A C 1
ATOM 1398 O O . CYS A 1 180 ? 10.609 -13.234 -5.074 1 96.44 180 CYS A O 1
ATOM 1400 N N . SER A 1 181 ? 11.484 -12.359 -6.852 1 95 181 SER A N 1
ATOM 1401 C CA . SER A 1 181 ? 10.859 -13.367 -7.703 1 95 181 SER A CA 1
ATOM 1402 C C . SER A 1 181 ? 11.734 -14.609 -7.824 1 95 181 SER A C 1
ATOM 1404 O O . SER A 1 181 ? 12.945 -14.547 -7.594 1 95 181 SER A O 1
ATOM 1406 N N . GLY A 1 182 ? 11.07 -15.758 -8.156 1 94.06 182 GLY A N 1
ATOM 1407 C CA . GLY A 1 182 ? 11.859 -16.953 -8.398 1 94.06 182 GLY A CA 1
ATOM 1408 C C . GLY A 1 182 ? 12.891 -16.781 -9.5 1 94.06 182 GLY A C 1
ATOM 1409 O O . GLY A 1 182 ? 14.031 -17.234 -9.367 1 94.06 182 GLY A O 1
ATOM 1410 N N . ALA A 1 183 ? 12.484 -16.109 -10.555 1 92.81 183 ALA A N 1
ATOM 1411 C CA . ALA A 1 183 ? 13.391 -15.859 -11.672 1 92.81 183 ALA A CA 1
ATOM 1412 C C . ALA A 1 183 ? 14.586 -15.023 -11.234 1 92.81 183 ALA A C 1
ATOM 1414 O O . ALA A 1 183 ? 15.727 -15.32 -11.594 1 92.81 183 ALA A O 1
ATOM 1415 N N . ALA A 1 184 ? 14.352 -13.984 -10.484 1 95.12 184 ALA A N 1
ATOM 1416 C CA . ALA A 1 184 ? 15.422 -13.117 -10 1 95.12 184 ALA A CA 1
ATOM 1417 C C . ALA A 1 184 ? 16.344 -13.867 -9.047 1 95.12 184 ALA A C 1
ATOM 1419 O O . ALA A 1 184 ? 17.562 -13.711 -9.102 1 95.12 184 ALA A O 1
ATOM 1420 N N . PHE A 1 185 ? 15.758 -14.68 -8.164 1 95.75 185 PHE A N 1
ATOM 1421 C CA . PHE A 1 185 ? 16.5 -15.484 -7.199 1 95.75 185 PHE A CA 1
ATOM 1422 C C . PHE A 1 185 ? 17.438 -16.453 -7.91 1 95.75 185 PHE A C 1
ATOM 1424 O O . PHE A 1 185 ? 18.625 -16.547 -7.586 1 95.75 185 PHE A O 1
ATOM 1431 N N . GLU A 1 186 ? 16.922 -17.078 -8.914 1 95.69 186 GLU A N 1
ATOM 1432 C CA . GLU A 1 186 ? 17.703 -18.031 -9.703 1 95.69 186 GLU A CA 1
ATOM 1433 C C . GLU A 1 186 ? 18.812 -17.328 -10.492 1 95.69 186 GLU A C 1
ATOM 1435 O O . GLU A 1 186 ? 19.938 -17.812 -10.57 1 95.69 186 GLU A O 1
ATOM 1440 N N . SER A 1 187 ? 18.453 -16.25 -11.094 1 95.19 187 SER A N 1
ATOM 1441 C CA . SER A 1 187 ? 19.422 -15.5 -11.867 1 95.19 187 SER A CA 1
ATOM 1442 C C . SER A 1 187 ? 20.609 -15.078 -11 1 95.19 187 SER A C 1
ATOM 1444 O O . SER A 1 187 ? 21.766 -15.211 -11.414 1 95.19 187 SER A O 1
ATOM 1446 N N . ARG A 1 188 ? 20.328 -14.609 -9.836 1 94.94 188 ARG A N 1
ATOM 1447 C CA . ARG A 1 188 ? 21.375 -14.195 -8.914 1 94.94 188 ARG A CA 1
ATOM 1448 C C . ARG A 1 188 ? 22.219 -15.391 -8.477 1 94.94 188 ARG A C 1
ATOM 1450 O O . ARG A 1 188 ? 23.438 -15.297 -8.367 1 94.94 188 ARG A O 1
ATOM 1457 N N . ALA A 1 189 ? 21.562 -16.484 -8.219 1 95.62 189 ALA A N 1
ATOM 1458 C CA . ALA A 1 189 ? 22.281 -17.703 -7.848 1 95.62 189 ALA A CA 1
ATOM 1459 C C . ALA A 1 189 ? 23.25 -18.125 -8.953 1 95.62 189 ALA A C 1
ATOM 1461 O O . ALA A 1 189 ? 24.391 -18.5 -8.672 1 95.62 189 ALA A O 1
ATOM 1462 N N . ARG A 1 190 ? 22.781 -18 -10.172 1 95.12 190 ARG A N 1
ATOM 1463 C CA . ARG A 1 190 ? 23.625 -18.344 -11.305 1 95.12 190 ARG A CA 1
ATOM 1464 C C . ARG A 1 190 ? 24.828 -17.422 -11.383 1 95.12 190 ARG A C 1
ATOM 1466 O O . ARG A 1 190 ? 25.938 -17.844 -11.711 1 95.12 190 ARG A O 1
ATOM 1473 N N . SER A 1 191 ? 24.594 -16.125 -11.117 1 93.62 191 SER A N 1
ATOM 1474 C CA . SER A 1 191 ? 25.688 -15.148 -11.148 1 93.62 191 SER A CA 1
ATOM 1475 C C . SER A 1 191 ? 26.734 -15.469 -10.094 1 93.62 191 SER A C 1
ATOM 1477 O O . SER A 1 191 ? 27.891 -15.062 -10.219 1 93.62 191 SER A O 1
ATOM 1479 N N . PHE A 1 192 ? 26.344 -16.172 -9.078 1 92.12 192 PHE A N 1
ATOM 1480 C CA . PHE A 1 192 ? 27.266 -16.594 -8.023 1 92.12 192 PHE A CA 1
ATOM 1481 C C . PHE A 1 192 ? 27.938 -17.922 -8.383 1 92.12 192 PHE A C 1
ATOM 1483 O O . PHE A 1 192 ? 28.703 -18.469 -7.59 1 92.12 192 PHE A O 1
ATOM 1490 N N . GLY A 1 193 ? 27.578 -18.516 -9.539 1 91.94 193 GLY A N 1
ATOM 1491 C CA . GLY A 1 193 ? 28.203 -19.734 -10.016 1 91.94 193 GLY A CA 1
ATOM 1492 C C . GLY A 1 193 ? 27.562 -21 -9.445 1 91.94 193 GLY A C 1
ATOM 1493 O O . GLY A 1 193 ? 28.172 -22.078 -9.484 1 91.94 193 GLY A O 1
ATOM 1494 N N . MET A 1 194 ? 26.375 -20.891 -8.914 1 92.75 194 MET A N 1
ATOM 1495 C CA . MET A 1 194 ? 25.703 -22.031 -8.305 1 92.75 194 MET A CA 1
ATOM 1496 C C . MET A 1 194 ? 25.016 -22.891 -9.359 1 92.75 194 MET A C 1
ATOM 1498 O O . MET A 1 194 ? 24.5 -22.359 -10.352 1 92.75 194 MET A O 1
ATOM 1502 N N . SER A 1 195 ? 24.984 -24.188 -9.156 1 91.62 195 SER A N 1
ATOM 1503 C CA . SER A 1 195 ? 24.203 -25.125 -9.961 1 91.62 195 SER A CA 1
ATOM 1504 C C . SER A 1 195 ? 22.969 -25.594 -9.211 1 91.62 195 SER A C 1
ATOM 1506 O O . SER A 1 195 ? 23.062 -26.031 -8.062 1 91.62 195 SER A O 1
ATOM 1508 N N . PHE A 1 196 ? 21.875 -25.422 -9.781 1 91.19 196 PHE A N 1
ATOM 1509 C CA . PHE A 1 196 ? 20.594 -25.766 -9.164 1 91.19 196 PHE A CA 1
ATOM 1510 C C . PHE A 1 196 ? 19.547 -26.094 -10.227 1 91.19 196 PHE A C 1
ATOM 1512 O O . PHE A 1 196 ? 19.719 -25.719 -11.398 1 91.19 196 PHE A O 1
ATOM 1519 N N . ASN A 1 197 ? 18.5 -26.781 -9.852 1 89.62 197 ASN A N 1
ATOM 1520 C CA . ASN A 1 197 ? 17.406 -27.094 -10.766 1 89.62 197 ASN A CA 1
ATOM 1521 C C . ASN A 1 197 ? 16.219 -26.172 -10.547 1 89.62 197 ASN A C 1
ATOM 1523 O O . ASN A 1 197 ? 15.344 -26.062 -11.406 1 89.62 197 ASN A O 1
ATOM 1527 N N . SER A 1 198 ? 16.172 -25.625 -9.328 1 89.69 198 SER A N 1
ATOM 1528 C CA . SER A 1 198 ? 15.039 -24.766 -8.992 1 89.69 198 SER A CA 1
ATOM 1529 C C . SER A 1 198 ? 15.383 -23.812 -7.859 1 89.69 198 SER A C 1
ATOM 1531 O O . SER A 1 198 ? 16.375 -24 -7.148 1 89.69 198 SER A O 1
ATOM 1533 N N . ALA A 1 199 ? 14.578 -22.812 -7.746 1 89.94 199 ALA A N 1
ATOM 1534 C CA . ALA A 1 199 ? 14.75 -21.844 -6.664 1 89.94 199 ALA A CA 1
ATOM 1535 C C . ALA A 1 199 ? 14.688 -22.531 -5.301 1 89.94 199 ALA A C 1
ATOM 1537 O O . ALA A 1 199 ? 15.445 -22.188 -4.391 1 89.94 199 ALA A O 1
ATOM 1538 N N . SER A 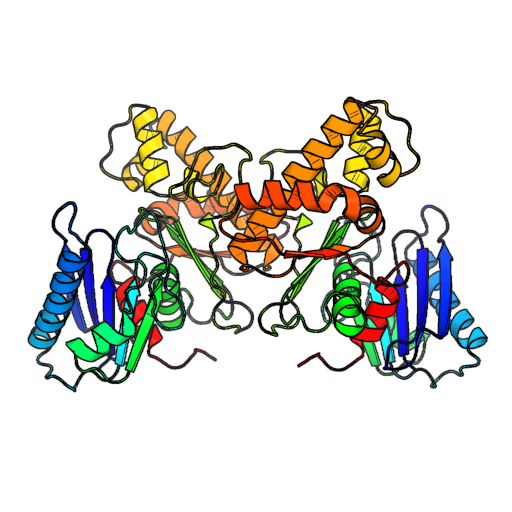1 200 ? 13.867 -23.516 -5.172 1 90 200 SER A N 1
ATOM 1539 C CA . SER A 1 200 ? 13.719 -24.25 -3.914 1 90 200 SER A CA 1
ATOM 1540 C C . SER A 1 200 ? 15 -24.984 -3.551 1 90 200 SER A C 1
ATOM 1542 O O . SER A 1 200 ? 15.352 -25.094 -2.373 1 90 200 SER A O 1
ATOM 1544 N N . GLU A 1 201 ? 15.617 -25.484 -4.547 1 92 201 GLU A N 1
ATOM 1545 C CA . GLU A 1 201 ? 16.875 -26.188 -4.301 1 92 201 GLU A CA 1
ATOM 1546 C C . GLU A 1 201 ? 17.938 -25.234 -3.754 1 92 201 GLU A C 1
ATOM 1548 O O . GLU A 1 201 ? 18.703 -25.594 -2.861 1 92 201 GLU A O 1
ATOM 1553 N N . ILE A 1 202 ? 17.969 -24.047 -4.289 1 91.94 202 ILE A N 1
ATOM 1554 C CA . ILE A 1 202 ? 18.906 -23.047 -3.799 1 91.94 202 ILE A CA 1
ATOM 1555 C C . ILE A 1 202 ? 18.672 -22.797 -2.312 1 91.94 202 ILE A C 1
ATOM 1557 O O . ILE A 1 202 ? 19.609 -22.75 -1.521 1 91.94 202 ILE A O 1
ATOM 1561 N N . TRP A 1 203 ? 17.391 -22.672 -1.96 1 92.25 203 TRP A N 1
ATOM 1562 C CA . TRP A 1 203 ? 17 -22.406 -0.579 1 92.25 203 TRP A CA 1
ATOM 1563 C C . TRP A 1 203 ? 17.469 -23.531 0.342 1 92.25 203 TRP A C 1
ATOM 1565 O O . TRP A 1 203 ? 17.969 -23.266 1.441 1 92.25 203 TRP A O 1
ATOM 1575 N N . ASN A 1 204 ? 17.422 -24.688 -0.142 1 90.75 204 ASN A N 1
ATOM 1576 C CA . ASN A 1 204 ? 17.797 -25.859 0.651 1 90.75 204 ASN A CA 1
ATOM 1577 C C . ASN A 1 204 ? 19.297 -26.016 0.781 1 90.75 204 ASN A C 1
ATOM 1579 O O . ASN A 1 204 ? 19.797 -26.734 1.648 1 90.75 204 ASN A O 1
ATOM 1583 N N . LEU A 1 205 ? 20 -25.344 -0.011 1 91.31 205 LEU A N 1
ATOM 1584 C CA . LEU A 1 205 ? 21.469 -25.406 0.019 1 91.31 205 LEU A CA 1
ATOM 1585 C C . LEU A 1 205 ? 22.031 -24.438 1.053 1 91.31 205 LEU A C 1
ATOM 1587 O O . LEU A 1 205 ? 23.203 -24.531 1.422 1 91.31 205 LEU A O 1
ATOM 1591 N N . ALA A 1 206 ? 21.219 -23.531 1.552 1 89.38 206 ALA A N 1
ATOM 1592 C CA . ALA A 1 206 ? 21.672 -22.406 2.369 1 89.38 206 ALA A CA 1
ATOM 1593 C C . ALA A 1 206 ? 22.438 -22.891 3.596 1 89.38 206 ALA A C 1
ATOM 1595 O O . ALA A 1 206 ? 23.484 -22.344 3.93 1 89.38 206 ALA A O 1
ATOM 1596 N N . PRO A 1 207 ? 22.031 -23.906 4.273 1 87.5 207 PRO A N 1
ATOM 1597 C CA . PRO A 1 207 ? 22.75 -24.328 5.48 1 87.5 207 PRO A CA 1
ATOM 1598 C C . PRO A 1 207 ? 24.156 -24.812 5.184 1 87.5 207 PRO A C 1
ATOM 1600 O O . PRO A 1 207 ? 25.031 -24.797 6.062 1 87.5 207 PRO A O 1
ATOM 1603 N N . SER A 1 208 ? 24.469 -25.203 3.971 1 91.62 208 SER A N 1
ATOM 1604 C CA . SER A 1 208 ? 25.75 -25.828 3.672 1 91.62 208 SER A CA 1
ATOM 1605 C C . SER A 1 208 ? 26.531 -25.031 2.633 1 91.62 208 SER A C 1
ATOM 1607 O O . SER A 1 208 ? 27.578 -25.469 2.172 1 91.62 208 SER A O 1
ATOM 1609 N N . ASN A 1 209 ? 25.984 -24 2.188 1 92.75 209 ASN A N 1
ATOM 1610 C CA . ASN A 1 209 ? 26.594 -23.172 1.15 1 92.75 209 ASN A CA 1
ATOM 1611 C C . ASN A 1 209 ? 26.5 -21.688 1.49 1 92.75 209 ASN A C 1
ATOM 1613 O O . ASN A 1 209 ? 25.406 -21.125 1.534 1 92.75 209 ASN A O 1
ATOM 1617 N N . PHE A 1 210 ? 27.625 -21.047 1.624 1 93 210 PHE A N 1
ATOM 1618 C CA . PHE A 1 210 ? 27.688 -19.672 2.094 1 93 210 PHE A CA 1
ATOM 1619 C C . PHE A 1 210 ? 27.031 -18.734 1.095 1 93 210 PHE A C 1
ATOM 1621 O O . PHE A 1 210 ? 26.344 -17.781 1.486 1 93 210 PHE A O 1
ATOM 1628 N N . ALA A 1 211 ? 27.312 -18.984 -0.144 1 93.5 211 ALA A N 1
ATOM 1629 C CA . ALA A 1 211 ? 26.688 -18.141 -1.171 1 93.5 211 ALA A CA 1
ATOM 1630 C C . ALA A 1 211 ? 25.172 -18.25 -1.125 1 93.5 211 ALA A C 1
ATOM 1632 O O . ALA A 1 211 ? 24.469 -17.25 -1.219 1 93.5 211 ALA A O 1
ATOM 1633 N N . ALA A 1 212 ? 24.672 -19.469 -0.973 1 94.56 212 ALA A N 1
ATOM 1634 C CA . ALA A 1 212 ? 23.234 -19.688 -0.867 1 94.56 212 ALA A CA 1
ATOM 1635 C C . ALA A 1 212 ? 22.672 -19.031 0.39 1 94.56 212 ALA A C 1
ATOM 1637 O O . ALA A 1 212 ? 21.578 -18.453 0.359 1 94.56 212 ALA A O 1
ATOM 1638 N N . GLN A 1 213 ? 23.438 -19.125 1.436 1 94.75 213 GLN A N 1
ATOM 1639 C CA . GLN A 1 213 ? 23.016 -18.516 2.688 1 94.75 213 GLN A CA 1
ATOM 1640 C C . GLN A 1 213 ? 22.859 -17 2.529 1 94.75 213 GLN A C 1
ATOM 1642 O O . GLN A 1 213 ? 21.859 -16.422 2.965 1 94.75 213 GLN A O 1
ATOM 1647 N N . SER A 1 214 ? 23.844 -16.406 1.953 1 95 214 SER A N 1
ATOM 1648 C CA . SER A 1 214 ? 23.812 -14.961 1.72 1 95 214 SER A CA 1
ATOM 1649 C C . SER A 1 214 ? 22.625 -14.57 0.844 1 95 214 SER A C 1
ATOM 1651 O O . SER A 1 214 ? 21.969 -13.562 1.104 1 95 214 SER A O 1
ATOM 1653 N N . LEU A 1 215 ? 22.375 -15.336 -0.173 1 94.81 215 LEU A N 1
ATOM 1654 C CA . LEU A 1 215 ? 21.266 -15.086 -1.084 1 94.81 215 LEU A CA 1
ATOM 1655 C C . LEU A 1 215 ? 19.922 -15.188 -0.356 1 94.81 215 LEU A C 1
ATOM 1657 O O . LEU A 1 215 ? 19.047 -14.344 -0.531 1 94.81 215 LEU A O 1
ATOM 1661 N N . CYS A 1 216 ? 19.812 -16.188 0.492 1 95.19 216 CYS A N 1
ATOM 1662 C CA . CYS A 1 216 ? 18.594 -16.391 1.248 1 95.19 216 CYS A CA 1
ATOM 1663 C C . CYS A 1 216 ? 18.359 -15.273 2.25 1 95.19 216 CYS A C 1
ATOM 1665 O O . CYS A 1 216 ? 17.234 -14.805 2.42 1 95.19 216 CYS A O 1
ATOM 1667 N N . GLU A 1 217 ? 19.406 -14.852 2.844 1 94.56 217 GLU A N 1
ATOM 1668 C CA . GLU A 1 217 ? 19.312 -13.758 3.807 1 94.56 217 GLU A CA 1
ATOM 1669 C C . GLU A 1 217 ? 18.891 -12.461 3.125 1 94.56 217 GLU A C 1
ATOM 1671 O O . GLU A 1 217 ? 18.047 -11.727 3.646 1 94.56 217 GLU A O 1
ATOM 1676 N N . ASP A 1 218 ? 19.5 -12.211 2.006 1 95 218 ASP A N 1
ATOM 1677 C CA . ASP A 1 218 ? 19.141 -11.023 1.246 1 95 218 ASP A CA 1
ATOM 1678 C C . ASP A 1 218 ? 17.688 -11.094 0.78 1 95 218 ASP A C 1
ATOM 1680 O O . ASP A 1 218 ? 16.953 -10.109 0.869 1 95 218 ASP A O 1
ATOM 1684 N N . PHE A 1 219 ? 17.297 -12.266 0.285 1 95.94 219 PHE A N 1
ATOM 1685 C CA . PHE A 1 219 ? 15.922 -12.508 -0.141 1 95.94 219 PHE A CA 1
ATOM 1686 C C . PHE A 1 219 ? 14.945 -12.227 0.994 1 95.94 219 PHE A C 1
ATOM 1688 O O . PHE A 1 219 ? 14 -11.453 0.828 1 95.94 219 PHE A O 1
ATOM 1695 N N . ASN A 1 220 ? 15.234 -12.766 2.146 1 95.56 220 ASN A N 1
ATOM 1696 C CA . ASN A 1 220 ? 14.383 -12.617 3.322 1 95.56 220 ASN A CA 1
ATOM 1697 C C . ASN A 1 220 ? 14.281 -11.156 3.754 1 95.56 220 ASN A C 1
ATOM 1699 O O . ASN A 1 220 ? 13.188 -10.672 4.062 1 95.56 220 ASN A O 1
ATOM 1703 N N . SER A 1 221 ? 15.375 -10.523 3.721 1 95.94 221 SER A N 1
ATOM 1704 C CA . SER A 1 221 ? 15.422 -9.125 4.152 1 95.94 221 SER A CA 1
ATOM 1705 C C . SER A 1 221 ? 14.625 -8.234 3.211 1 95.94 221 SER A C 1
ATOM 1707 O O . SER A 1 221 ? 13.867 -7.367 3.66 1 95.94 221 SER A O 1
ATOM 1709 N N . ARG A 1 222 ? 14.773 -8.453 1.937 1 96.69 222 ARG A N 1
ATOM 1710 C CA . ARG A 1 222 ? 14.062 -7.645 0.947 1 96.69 222 ARG A CA 1
ATOM 1711 C C . ARG A 1 222 ? 12.57 -7.938 0.97 1 96.69 222 ARG A C 1
ATOM 1713 O O . ARG A 1 222 ? 11.75 -7.023 0.844 1 96.69 222 ARG A O 1
ATOM 1720 N N . LEU A 1 223 ? 12.266 -9.18 1.078 1 97.19 223 LEU A N 1
ATOM 1721 C CA . LEU A 1 223 ? 10.852 -9.539 1.178 1 97.19 223 LEU A CA 1
ATOM 1722 C C . LEU A 1 223 ? 10.211 -8.906 2.406 1 97.19 223 LEU A C 1
ATOM 1724 O O . LEU A 1 223 ? 9.109 -8.352 2.322 1 97.19 223 LEU A O 1
ATOM 1728 N N . ALA A 1 224 ? 10.922 -8.969 3.533 1 96.69 224 ALA A N 1
ATOM 1729 C CA . ALA A 1 224 ? 10.438 -8.336 4.758 1 96.69 224 ALA A CA 1
ATOM 1730 C C . ALA A 1 224 ? 10.234 -6.836 4.559 1 96.69 224 ALA A C 1
ATOM 1732 O O . ALA A 1 224 ? 9.242 -6.27 5.012 1 96.69 224 ALA A O 1
ATOM 1733 N N . GLN A 1 225 ? 11.164 -6.219 3.9 1 96.88 225 GLN A N 1
ATOM 1734 C CA . GLN A 1 225 ? 11.07 -4.797 3.59 1 96.88 225 GLN A CA 1
ATOM 1735 C C . GLN A 1 225 ? 9.789 -4.492 2.811 1 96.88 225 GLN A C 1
ATOM 1737 O O . GLN A 1 225 ? 9.055 -3.566 3.158 1 96.88 225 GLN A O 1
ATOM 1742 N N . GLY A 1 226 ? 9.586 -5.246 1.76 1 96.88 226 GLY A N 1
ATOM 1743 C CA . GLY A 1 226 ? 8.391 -5.066 0.956 1 96.88 226 GLY A CA 1
ATOM 1744 C C . GLY A 1 226 ? 7.109 -5.281 1.736 1 96.88 226 GLY A C 1
ATOM 1745 O O . GLY A 1 226 ? 6.18 -4.477 1.648 1 96.88 226 GLY A O 1
ATOM 1746 N N . LEU A 1 227 ? 7.051 -6.328 2.518 1 96.62 227 LEU A N 1
ATOM 1747 C CA . LEU A 1 227 ? 5.859 -6.664 3.287 1 96.62 227 LEU A CA 1
ATOM 1748 C C . LEU A 1 227 ? 5.605 -5.625 4.379 1 96.62 227 LEU A C 1
ATOM 1750 O O . LEU A 1 227 ? 4.457 -5.238 4.617 1 96.62 227 LEU A O 1
ATOM 1754 N N . ALA A 1 228 ? 6.668 -5.184 5.043 1 96.06 228 ALA A N 1
ATOM 1755 C CA . ALA A 1 228 ? 6.531 -4.137 6.051 1 96.06 228 ALA A CA 1
ATOM 1756 C C . ALA A 1 228 ? 5.957 -2.859 5.441 1 96.06 228 ALA A C 1
ATOM 1758 O O . ALA A 1 228 ? 5.09 -2.215 6.035 1 96.06 228 ALA A O 1
ATOM 1759 N N . SER A 1 229 ? 6.438 -2.559 4.285 1 95.88 229 SER A N 1
ATOM 1760 C CA . SER A 1 229 ? 5.941 -1.39 3.566 1 95.88 229 SER A CA 1
ATOM 1761 C C . SER A 1 229 ? 4.461 -1.542 3.223 1 95.88 229 SER A C 1
ATOM 1763 O O . SER A 1 229 ? 3.674 -0.614 3.42 1 95.88 229 SER A O 1
ATOM 1765 N N . ALA A 1 230 ? 4.129 -2.68 2.734 1 93.69 230 ALA A N 1
ATOM 1766 C CA . ALA A 1 230 ? 2.725 -2.93 2.414 1 93.69 230 ALA A CA 1
ATOM 1767 C C . ALA A 1 230 ? 1.845 -2.781 3.652 1 93.69 230 ALA A C 1
ATOM 1769 O O . ALA A 1 230 ? 0.795 -2.135 3.602 1 93.69 230 ALA A O 1
ATOM 1770 N N . LEU A 1 231 ? 2.258 -3.328 4.758 1 92.56 231 LEU A N 1
ATOM 1771 C CA . LEU A 1 231 ? 1.484 -3.293 5.992 1 92.56 231 LEU A CA 1
ATOM 1772 C C . LEU A 1 231 ? 1.321 -1.861 6.492 1 92.56 231 LEU A C 1
ATOM 1774 O O . LEU A 1 231 ? 0.276 -1.506 7.039 1 92.56 231 LEU A O 1
ATOM 1778 N N . SER A 1 232 ? 2.342 -1.081 6.285 1 91.81 232 SER A N 1
ATOM 1779 C CA . SER A 1 232 ? 2.264 0.314 6.703 1 91.81 232 SER A CA 1
ATOM 1780 C C . SER A 1 232 ? 1.173 1.06 5.945 1 91.81 232 SER A C 1
ATOM 1782 O O . SER A 1 232 ? 0.533 1.96 6.492 1 91.81 232 SER A O 1
ATOM 1784 N N . LEU A 1 233 ? 0.971 0.691 4.773 1 89.62 233 LEU A N 1
ATOM 1785 C CA . LEU A 1 233 ? 0.023 1.392 3.914 1 89.62 233 LEU A CA 1
ATOM 1786 C C . LEU A 1 233 ? -1.388 0.844 4.102 1 89.62 233 LEU A C 1
ATOM 1788 O O . LEU A 1 233 ? -2.357 1.605 4.113 1 89.62 233 LEU A O 1
ATOM 1792 N N . VAL A 1 234 ? -1.515 -0.468 4.312 1 87.12 234 VAL A N 1
ATOM 1793 C CA . VAL A 1 234 ? -2.852 -1.046 4.223 1 87.12 234 VAL A CA 1
ATOM 1794 C C . VAL A 1 234 ? -3.297 -1.532 5.602 1 87.12 234 VAL A C 1
ATOM 1796 O O . VAL A 1 234 ? -4.449 -1.938 5.781 1 87.12 234 VAL A O 1
ATOM 1799 N N . GLY A 1 235 ? -2.457 -1.489 6.551 1 85.25 235 GLY A N 1
ATOM 1800 C CA . GLY A 1 235 ? -2.775 -1.972 7.887 1 85.25 235 GLY A CA 1
ATOM 1801 C C . GLY A 1 235 ? -2.301 -3.391 8.133 1 85.25 235 GLY A C 1
ATOM 1802 O O . GLY A 1 235 ? -1.739 -4.031 7.242 1 85.25 235 GLY A O 1
ATOM 1803 N N . ASN A 1 236 ? -2.484 -3.77 9.391 1 88.31 236 ASN A N 1
ATOM 1804 C CA . ASN A 1 236 ? -2.041 -5.09 9.812 1 88.31 236 ASN A CA 1
ATOM 1805 C C . ASN A 1 236 ? -3.014 -6.18 9.367 1 88.31 236 ASN A C 1
ATOM 1807 O O . ASN A 1 236 ? -3.969 -6.492 10.078 1 88.31 236 ASN A O 1
ATOM 1811 N N . VAL A 1 237 ? -2.77 -6.781 8.242 1 90.5 237 VAL A N 1
ATOM 1812 C CA . VAL A 1 237 ? -3.607 -7.852 7.711 1 90.5 237 VAL A CA 1
ATOM 1813 C C . VAL A 1 237 ? -2.803 -9.148 7.637 1 90.5 237 VAL A C 1
ATOM 1815 O O . VAL A 1 237 ? -1.573 -9.117 7.551 1 90.5 237 VAL A O 1
ATOM 1818 N N . PRO A 1 238 ? -3.484 -10.289 7.668 1 94.75 238 PRO A N 1
ATOM 1819 C CA . PRO A 1 238 ? -2.779 -11.555 7.453 1 94.75 238 PRO A CA 1
ATOM 1820 C C . PRO A 1 238 ? -2.039 -11.602 6.117 1 94.75 238 PRO A C 1
ATOM 1822 O O . PRO A 1 238 ? -2.545 -11.102 5.109 1 94.75 238 PRO A O 1
ATOM 1825 N N . LEU A 1 239 ? -0.814 -12.133 6.168 1 96.06 239 LEU A N 1
ATOM 1826 C CA . LEU A 1 239 ? 0.036 -12.312 4.996 1 96.06 239 LEU A CA 1
ATOM 1827 C C . LEU A 1 239 ? 0.077 -13.781 4.582 1 96.06 239 LEU A C 1
ATOM 1829 O O . LEU A 1 239 ? 0.589 -14.625 5.32 1 96.06 239 LEU A O 1
ATOM 1833 N N . CYS A 1 240 ? -0.432 -14.055 3.422 1 96.69 240 CYS A N 1
ATOM 1834 C CA . CYS A 1 240 ? -0.49 -15.43 2.951 1 96.69 240 CYS A CA 1
ATOM 1835 C C . CYS A 1 240 ? 0.495 -15.664 1.812 1 96.69 240 CYS A C 1
ATOM 1837 O O . CYS A 1 240 ? 0.472 -14.945 0.811 1 96.69 240 CYS A O 1
ATOM 1839 N N . LEU A 1 241 ? 1.354 -16.609 1.973 1 96.62 241 LEU A N 1
ATOM 1840 C CA . LEU A 1 241 ? 2.367 -16.906 0.967 1 96.62 241 LEU A CA 1
ATOM 1841 C C . LEU A 1 241 ? 2.018 -18.188 0.213 1 96.62 241 LEU A C 1
ATOM 1843 O O . LEU A 1 241 ? 1.829 -19.25 0.824 1 96.62 241 LEU A O 1
ATOM 1847 N N . GLY A 1 242 ? 1.908 -18.016 -1.068 1 96.31 242 GLY A N 1
ATOM 1848 C CA . GLY A 1 242 ? 1.655 -19.141 -1.951 1 96.31 242 GLY A CA 1
ATOM 1849 C C . GLY A 1 242 ? 2.607 -19.203 -3.131 1 96.31 242 GLY A C 1
ATOM 1850 O O . GLY A 1 242 ? 3.705 -18.656 -3.078 1 96.31 242 GLY A O 1
ATOM 1851 N N . GLY A 1 243 ? 2.24 -20 -4.145 1 93.88 243 GLY A N 1
ATOM 1852 C CA . GLY A 1 243 ? 3.145 -20.266 -5.254 1 93.88 243 GLY A CA 1
ATOM 1853 C C . GLY A 1 243 ? 4.086 -21.422 -4.984 1 93.88 243 GLY A C 1
ATOM 1854 O O . GLY A 1 243 ? 4.383 -21.734 -3.828 1 93.88 243 GLY A O 1
ATOM 1855 N N . GLU A 1 244 ? 4.574 -21.984 -6.039 1 89.69 244 GLU A N 1
ATOM 1856 C CA . GLU A 1 244 ? 5.426 -23.156 -5.898 1 89.69 244 GLU A CA 1
ATOM 1857 C C . GLU A 1 244 ? 6.652 -22.859 -5.047 1 89.69 244 GLU A C 1
ATOM 1859 O O . GLU A 1 244 ? 6.98 -23.609 -4.125 1 89.69 244 GLU A O 1
ATOM 1864 N N . PHE A 1 245 ? 7.305 -21.812 -5.34 1 91.81 245 PHE A N 1
ATOM 1865 C CA . PHE A 1 245 ? 8.492 -21.391 -4.598 1 91.81 245 PHE A CA 1
ATOM 1866 C C . PHE A 1 245 ? 8.125 -21.016 -3.168 1 91.81 245 PHE A C 1
ATOM 1868 O O . PHE A 1 245 ? 8.789 -21.453 -2.221 1 91.81 245 PHE A O 1
ATOM 1875 N N . GLY A 1 246 ? 7.043 -20.25 -2.982 1 93 246 GLY A N 1
ATOM 1876 C CA . GLY A 1 246 ? 6.594 -19.797 -1.672 1 93 246 GLY A CA 1
ATOM 1877 C C . GLY A 1 246 ? 6.234 -20.938 -0.743 1 93 246 GLY A C 1
ATOM 1878 O O . GLY A 1 246 ? 6.652 -20.953 0.418 1 93 246 GLY A O 1
ATOM 1879 N N . ARG A 1 247 ? 5.578 -21.891 -1.294 1 91.31 247 ARG A N 1
ATOM 1880 C CA . ARG A 1 247 ? 5.184 -23.047 -0.495 1 91.31 247 ARG A CA 1
ATOM 1881 C C . ARG A 1 247 ? 6.402 -23.859 -0.082 1 91.31 247 ARG A C 1
ATOM 1883 O O . ARG A 1 247 ? 6.461 -24.375 1.038 1 91.31 247 ARG A O 1
ATOM 1890 N N . ALA A 1 248 ? 7.27 -23.953 -0.967 1 89.88 248 ALA A N 1
ATOM 1891 C CA . ALA A 1 248 ? 8.461 -24.766 -0.712 1 89.88 248 ALA A CA 1
ATOM 1892 C C . ALA A 1 248 ? 9.297 -24.172 0.413 1 89.88 248 ALA A C 1
ATOM 1894 O O . ALA A 1 248 ? 9.883 -24.906 1.218 1 89.88 248 ALA A O 1
ATOM 1895 N N . ILE A 1 249 ? 9.32 -22.906 0.499 1 91.62 249 ILE A N 1
ATOM 1896 C CA . ILE A 1 249 ? 10.281 -22.297 1.41 1 91.62 249 ILE A CA 1
ATOM 1897 C C . ILE A 1 249 ? 9.57 -21.844 2.688 1 91.62 249 ILE A C 1
ATOM 1899 O O . ILE A 1 249 ? 10.227 -21.5 3.674 1 91.62 249 ILE A O 1
ATOM 1903 N N . PHE A 1 250 ? 8.273 -21.938 2.732 1 91.06 250 PHE A N 1
ATOM 1904 C CA . PHE A 1 250 ? 7.5 -21.359 3.83 1 91.06 250 PHE A CA 1
ATOM 1905 C C . PHE A 1 250 ? 7.961 -21.922 5.168 1 91.06 250 PHE A C 1
ATOM 1907 O O . PHE A 1 250 ? 8.219 -21.172 6.109 1 91.06 250 PHE A O 1
ATOM 1914 N N . PRO A 1 251 ? 8.156 -23.156 5.328 1 87.69 251 PRO A N 1
ATOM 1915 C CA . PRO A 1 251 ? 8.57 -23.688 6.629 1 87.69 251 PRO A CA 1
ATOM 1916 C C . PRO A 1 251 ? 9.914 -23.125 7.09 1 87.69 251 PRO A C 1
ATOM 1918 O O . PRO A 1 251 ? 10.117 -22.906 8.289 1 87.69 251 PRO A O 1
ATOM 1921 N N . GLY A 1 252 ? 10.766 -22.844 6.176 1 86.19 252 GLY A N 1
ATOM 1922 C CA . GLY A 1 252 ? 12.102 -22.375 6.523 1 86.19 252 GLY A CA 1
ATOM 1923 C C . GLY A 1 252 ? 12.195 -20.875 6.648 1 86.19 252 GLY A C 1
ATOM 1924 O O . GLY A 1 252 ? 13.078 -20.359 7.332 1 86.19 252 GLY A O 1
ATOM 1925 N N . ILE A 1 253 ? 11.227 -20.188 6.055 1 90.06 253 ILE A N 1
ATOM 1926 C CA . ILE A 1 253 ? 11.406 -18.734 5.957 1 90.06 253 ILE A CA 1
ATOM 1927 C C . ILE A 1 253 ? 10.492 -18.031 6.961 1 90.06 253 ILE A C 1
ATOM 1929 O O . ILE A 1 253 ? 10.75 -16.891 7.344 1 90.06 253 ILE A O 1
ATOM 1933 N N . ALA A 1 254 ? 9.469 -18.688 7.398 1 93.06 254 ALA A N 1
ATOM 1934 C CA . ALA A 1 254 ? 8.391 -18.047 8.141 1 93.06 254 ALA A CA 1
ATOM 1935 C C . ALA A 1 254 ? 8.914 -17.359 9.391 1 93.06 254 ALA A C 1
ATOM 1937 O O . ALA A 1 254 ? 8.648 -16.172 9.617 1 93.06 254 ALA A O 1
ATOM 1938 N N . ALA A 1 255 ? 9.68 -18.062 10.156 1 93.25 255 ALA A N 1
ATOM 1939 C CA . ALA A 1 255 ? 10.188 -17.516 11.414 1 93.25 255 ALA A CA 1
ATOM 1940 C C . ALA A 1 255 ? 11.141 -16.344 11.156 1 93.25 255 ALA A C 1
ATOM 1942 O O . ALA A 1 255 ? 11.055 -15.305 11.82 1 93.25 255 ALA A O 1
ATOM 1943 N N . ALA A 1 256 ? 12.031 -16.562 10.211 1 93.56 256 ALA A N 1
ATOM 1944 C CA . ALA A 1 256 ? 13 -15.516 9.875 1 93.56 256 ALA A CA 1
ATOM 1945 C C . ALA A 1 256 ? 12.297 -14.273 9.328 1 93.56 256 ALA A C 1
ATOM 1947 O O . ALA A 1 256 ? 12.648 -13.148 9.688 1 93.56 256 ALA A O 1
ATOM 1948 N N . LEU A 1 257 ? 11.359 -14.531 8.484 1 95.44 257 LEU A N 1
ATOM 1949 C CA . LEU A 1 257 ? 10.594 -13.438 7.895 1 95.44 257 LEU A CA 1
ATOM 1950 C C . LEU A 1 257 ? 9.82 -12.672 8.969 1 95.44 257 LEU A C 1
ATOM 1952 O O . LEU A 1 257 ? 9.836 -11.438 8.984 1 95.44 257 LEU A O 1
ATOM 1956 N N . ALA A 1 258 ? 9.188 -13.406 9.875 1 95.12 258 ALA A N 1
ATOM 1957 C CA . ALA A 1 258 ? 8.453 -12.781 10.969 1 95.12 258 ALA A CA 1
ATOM 1958 C C . ALA A 1 258 ? 9.375 -11.938 11.836 1 95.12 258 ALA A C 1
ATOM 1960 O O . ALA A 1 258 ? 9.008 -10.828 12.242 1 95.12 258 ALA A O 1
ATOM 1961 N N . SER A 1 259 ? 10.5 -12.445 12.141 1 94.56 259 SER A N 1
ATOM 1962 C CA . SER A 1 259 ? 11.477 -11.727 12.953 1 94.56 259 SER A CA 1
ATOM 1963 C C . SER A 1 259 ? 11.914 -10.43 12.289 1 94.56 259 SER A C 1
ATOM 1965 O O . SER A 1 259 ? 11.938 -9.375 12.922 1 94.56 259 SER A O 1
ATOM 1967 N N . LYS A 1 260 ? 12.234 -10.508 11.031 1 94.31 260 LYS A N 1
ATOM 1968 C CA . LYS A 1 260 ? 12.648 -9.312 10.297 1 94.31 260 LYS A CA 1
ATOM 1969 C C . LYS A 1 260 ? 11.508 -8.297 10.219 1 94.31 260 LYS A C 1
ATOM 1971 O O . LYS A 1 260 ? 11.742 -7.09 10.336 1 94.31 260 LYS A O 1
ATOM 1976 N N . LEU A 1 261 ? 10.289 -8.797 10.008 1 94.75 261 LEU A N 1
ATOM 1977 C CA . LEU A 1 261 ? 9.125 -7.926 9.938 1 94.75 261 LEU A CA 1
ATOM 1978 C C . LEU A 1 261 ? 8.938 -7.164 11.242 1 94.75 261 LEU A C 1
ATOM 1980 O O . LEU A 1 261 ? 8.641 -5.965 11.234 1 94.75 261 LEU A O 1
ATOM 1984 N N . ARG A 1 262 ? 9.172 -7.758 12.344 1 92.5 262 ARG A N 1
ATOM 1985 C CA . ARG A 1 262 ? 9 -7.137 13.656 1 92.5 262 ARG A CA 1
ATOM 1986 C C . ARG A 1 262 ? 9.977 -5.98 13.852 1 92.5 262 ARG A C 1
ATOM 1988 O O . ARG A 1 262 ? 9.711 -5.059 14.625 1 92.5 262 ARG A O 1
ATOM 1995 N N . GLU A 1 263 ? 11.039 -6.039 13.086 1 92.75 263 GLU A N 1
ATOM 1996 C CA . GLU A 1 263 ? 12.023 -4.965 13.148 1 92.75 263 GLU A CA 1
ATOM 1997 C C . GLU A 1 263 ? 11.609 -3.783 12.273 1 92.75 263 GLU A C 1
ATOM 1999 O O . GLU A 1 263 ? 12.109 -2.67 12.453 1 92.75 263 GLU A O 1
ATOM 2004 N N . MET A 1 264 ? 10.742 -4.074 11.352 1 94 264 MET A N 1
ATOM 2005 C CA . MET A 1 264 ? 10.5 -3.08 10.305 1 94 264 MET A CA 1
ATOM 2006 C C . MET A 1 264 ? 9.07 -2.541 10.391 1 94 264 MET A C 1
ATOM 2008 O O . MET A 1 264 ? 8.656 -1.742 9.547 1 94 264 MET A O 1
ATOM 2012 N N . THR A 1 265 ? 8.289 -2.98 11.297 1 87.94 265 THR A N 1
ATOM 2013 C CA . THR A 1 265 ? 6.918 -2.516 11.477 1 87.94 265 THR A CA 1
ATOM 2014 C C . THR A 1 265 ? 6.496 -2.617 12.938 1 87.94 265 THR A C 1
ATOM 2016 O O . THR A 1 265 ? 6.992 -3.475 13.672 1 87.94 265 THR A O 1
ATOM 2019 N N . PRO A 1 266 ? 5.586 -1.706 13.359 1 82.81 266 PRO A N 1
ATOM 2020 C CA . PRO A 1 266 ? 5.094 -1.808 14.734 1 82.81 266 PRO A CA 1
ATOM 2021 C C . PRO A 1 266 ? 4.094 -2.949 14.914 1 82.81 266 PRO A C 1
ATOM 2023 O O . PRO A 1 266 ? 3.678 -3.232 16.047 1 82.81 266 PRO A O 1
ATOM 2026 N N . PHE A 1 267 ? 3.736 -3.643 13.891 1 82.81 267 PHE A N 1
ATOM 2027 C CA . PHE A 1 267 ? 2.713 -4.684 13.922 1 82.81 267 PHE A CA 1
ATOM 2028 C C . PHE A 1 267 ? 3.334 -6.047 14.195 1 82.81 267 PHE A C 1
ATOM 2030 O O . PHE A 1 267 ? 4.531 -6.246 13.977 1 82.81 267 PHE A O 1
ATOM 2037 N N . SER A 1 268 ? 2.465 -6.863 14.742 1 87.75 268 SER A N 1
ATOM 2038 C CA . SER A 1 268 ? 2.812 -8.281 14.797 1 87.75 268 SER A CA 1
ATOM 2039 C C . SER A 1 268 ? 2.359 -9.008 13.539 1 87.75 268 SER A C 1
ATOM 2041 O O . SER A 1 268 ? 1.158 -9.172 13.305 1 87.75 268 SER A O 1
ATOM 2043 N N . PRO A 1 269 ? 3.309 -9.445 12.773 1 90.94 269 PRO A N 1
ATOM 2044 C CA . PRO A 1 269 ? 2.918 -10.062 11.5 1 90.94 269 PRO A CA 1
ATOM 2045 C C . PRO A 1 269 ? 2.221 -11.406 11.688 1 90.94 269 PRO A C 1
ATOM 2047 O O . PRO A 1 269 ? 2.576 -12.172 12.586 1 90.94 269 PRO A O 1
ATOM 2050 N N . HIS A 1 270 ? 1.219 -11.672 10.984 1 95.12 270 HIS A N 1
ATOM 2051 C CA . HIS A 1 270 ? 0.512 -12.945 10.898 1 95.12 270 HIS A CA 1
ATOM 2052 C C . HIS A 1 270 ? 0.747 -13.609 9.547 1 95.12 270 HIS A C 1
ATOM 2054 O O . HIS A 1 270 ? 0.133 -13.227 8.547 1 95.12 270 HIS A O 1
ATOM 2060 N N . LEU A 1 271 ? 1.636 -14.586 9.523 1 96.62 271 LEU A N 1
ATOM 2061 C CA . LEU A 1 271 ? 2 -15.281 8.289 1 96.62 271 LEU A CA 1
ATOM 2062 C C . LEU A 1 271 ? 1.217 -16.578 8.156 1 96.62 271 LEU A C 1
ATOM 2064 O O . LEU A 1 271 ? 1.14 -17.375 9.102 1 96.62 271 LEU A O 1
ATOM 2068 N N . ILE A 1 272 ? 0.647 -16.797 7.012 1 96.88 272 ILE A N 1
ATOM 2069 C CA . ILE A 1 272 ? -0.145 -17.984 6.715 1 96.88 272 ILE A CA 1
ATOM 2070 C C . ILE A 1 272 ? 0.405 -18.672 5.469 1 96.88 272 ILE A C 1
ATOM 2072 O O . ILE A 1 272 ? 0.741 -18 4.484 1 96.88 272 ILE A O 1
ATOM 2076 N N . ALA A 1 273 ? 0.57 -19.938 5.496 1 96.62 273 ALA A N 1
ATOM 2077 C CA . ALA A 1 273 ? 0.924 -20.703 4.301 1 96.62 273 ALA A CA 1
ATOM 2078 C C . ALA A 1 273 ? -0.312 -21.016 3.465 1 96.62 273 ALA A C 1
ATOM 2080 O O . ALA A 1 273 ? -1.329 -21.469 3.996 1 96.62 273 ALA A O 1
ATOM 2081 N N . ALA A 1 274 ? -0.218 -20.719 2.193 1 96.75 274 ALA A N 1
ATOM 2082 C CA . ALA A 1 274 ? -1.302 -21.141 1.312 1 96.75 274 ALA A CA 1
ATOM 2083 C C . ALA A 1 274 ? -1.501 -22.641 1.375 1 96.75 274 ALA A C 1
ATOM 2085 O O . ALA A 1 274 ? -0.551 -23.391 1.622 1 96.75 274 ALA A O 1
ATOM 2086 N N . ARG A 1 275 ? -2.662 -23.031 1.152 1 95.38 275 ARG A N 1
ATOM 2087 C CA . ARG A 1 275 ? -2.99 -24.438 1.361 1 95.38 275 ARG A CA 1
ATOM 2088 C C . ARG A 1 275 ? -3.303 -25.125 0.039 1 95.38 275 ARG A C 1
ATOM 2090 O O . ARG A 1 275 ? -3.092 -26.328 -0.102 1 95.38 275 ARG A O 1
ATOM 2097 N N . LEU A 1 276 ? -3.691 -24.203 -0.875 1 91.44 276 LEU A N 1
ATOM 2098 C CA . LEU A 1 276 ? -4.09 -24.828 -2.135 1 91.44 276 LEU A CA 1
ATOM 2099 C C . LEU A 1 276 ? -2.865 -25.203 -2.961 1 91.44 276 LEU A C 1
ATOM 2101 O O . LEU A 1 276 ? -1.869 -24.484 -2.977 1 91.44 276 LEU A O 1
ATOM 2105 N N . GLY A 1 277 ? -2.566 -26.266 -3.338 1 86.5 277 GLY A N 1
ATOM 2106 C CA . GLY A 1 277 ? -1.471 -26.891 -4.062 1 86.5 277 GLY A CA 1
ATOM 2107 C C . GLY A 1 277 ? -1.402 -26.469 -5.52 1 86.5 277 GLY A C 1
ATOM 2108 O O . GLY A 1 277 ? -1.535 -25.281 -5.836 1 86.5 277 GLY A O 1
ATOM 2109 N N . GLU A 1 278 ? -1.123 -27.266 -6.316 1 86 278 GLU A N 1
ATOM 2110 C CA . GLU A 1 278 ? -0.813 -27.047 -7.727 1 86 278 GLU A CA 1
ATOM 2111 C C . GLU A 1 278 ? -2.025 -26.5 -8.484 1 86 278 GLU A C 1
ATOM 2113 O O . GLU A 1 278 ? -1.878 -25.797 -9.477 1 86 278 GLU A O 1
ATOM 2118 N N . ASP A 1 279 ? -3.223 -26.75 -7.961 1 91.06 279 ASP A N 1
ATOM 2119 C CA . ASP A 1 279 ? -4.43 -26.359 -8.68 1 91.06 279 ASP A CA 1
ATOM 2120 C C . ASP A 1 279 ? -4.984 -25.047 -8.133 1 91.06 279 ASP A C 1
ATOM 2122 O O . ASP A 1 279 ? -6.121 -24.672 -8.438 1 91.06 279 ASP A O 1
ATOM 2126 N N . ALA A 1 280 ? -4.141 -24.344 -7.398 1 94.38 280 ALA A N 1
ATOM 2127 C CA . ALA A 1 280 ? -4.633 -23.172 -6.691 1 94.38 280 ALA A CA 1
ATOM 2128 C C . ALA A 1 280 ? -5.203 -22.141 -7.672 1 94.38 280 ALA A C 1
ATOM 2130 O O . ALA A 1 280 ? -6.301 -21.625 -7.465 1 94.38 280 ALA A O 1
ATOM 2131 N N . ALA A 1 281 ? -4.508 -21.891 -8.727 1 96.69 281 ALA A N 1
ATOM 2132 C CA . ALA A 1 281 ? -4.926 -20.875 -9.688 1 96.69 281 ALA A CA 1
ATOM 2133 C C . ALA A 1 281 ? -6.191 -21.312 -10.422 1 96.69 281 ALA A C 1
ATOM 2135 O O . ALA A 1 281 ? -7.141 -20.531 -10.547 1 96.69 281 ALA A O 1
ATOM 2136 N N . ALA A 1 282 ? -6.262 -22.562 -10.852 1 97.44 282 ALA A N 1
ATOM 2137 C CA . ALA A 1 282 ? -7.434 -23.078 -11.555 1 97.44 282 ALA A CA 1
ATOM 2138 C C . ALA A 1 282 ? -8.641 -23.141 -10.625 1 97.44 282 ALA A C 1
ATOM 2140 O O . ALA A 1 282 ? -9.75 -22.75 -11.008 1 97.44 282 ALA A O 1
ATOM 2141 N N . LEU A 1 283 ? -8.414 -23.594 -9.469 1 96.06 283 LEU A N 1
ATOM 2142 C CA . LEU A 1 283 ? -9.484 -23.656 -8.484 1 96.06 283 LEU A CA 1
ATOM 2143 C C . LEU A 1 283 ? -9.961 -22.25 -8.125 1 96.06 283 LEU A C 1
ATOM 2145 O O . LEU A 1 283 ? -11.156 -22.016 -7.957 1 96.06 283 LEU A O 1
ATOM 2149 N N . GLY A 1 284 ? -8.977 -21.375 -7.969 1 96.25 284 GLY A N 1
ATOM 2150 C CA . GLY A 1 284 ? -9.312 -19.984 -7.723 1 96.25 284 GLY A CA 1
ATOM 2151 C C . GLY A 1 284 ? -10.125 -19.359 -8.836 1 96.25 284 GLY A C 1
ATOM 2152 O O . GLY A 1 284 ? -11.023 -18.547 -8.586 1 96.25 284 GLY A O 1
ATOM 2153 N N . ALA A 1 285 ? -9.773 -19.703 -10.016 1 96.56 285 ALA A N 1
ATOM 2154 C CA . ALA A 1 285 ? -10.547 -19.234 -11.164 1 96.56 285 ALA A CA 1
ATOM 2155 C C . ALA A 1 285 ? -11.992 -19.719 -11.078 1 96.56 285 ALA A C 1
ATOM 2157 O O . ALA A 1 285 ? -12.922 -18.953 -11.328 1 96.56 285 ALA A O 1
ATOM 2158 N N . ALA A 1 286 ? -12.188 -20.953 -10.75 1 95.81 286 ALA A N 1
ATOM 2159 C CA . ALA A 1 286 ? -13.539 -21.469 -10.555 1 95.81 286 ALA A CA 1
ATOM 2160 C C . ALA A 1 286 ? -14.258 -20.719 -9.445 1 95.81 286 ALA A C 1
ATOM 2162 O O . ALA A 1 286 ? -15.438 -20.375 -9.578 1 95.81 286 ALA A O 1
ATOM 2163 N N . ALA A 1 287 ? -13.539 -20.422 -8.438 1 93.44 287 ALA A N 1
ATOM 2164 C CA . ALA A 1 287 ? -14.109 -19.734 -7.285 1 93.44 287 ALA A CA 1
ATOM 2165 C C . ALA A 1 287 ? -14.578 -18.328 -7.66 1 93.44 287 ALA A C 1
ATOM 2167 O O . ALA A 1 287 ? -15.539 -17.812 -7.078 1 93.44 287 ALA A O 1
ATOM 2168 N N . LEU A 1 288 ? -13.938 -17.703 -8.609 1 92.19 288 LEU A N 1
ATOM 2169 C CA . LEU A 1 288 ? -14.289 -16.375 -9.094 1 92.19 288 LEU A CA 1
ATOM 2170 C C . LEU A 1 288 ? -15.742 -16.328 -9.57 1 92.19 288 LEU A C 1
ATOM 2172 O O . LEU A 1 288 ? -16.359 -15.266 -9.609 1 92.19 288 LEU A O 1
ATOM 2176 N N . THR A 1 289 ? -16.234 -17.453 -9.977 1 93.25 289 THR A N 1
ATOM 2177 C CA . THR A 1 289 ? -17.562 -17.516 -10.57 1 93.25 289 THR A CA 1
ATOM 2178 C C . THR A 1 289 ? -18.641 -17.531 -9.484 1 93.25 289 THR A C 1
ATOM 2180 O O . THR A 1 289 ? -19.828 -17.359 -9.781 1 93.25 289 THR A O 1
ATOM 2183 N N . LEU A 1 290 ? -18.25 -17.734 -8.273 1 92.25 290 LEU A N 1
ATOM 2184 C CA . LEU A 1 290 ? -19.188 -17.828 -7.152 1 92.25 290 LEU A CA 1
ATOM 2185 C C . LEU A 1 290 ? -19.484 -16.453 -6.574 1 92.25 290 LEU A C 1
ATOM 2187 O O . LEU A 1 290 ? -18.703 -15.516 -6.758 1 92.25 290 LEU A O 1
ATOM 2191 N N . PRO A 1 291 ? -20.578 -16.297 -5.895 1 85.44 291 PRO A N 1
ATOM 2192 C CA . PRO A 1 291 ? -20.891 -15.008 -5.262 1 85.44 291 PRO A CA 1
ATOM 2193 C C . PRO A 1 291 ? -19.828 -14.578 -4.254 1 85.44 291 PRO A C 1
ATOM 2195 O O . PRO A 1 291 ? -19.141 -15.422 -3.674 1 85.44 291 PRO A O 1
ATOM 2198 N N . PRO A 1 292 ? -19.719 -13.227 -4.148 1 76.12 292 PRO A N 1
ATOM 2199 C CA . PRO A 1 292 ? -18.703 -12.727 -3.215 1 76.12 292 PRO A CA 1
ATOM 2200 C C . PRO A 1 292 ? -18.922 -13.219 -1.787 1 76.12 292 PRO A C 1
ATOM 2202 O O . PRO A 1 292 ? -20.062 -13.453 -1.376 1 76.12 292 PRO A O 1
ATOM 2205 N N . ILE A 1 293 ? -17.781 -13.508 -1.204 1 69.62 293 ILE A N 1
ATOM 2206 C CA . ILE A 1 293 ? -17.828 -13.914 0.196 1 69.62 293 ILE A CA 1
ATOM 2207 C C . ILE A 1 293 ? -18.266 -12.742 1.064 1 69.62 293 ILE A C 1
ATOM 2209 O O . ILE A 1 293 ? -17.812 -11.609 0.864 1 69.62 293 ILE A O 1
ATOM 2213 N N . SER A 1 294 ? -19.391 -12.68 1.837 1 60.69 294 SER A N 1
ATOM 2214 C CA . SER A 1 294 ? -19.891 -11.656 2.74 1 60.69 294 SER A CA 1
ATOM 2215 C C . SER A 1 294 ? -18.938 -11.445 3.922 1 60.69 294 SER A C 1
ATOM 2217 O O . SER A 1 294 ? -18.281 -12.391 4.371 1 60.69 294 SER A O 1
ATOM 2219 N N . MET B 1 1 ? -24.312 24.844 13.422 1 91.62 1 MET B N 1
ATOM 2220 C CA . MET B 1 1 ? -22.906 25.156 13.203 1 91.62 1 MET B CA 1
ATOM 2221 C C . MET B 1 1 ? -22.031 23.953 13.562 1 91.62 1 MET B C 1
ATOM 2223 O O . MET B 1 1 ? -22.422 23.125 14.375 1 91.62 1 MET B O 1
ATOM 2227 N N . LEU B 1 2 ? -20.938 23.875 12.844 1 94.12 2 LEU B N 1
ATOM 2228 C CA . LEU B 1 2 ? -19.938 22.828 13.078 1 94.12 2 LEU B CA 1
ATOM 2229 C C . LEU B 1 2 ? -18.688 23.406 13.742 1 94.12 2 LEU B C 1
ATOM 2231 O O . LEU B 1 2 ? -18.25 24.516 13.398 1 94.12 2 LEU B O 1
ATOM 2235 N N . LEU B 1 3 ? -18.156 22.625 14.633 1 96.5 3 LEU B N 1
ATOM 2236 C CA . LEU B 1 3 ? -16.875 23 15.242 1 96.5 3 LEU B CA 1
ATOM 2237 C C . LEU B 1 3 ? -15.781 22.031 14.828 1 96.5 3 LEU B C 1
ATOM 2239 O O . LEU B 1 3 ? -15.953 20.812 14.891 1 96.5 3 LEU B O 1
ATOM 2243 N N . GLY B 1 4 ? -14.711 22.562 14.258 1 97.81 4 GLY B N 1
ATOM 2244 C CA . GLY B 1 4 ? -13.484 21.812 14.008 1 97.81 4 GLY B CA 1
ATOM 2245 C C . GLY B 1 4 ? -12.344 22.234 14.914 1 97.81 4 GLY B C 1
ATOM 2246 O O . GLY B 1 4 ? -12.016 23.422 14.992 1 97.81 4 GLY B O 1
ATOM 2247 N N . LEU B 1 5 ? -11.742 21.266 15.594 1 98.31 5 LEU B N 1
ATOM 2248 C CA . LEU B 1 5 ? -10.633 21.516 16.5 1 98.31 5 LEU B CA 1
ATOM 2249 C C . LEU B 1 5 ? -9.391 20.734 16.078 1 98.31 5 LEU B C 1
ATOM 2251 O O . LEU B 1 5 ? -9.469 19.547 15.789 1 98.31 5 LEU B O 1
ATOM 2255 N N . GLU B 1 6 ? -8.305 21.391 15.961 1 98.31 6 GLU B N 1
ATOM 2256 C CA . GLU B 1 6 ? -7.008 20.75 15.742 1 98.31 6 GLU B CA 1
ATOM 2257 C C . GLU B 1 6 ? -6.133 20.844 16.984 1 98.31 6 GLU B C 1
ATOM 2259 O O . GLU B 1 6 ? -5.922 21.922 17.531 1 98.31 6 GLU B O 1
ATOM 2264 N N . ILE B 1 7 ? -5.711 19.766 17.438 1 97.75 7 ILE B N 1
ATOM 2265 C CA . ILE B 1 7 ? -4.695 19.703 18.484 1 97.75 7 ILE B CA 1
ATOM 2266 C C . ILE B 1 7 ? -3.371 19.234 17.891 1 97.75 7 ILE B C 1
ATOM 2268 O O . ILE B 1 7 ? -3.164 18.031 17.688 1 97.75 7 ILE B O 1
ATOM 2272 N N . SER B 1 8 ? -2.516 20.125 17.609 1 95.75 8 SER B N 1
ATOM 2273 C CA . SER B 1 8 ? -1.188 19.844 17.062 1 95.75 8 SER B CA 1
ATOM 2274 C C . SER B 1 8 ? -0.15 19.75 18.188 1 95.75 8 SER B C 1
ATOM 2276 O O . SER B 1 8 ? -0.494 19.781 19.359 1 95.75 8 SER B O 1
ATOM 2278 N N . ARG B 1 9 ? 1.101 19.516 17.828 1 92 9 ARG B N 1
ATOM 2279 C CA . ARG B 1 9 ? 2.186 19.375 18.797 1 92 9 ARG B CA 1
ATOM 2280 C C . ARG B 1 9 ? 2.471 20.688 19.5 1 92 9 ARG B C 1
ATOM 2282 O O . ARG B 1 9 ? 2.797 20.719 20.688 1 92 9 ARG B O 1
ATOM 2289 N N . ASP B 1 10 ? 2.277 21.766 18.688 1 93.69 10 ASP B N 1
ATOM 2290 C CA . ASP B 1 10 ? 2.779 23.016 19.219 1 93.69 10 ASP B CA 1
ATOM 2291 C C . ASP B 1 10 ? 1.666 24.062 19.312 1 93.69 10 ASP B C 1
ATOM 2293 O O . ASP B 1 10 ? 1.881 25.172 19.812 1 93.69 10 ASP B O 1
ATOM 2297 N N . PHE B 1 11 ? 0.495 23.734 18.891 1 96.56 11 PHE B N 1
ATOM 2298 C CA . PHE B 1 11 ? -0.599 24.688 18.922 1 96.56 11 PHE B CA 1
ATOM 2299 C C . PHE B 1 11 ? -1.947 23.984 18.844 1 96.56 11 PHE B C 1
ATOM 2301 O O . PHE B 1 11 ? -2.012 22.797 18.562 1 96.56 11 PHE B O 1
ATOM 2308 N N . ALA B 1 12 ? -2.982 24.719 19.125 1 98.19 12 ALA B N 1
ATOM 2309 C CA . ALA B 1 12 ? -4.367 24.344 18.844 1 98.19 12 ALA B CA 1
ATOM 2310 C C . ALA B 1 12 ? -5.023 25.359 17.906 1 98.19 12 ALA B C 1
ATOM 2312 O O . ALA B 1 12 ? -4.695 26.547 17.953 1 98.19 12 ALA B O 1
ATOM 2313 N N . ALA B 1 13 ? -5.84 24.891 17.062 1 98.12 13 ALA B N 1
ATOM 2314 C CA . ALA B 1 13 ? -6.645 25.734 16.172 1 98.12 13 ALA B CA 1
ATOM 2315 C C . ALA B 1 13 ? -8.094 25.25 16.141 1 98.12 13 ALA B C 1
ATOM 2317 O O . ALA B 1 13 ? -8.367 24.062 16.266 1 98.12 13 ALA B O 1
ATOM 2318 N N . ALA B 1 14 ? -9 26.188 15.977 1 98.06 14 ALA B N 1
ATOM 2319 C CA . ALA B 1 14 ? -10.414 25.844 15.922 1 98.06 14 ALA B CA 1
ATOM 2320 C C . ALA B 1 14 ? -11.141 26.688 14.875 1 98.06 14 ALA B C 1
ATOM 2322 O O . ALA B 1 14 ? -10.75 27.828 14.609 1 98.06 14 ALA B O 1
ATOM 2323 N N . VAL B 1 15 ? -12.125 26.109 14.32 1 97.12 15 VAL B N 1
ATOM 2324 C CA . VAL B 1 15 ? -12.984 26.812 13.367 1 97.12 15 VAL B CA 1
ATOM 2325 C C . VAL B 1 15 ? -14.445 26.516 13.672 1 97.12 15 VAL B C 1
ATOM 2327 O O . VAL B 1 15 ? -14.773 25.422 14.164 1 97.12 15 VAL B O 1
ATOM 2330 N N . ILE B 1 16 ? -15.258 27.5 13.547 1 96.06 16 ILE B N 1
ATOM 2331 C CA . ILE B 1 16 ? -16.703 27.328 13.516 1 96.06 16 ILE B CA 1
ATOM 2332 C C . ILE B 1 16 ? -17.25 27.688 12.141 1 96.06 16 ILE B C 1
ATOM 2334 O O . ILE B 1 16 ? -16.969 28.781 11.625 1 96.06 16 ILE B O 1
ATOM 2338 N N . CYS B 1 17 ? -17.891 26.734 11.547 1 92.88 17 CYS B N 1
ATOM 2339 C CA . CYS B 1 17 ? -18.375 27 10.203 1 92.88 17 CYS B CA 1
ATOM 2340 C C . CYS B 1 17 ? -19.75 26.344 9.992 1 92.88 17 CYS B C 1
ATOM 2342 O O . CYS B 1 17 ? -20.234 25.609 10.852 1 92.88 17 CYS B O 1
ATOM 2344 N N . ASP B 1 18 ? -20.375 26.75 8.867 1 90.06 18 ASP B N 1
ATOM 2345 C CA . ASP B 1 18 ? -21.609 26.078 8.461 1 90.06 18 ASP B CA 1
ATOM 2346 C C . ASP B 1 18 ? -21.297 24.797 7.668 1 90.06 18 ASP B C 1
ATOM 2348 O O . ASP B 1 18 ? -20.125 24.5 7.391 1 90.06 18 ASP B O 1
ATOM 2352 N N . PRO B 1 19 ? -22.344 24.047 7.289 1 89 19 PRO B N 1
ATOM 2353 C CA . PRO B 1 19 ? -22.125 22.781 6.586 1 89 19 PRO B CA 1
ATOM 2354 C C . PRO B 1 19 ? -21.5 22.969 5.203 1 89 19 PRO B C 1
ATOM 2356 O O . PRO B 1 19 ? -20.969 22.016 4.621 1 89 19 PRO B O 1
ATOM 2359 N N . ALA B 1 20 ? -21.516 24.125 4.672 1 86.94 20 ALA B N 1
ATOM 2360 C CA . ALA B 1 20 ? -20.922 24.406 3.369 1 86.94 20 ALA B CA 1
ATOM 2361 C C . ALA B 1 20 ? -19.422 24.672 3.5 1 86.94 20 ALA B C 1
ATOM 2363 O O . ALA B 1 20 ? -18.703 24.719 2.5 1 86.94 20 ALA B O 1
ATOM 2364 N N . GLY B 1 21 ? -18.969 24.797 4.715 1 81.44 21 GLY B N 1
ATOM 2365 C CA . GLY B 1 21 ? -17.562 24.938 5 1 81.44 21 GLY B CA 1
ATOM 2366 C C . GLY B 1 21 ? -17.062 26.359 4.875 1 81.44 21 GLY B C 1
ATOM 2367 O O . GLY B 1 21 ? -15.859 26.625 4.926 1 81.44 21 GLY B O 1
ATOM 2368 N N . ALA B 1 22 ? -17.969 27.266 4.555 1 82.12 22 ALA B N 1
ATOM 2369 C CA . ALA B 1 22 ? -17.547 28.656 4.535 1 82.12 22 ALA B CA 1
ATOM 2370 C C . ALA B 1 22 ? -17.141 29.125 5.93 1 82.12 22 ALA B C 1
ATOM 2372 O O . ALA B 1 22 ? -17.906 28.953 6.891 1 82.12 22 ALA B O 1
ATOM 2373 N N . ALA B 1 23 ? -15.828 29.297 6.004 1 73.5 23 ALA B N 1
ATOM 2374 C CA . ALA B 1 23 ? -15.352 29.672 7.332 1 73.5 23 ALA B CA 1
ATOM 2375 C C . ALA B 1 23 ? -15.766 31.109 7.668 1 73.5 23 ALA B C 1
ATOM 2377 O O . ALA B 1 23 ? -15.594 32.031 6.855 1 73.5 23 ALA B O 1
ATOM 2378 N N . GLN B 1 24 ? -16.297 31.125 8.969 1 84.75 24 GLN B N 1
ATOM 2379 C CA . GLN B 1 24 ? -16.641 32.469 9.414 1 84.75 24 GLN B CA 1
ATOM 2380 C C . GLN B 1 24 ? -15.742 32.906 10.562 1 84.75 24 GLN B C 1
ATOM 2382 O O . GLN B 1 24 ? -15.234 34.031 10.562 1 84.75 24 GLN B O 1
ATOM 2387 N N . TRP B 1 25 ? -15.492 31.953 11.594 1 94.94 25 TRP B N 1
ATOM 2388 C CA . TRP B 1 25 ? -14.664 32.25 12.75 1 94.94 25 TRP B CA 1
ATOM 2389 C C . TRP B 1 25 ? -13.531 31.25 12.883 1 94.94 25 TRP B C 1
ATOM 2391 O O . TRP B 1 25 ? -13.719 30.062 12.648 1 94.94 25 TRP B O 1
ATOM 2401 N N . ALA B 1 26 ? -12.398 31.672 13.156 1 96.5 26 ALA B N 1
ATOM 2402 C CA . ALA B 1 26 ? -11.227 30.828 13.391 1 96.5 26 ALA B CA 1
ATOM 2403 C C . ALA B 1 26 ? -10.312 31.453 14.445 1 96.5 26 ALA B C 1
ATOM 2405 O O . ALA B 1 26 ? -10.211 32.656 14.547 1 96.5 26 ALA B O 1
ATOM 2406 N N . LEU B 1 27 ? -9.758 30.594 15.227 1 97.5 27 LEU B N 1
ATOM 2407 C CA . LEU B 1 27 ? -8.812 31.016 16.25 1 97.5 27 LEU B CA 1
ATOM 2408 C C . LEU B 1 27 ? -7.68 30 16.406 1 97.5 27 LEU B C 1
ATOM 2410 O O . LEU B 1 27 ? -7.895 28.797 16.234 1 97.5 27 LEU B O 1
ATOM 2414 N N . ARG B 1 28 ? -6.508 30.422 16.656 1 97.5 28 ARG B N 1
ATOM 2415 C CA . ARG B 1 28 ? -5.332 29.594 16.891 1 97.5 28 ARG B CA 1
ATOM 2416 C C . ARG B 1 28 ? -4.578 30.047 18.141 1 97.5 28 ARG B C 1
ATOM 2418 O O . ARG B 1 28 ? -4.527 31.25 18.438 1 97.5 28 ARG B O 1
ATOM 2425 N N . ARG B 1 29 ? -4.047 29.156 18.828 1 97.69 29 ARG B N 1
ATOM 2426 C CA . ARG B 1 29 ? -3.264 29.438 20.031 1 97.69 29 ARG B CA 1
ATOM 2427 C C . ARG B 1 29 ? -2.049 28.531 20.125 1 97.69 29 ARG B C 1
ATOM 2429 O O . ARG B 1 29 ? -2.188 27.297 20.109 1 97.69 29 ARG B O 1
ATOM 2436 N N . ASP B 1 30 ? -0.876 29.078 20.219 1 97.44 30 ASP B N 1
ATOM 2437 C CA . ASP B 1 30 ? 0.345 28.297 20.406 1 97.44 30 ASP B CA 1
ATOM 2438 C C . ASP B 1 30 ? 0.441 27.766 21.844 1 97.44 30 ASP B C 1
ATOM 2440 O O . ASP B 1 30 ? 0.07 28.453 22.797 1 97.44 30 ASP B O 1
ATOM 2444 N N . PHE B 1 31 ? 0.891 26.562 21.922 1 97.31 31 PHE B N 1
ATOM 2445 C CA . PHE B 1 31 ? 1.167 26.016 23.25 1 97.31 31 PHE B CA 1
ATOM 2446 C C . PHE B 1 31 ? 2.482 26.562 23.797 1 97.31 31 PHE B C 1
ATOM 2448 O O . PHE B 1 31 ? 3.373 26.922 23.031 1 97.31 31 PHE B O 1
ATOM 2455 N N . PRO B 1 32 ? 2.604 26.562 25.141 1 94.5 32 PRO B N 1
ATOM 2456 C CA . PRO B 1 32 ? 3.939 26.812 25.688 1 94.5 32 PRO B CA 1
ATOM 2457 C C . PRO B 1 32 ? 4.941 25.734 25.312 1 94.5 32 PRO B C 1
ATOM 2459 O O . PRO B 1 32 ? 4.551 24.594 25.016 1 94.5 32 PRO B O 1
ATOM 2462 N N . PRO B 1 33 ? 6.211 26.109 25.25 1 91.81 33 PRO B N 1
ATOM 2463 C CA . PRO B 1 33 ? 7.223 25.094 24.969 1 91.81 33 PRO B CA 1
ATOM 2464 C C . PRO B 1 33 ? 7.133 23.891 25.922 1 91.81 33 PRO B C 1
ATOM 2466 O O . PRO B 1 33 ? 6.977 24.062 27.125 1 91.81 33 PRO B O 1
ATOM 2469 N N . HIS B 1 34 ? 7.109 22.734 25.406 1 90.56 34 HIS B N 1
ATOM 2470 C CA . HIS B 1 34 ? 7.117 21.469 26.141 1 90.56 34 HIS B CA 1
ATOM 2471 C C . HIS B 1 34 ? 5.852 21.312 26.984 1 90.56 34 HIS B C 1
ATOM 2473 O O . HIS B 1 34 ? 5.895 20.797 28.094 1 90.56 34 HIS B O 1
ATOM 2479 N N . ALA B 1 35 ? 4.805 21.891 26.453 1 95.06 35 ALA B N 1
ATOM 2480 C CA . ALA B 1 35 ? 3.531 21.766 27.156 1 95.06 35 ALA B CA 1
ATOM 2481 C C . ALA B 1 35 ? 3.139 20.297 27.344 1 95.06 35 ALA B C 1
ATOM 2483 O O . ALA B 1 35 ? 3.248 19.5 26.406 1 95.06 35 ALA B O 1
ATOM 2484 N N . SER B 1 36 ? 2.73 19.953 28.562 1 95.69 36 SER B N 1
ATOM 2485 C CA . SER B 1 36 ? 2.207 18.609 28.828 1 95.69 36 SER B CA 1
ATOM 2486 C C . SER B 1 36 ? 0.866 18.406 28.141 1 95.69 36 SER B C 1
ATOM 2488 O O . SER B 1 36 ? 0.199 19.359 27.75 1 95.69 36 SER B O 1
ATOM 2490 N N . PRO B 1 37 ? 0.437 17.156 28.016 1 96.25 37 PRO B N 1
ATOM 2491 C CA . PRO B 1 37 ? -0.881 16.875 27.438 1 96.25 37 PRO B CA 1
ATOM 2492 C C . PRO B 1 37 ? -2.006 17.609 28.172 1 96.25 37 PRO B C 1
ATOM 2494 O O . PRO B 1 37 ? -2.934 18.109 27.531 1 96.25 37 PRO B O 1
ATOM 2497 N N . ALA B 1 38 ? -1.898 17.672 29.438 1 96.56 38 ALA B N 1
ATOM 2498 C CA . ALA B 1 38 ? -2.926 18.359 30.219 1 96.56 38 ALA B CA 1
ATOM 2499 C C . ALA B 1 38 ? -3.006 19.828 29.859 1 96.56 38 ALA B C 1
ATOM 2501 O O . ALA B 1 38 ? -4.098 20.391 29.703 1 96.56 38 ALA B O 1
ATOM 2502 N N . ILE B 1 39 ? -1.864 20.438 29.719 1 97.19 39 ILE B N 1
ATOM 2503 C CA . ILE B 1 39 ? -1.801 21.844 29.359 1 97.19 39 ILE B CA 1
ATOM 2504 C C . ILE B 1 39 ? -2.338 22.047 27.938 1 97.19 39 ILE B C 1
ATOM 2506 O O . ILE B 1 39 ? -3.088 22.984 27.688 1 97.19 39 ILE B O 1
ATOM 2510 N N . GLN B 1 40 ? -1.926 21.219 27.047 1 97.88 40 GLN B N 1
ATOM 2511 C CA . GLN B 1 40 ? -2.422 21.297 25.672 1 97.88 40 GLN B CA 1
ATOM 2512 C C . GLN B 1 40 ? -3.939 21.156 25.641 1 97.88 40 GLN B C 1
ATOM 2514 O O . GLN B 1 40 ? -4.621 21.906 24.938 1 97.88 40 GLN B O 1
ATOM 2519 N N . TRP B 1 41 ? -4.434 20.219 26.422 1 97.5 41 TRP B N 1
ATOM 2520 C CA . TRP B 1 41 ? -5.867 19.969 26.469 1 97.5 41 TRP B CA 1
ATOM 2521 C C . TRP B 1 41 ? -6.625 21.188 26.984 1 97.5 41 TRP B C 1
ATOM 2523 O O . TRP B 1 41 ? -7.57 21.656 26.328 1 97.5 41 TRP B O 1
ATOM 2533 N N . VAL B 1 42 ? -6.191 21.688 28.078 1 97.62 42 VAL B N 1
ATOM 2534 C CA . VAL B 1 42 ? -6.844 22.844 28.688 1 97.62 42 VAL B CA 1
ATOM 2535 C C . VAL B 1 42 ? -6.824 24.031 27.703 1 97.62 42 VAL B C 1
ATOM 2537 O O . VAL B 1 42 ? -7.84 24.688 27.5 1 97.62 42 VAL B O 1
ATOM 2540 N N . SER B 1 43 ? -5.684 24.234 27.094 1 97.94 43 SER B N 1
ATOM 2541 C CA . SER B 1 43 ? -5.535 25.312 26.125 1 97.94 43 SER B CA 1
ATOM 2542 C C . SER B 1 43 ? -6.488 25.125 24.953 1 97.94 43 SER B C 1
ATOM 2544 O O . SER B 1 43 ? -7.094 26.094 24.484 1 97.94 43 SER B O 1
ATOM 2546 N N . ALA B 1 44 ? -6.59 23.938 24.5 1 98.31 44 ALA B N 1
ATOM 2547 C CA . ALA B 1 44 ? -7.461 23.641 23.359 1 98.31 44 ALA B CA 1
ATOM 2548 C C . ALA B 1 44 ? -8.922 23.891 23.719 1 98.31 44 ALA B C 1
ATOM 2550 O O . ALA B 1 44 ? -9.672 24.453 22.922 1 98.31 44 ALA B O 1
ATOM 2551 N N . MET B 1 45 ? -9.328 23.469 24.906 1 97.31 45 MET B N 1
ATOM 2552 C CA . MET B 1 45 ? -10.703 23.672 25.344 1 97.31 45 MET B CA 1
ATOM 2553 C C . MET B 1 45 ? -11.008 25.156 25.531 1 97.31 45 MET B C 1
ATOM 2555 O O . MET B 1 45 ? -12.07 25.625 25.125 1 97.31 45 MET B O 1
ATOM 2559 N N . GLU B 1 46 ? -10.086 25.812 26.094 1 97.75 46 GLU B N 1
ATOM 2560 C CA . GLU B 1 46 ? -10.25 27.25 26.25 1 97.75 46 GLU B CA 1
ATOM 2561 C C . GLU B 1 46 ? -10.375 27.953 24.906 1 97.75 46 GLU B C 1
ATOM 2563 O O . GLU B 1 46 ? -11.172 28.891 24.75 1 97.75 46 GLU B O 1
ATOM 2568 N N . LEU B 1 47 ? -9.586 27.5 24 1 98.25 47 LEU B N 1
ATOM 2569 C CA . LEU B 1 47 ? -9.648 28.031 22.641 1 98.25 47 LEU B CA 1
ATOM 2570 C C . LEU B 1 47 ? -11.047 27.875 22.062 1 98.25 47 LEU B C 1
ATOM 2572 O O . LEU B 1 47 ? -11.57 28.781 21.422 1 98.25 47 LEU B O 1
ATOM 2576 N N . CYS B 1 48 ? -11.609 26.719 22.219 1 97.31 48 CYS B N 1
ATOM 2577 C CA . CYS B 1 48 ? -12.945 26.453 21.719 1 97.31 48 CYS B CA 1
ATOM 2578 C C . CYS B 1 48 ? -13.969 27.391 22.359 1 97.31 48 CYS B C 1
ATOM 2580 O O . CYS B 1 48 ? -14.828 27.953 21.672 1 97.31 48 CYS B O 1
ATOM 2582 N N . HIS B 1 49 ? -13.859 27.594 23.641 1 96.69 49 HIS B N 1
ATOM 2583 C CA . HIS B 1 49 ? -14.766 28.484 24.344 1 96.69 49 HIS B CA 1
ATOM 2584 C C . HIS B 1 49 ? -14.617 29.922 23.844 1 96.69 49 HIS B C 1
ATOM 2586 O O . HIS B 1 49 ? -15.609 30.625 23.625 1 96.69 49 HIS B O 1
ATOM 2592 N N . ASP B 1 50 ? -13.391 30.312 23.688 1 97.69 50 ASP B N 1
ATOM 2593 C CA . ASP B 1 50 ? -13.133 31.656 23.203 1 97.69 50 ASP B CA 1
ATOM 2594 C C . ASP B 1 50 ? -13.734 31.859 21.812 1 97.69 50 ASP B C 1
ATOM 2596 O O . ASP B 1 50 ? -14.297 32.906 21.516 1 97.69 50 ASP B O 1
ATOM 2600 N N . LEU B 1 51 ? -13.609 30.844 21 1 97.19 51 LEU B N 1
ATOM 2601 C CA . LEU B 1 51 ? -14.133 30.922 19.656 1 97.19 51 LEU B CA 1
ATOM 2602 C C . LEU B 1 51 ? -15.656 30.984 19.656 1 97.19 51 LEU B C 1
ATOM 2604 O O . LEU B 1 51 ? -16.266 31.734 18.891 1 97.19 51 LEU B O 1
ATOM 2608 N N . MET B 1 52 ? -16.234 30.203 20.469 1 95.44 52 MET B N 1
ATOM 2609 C CA . MET B 1 52 ? -17.688 30.219 20.594 1 95.44 52 MET B CA 1
ATOM 2610 C C . MET B 1 52 ? -18.188 31.594 21.047 1 95.44 52 MET B C 1
ATOM 2612 O O . MET B 1 52 ? -19.188 32.094 20.547 1 95.44 52 MET B O 1
ATOM 2616 N N . ARG B 1 53 ? -17.469 32.156 21.953 1 95.75 53 ARG B N 1
ATOM 2617 C CA . ARG B 1 53 ? -17.812 33.5 22.422 1 95.75 53 ARG B CA 1
ATOM 2618 C C . ARG B 1 53 ? -17.688 34.531 21.281 1 95.75 53 ARG B C 1
ATOM 2620 O O . ARG B 1 53 ? -18.562 35.375 21.094 1 95.75 53 ARG B O 1
ATOM 2627 N N . ARG B 1 54 ? -16.641 34.375 20.594 1 95.31 54 ARG B N 1
ATOM 2628 C CA . ARG B 1 54 ? -16.406 35.281 19.469 1 95.31 54 ARG B CA 1
ATOM 2629 C C . ARG B 1 54 ? -17.5 35.125 18.406 1 95.31 54 ARG B C 1
ATOM 2631 O O . ARG B 1 54 ? -17.875 36.125 17.766 1 95.31 54 ARG B O 1
ATOM 2638 N N . ALA B 1 55 ? -17.953 34 18.234 1 93.62 55 ALA B N 1
ATOM 2639 C CA . ALA B 1 55 ? -19 33.719 17.25 1 93.62 55 ALA B CA 1
ATOM 2640 C C . ALA B 1 55 ? -20.391 33.969 17.812 1 93.62 55 ALA B C 1
ATOM 2642 O O . ALA B 1 55 ? -21.391 33.781 17.141 1 93.62 55 ALA B O 1
ATOM 2643 N N . ALA B 1 56 ? -20.484 34.375 19.031 1 94.12 56 ALA B N 1
ATOM 2644 C CA . ALA B 1 56 ? -21.734 34.656 19.734 1 94.12 56 ALA B CA 1
ATOM 2645 C C . ALA B 1 56 ? -22.641 33.438 19.766 1 94.12 56 ALA B C 1
ATOM 2647 O O . ALA B 1 56 ? -23.844 33.531 19.531 1 94.12 56 ALA B O 1
ATOM 2648 N N . LEU B 1 57 ? -21.953 32.312 19.969 1 92.44 57 LEU B N 1
ATOM 2649 C CA . LEU B 1 57 ? -22.703 31.062 20.062 1 92.44 57 LEU B CA 1
ATOM 2650 C C . LEU B 1 57 ? -22.797 30.594 21.5 1 92.44 57 LEU B C 1
ATOM 2652 O O . LEU B 1 57 ? -21.844 30.719 22.266 1 92.44 57 LEU B O 1
ATOM 2656 N N . GLU B 1 58 ? -23.953 30.156 21.828 1 85.94 58 GLU B N 1
ATOM 2657 C CA . GLU B 1 58 ? -24.156 29.547 23.141 1 85.94 58 GLU B CA 1
ATOM 2658 C C . GLU B 1 58 ? -23.875 28.047 23.094 1 85.94 58 GLU B C 1
ATOM 2660 O O . GLU B 1 58 ? -23.828 27.453 22.016 1 85.94 58 GLU B O 1
ATOM 2665 N N . ARG B 1 59 ? -23.703 27.672 24.391 1 77.56 59 ARG B N 1
ATOM 2666 C CA . ARG B 1 59 ? -23.547 26.234 24.516 1 77.56 59 ARG B CA 1
ATOM 2667 C C . ARG B 1 59 ? -24.734 25.5 23.891 1 77.56 59 ARG B C 1
ATOM 2669 O O . ARG B 1 59 ? -25.891 25.922 24.047 1 77.56 59 ARG B O 1
ATOM 2676 N N . GLY B 1 60 ? -24.625 24.562 23.125 1 82.81 60 GLY B N 1
ATOM 2677 C CA . GLY B 1 60 ? -25.719 23.828 22.516 1 82.81 60 GLY B CA 1
ATOM 2678 C C . GLY B 1 60 ? -25.938 24.172 21.047 1 82.81 60 GLY B C 1
ATOM 2679 O O . GLY B 1 60 ? -26.578 23.422 20.312 1 82.81 60 GLY B O 1
ATOM 2680 N N . GLU B 1 61 ? -25.438 25.312 20.734 1 89.69 61 GLU B N 1
ATOM 2681 C CA . GLU B 1 61 ? -25.625 25.719 19.344 1 89.69 61 GLU B CA 1
ATOM 2682 C C . GLU B 1 61 ? -24.641 25.016 18.422 1 89.69 61 GLU B C 1
ATOM 2684 O O . GLU B 1 61 ? -24.812 25.031 17.188 1 89.69 61 GLU B O 1
ATOM 2689 N N . ILE B 1 62 ? -23.641 24.531 19 1 92.31 62 ILE B N 1
ATOM 2690 C CA . ILE B 1 62 ? -22.766 23.641 18.25 1 92.31 62 ILE B CA 1
ATOM 2691 C C . ILE B 1 62 ? -23.312 22.219 18.297 1 92.31 62 ILE B C 1
ATOM 2693 O O . ILE B 1 62 ? -23.359 21.594 19.359 1 92.31 62 ILE B O 1
ATOM 2697 N N . GLU B 1 63 ? -23.672 21.703 17.156 1 88.44 63 GLU B N 1
ATOM 2698 C CA . GLU B 1 63 ? -24.328 20.391 17.109 1 88.44 63 GLU B CA 1
ATOM 2699 C C . GLU B 1 63 ? -23.312 19.266 16.922 1 88.44 63 GLU B C 1
ATOM 2701 O O . GLU B 1 63 ? -23.547 18.141 17.375 1 88.44 63 GLU B O 1
ATOM 2706 N N . ARG B 1 64 ? -22.359 19.547 16.25 1 95.88 64 ARG B N 1
ATOM 2707 C CA . ARG B 1 64 ? -21.344 18.547 15.922 1 95.88 64 ARG B CA 1
ATOM 2708 C C . ARG B 1 64 ? -19.938 19.125 16 1 95.88 64 ARG B C 1
ATOM 2710 O O . ARG B 1 64 ? -19.719 20.297 15.664 1 95.88 64 ARG B O 1
ATOM 2717 N N . ALA B 1 65 ? -19.031 18.328 16.484 1 97.19 65 ALA B N 1
ATOM 2718 C CA . ALA B 1 65 ? -17.625 18.734 16.578 1 97.19 65 ALA B CA 1
ATOM 2719 C C . ALA B 1 65 ? -16.703 17.641 16.047 1 97.19 65 ALA B C 1
ATOM 2721 O O . ALA B 1 65 ? -16.984 16.453 16.234 1 97.19 65 ALA B O 1
ATOM 2722 N N . GLY B 1 66 ? -15.727 18.031 15.344 1 97.75 66 GLY B N 1
ATOM 2723 C CA . GLY B 1 66 ? -14.648 17.156 14.945 1 97.75 66 GLY B CA 1
ATOM 2724 C C . GLY B 1 66 ? -13.305 17.562 15.523 1 97.75 66 GLY B C 1
ATOM 2725 O O . GLY B 1 66 ? -13.031 18.75 15.719 1 97.75 66 GLY B O 1
ATOM 2726 N N . VAL B 1 67 ? -12.445 16.562 15.773 1 98.19 67 VAL B N 1
ATOM 2727 C CA . VAL B 1 67 ? -11.117 16.812 16.312 1 98.19 67 VAL B CA 1
ATOM 2728 C C . VAL B 1 67 ? -10.055 16.219 15.398 1 98.19 67 VAL B C 1
ATOM 2730 O O . VAL B 1 67 ? -10.117 15.031 15.055 1 98.19 67 VAL B O 1
ATOM 2733 N N . SER B 1 68 ? -9.188 17.016 14.953 1 97.31 68 SER B N 1
ATOM 2734 C CA . SER B 1 68 ? -7.949 16.609 14.305 1 97.31 68 SER B CA 1
ATOM 2735 C C . SER B 1 68 ? -6.801 16.516 15.305 1 97.31 68 SER B C 1
ATOM 2737 O O . SER B 1 68 ? -6.453 17.5 15.945 1 97.31 68 SER B O 1
ATOM 2739 N N . PHE B 1 69 ? -6.25 15.383 15.422 1 96.44 69 PHE B N 1
ATOM 2740 C CA . PHE B 1 69 ? -5.168 15.172 16.375 1 96.44 69 PHE B CA 1
ATOM 2741 C C . PHE B 1 69 ? -3.883 14.766 15.656 1 96.44 69 PHE B C 1
ATOM 2743 O O . PHE B 1 69 ? -3.879 13.828 14.867 1 96.44 69 PHE B O 1
ATOM 2750 N N . GLU B 1 70 ? -2.816 15.547 15.844 1 94 70 GLU B N 1
ATOM 2751 C CA . GLU B 1 70 ? -1.506 15.156 15.328 1 94 70 GLU B CA 1
ATOM 2752 C C . GLU B 1 70 ? -0.961 13.938 16.062 1 94 70 GLU B C 1
ATOM 2754 O O . GLU B 1 70 ? -0.229 14.078 17.047 1 94 70 GLU B O 1
ATOM 2759 N N . GLY B 1 71 ? -1.211 12.844 15.562 1 89.69 71 GLY B N 1
ATOM 2760 C CA . GLY B 1 71 ? -0.949 11.531 16.141 1 89.69 71 GLY B CA 1
ATOM 2761 C C . GLY B 1 71 ? -1.931 10.469 15.672 1 89.69 71 GLY B C 1
ATOM 2762 O O . GLY B 1 71 ? -2.721 10.711 14.758 1 89.69 71 GLY B O 1
ATOM 2763 N N . GLN B 1 72 ? -1.833 9.352 16.312 1 86.5 72 GLN B N 1
ATOM 2764 C CA . GLN B 1 72 ? -2.697 8.242 15.922 1 86.5 72 GLN B CA 1
ATOM 2765 C C . GLN B 1 72 ? -3.943 8.18 16.797 1 86.5 72 GLN B C 1
ATOM 2767 O O . GLN B 1 72 ? -3.846 8.203 18.031 1 86.5 72 GLN B O 1
ATOM 2772 N N . VAL B 1 73 ? -5.074 8.164 16.078 1 90.88 73 VAL B N 1
ATOM 2773 C CA . VAL B 1 73 ? -6.359 8.094 16.766 1 90.88 73 VAL B CA 1
ATOM 2774 C C . VAL B 1 73 ? -7.164 6.906 16.234 1 90.88 73 VAL B C 1
ATOM 2776 O O . VAL B 1 73 ? -7.289 6.727 15.016 1 90.88 73 VAL B O 1
ATOM 2779 N N . SER B 1 74 ? -7.668 6.145 17.188 1 88.19 74 SER B N 1
ATOM 2780 C CA . SER B 1 74 ? -8.523 5.035 16.781 1 88.19 74 SER B CA 1
ATOM 2781 C C . SER B 1 74 ? -9.898 5.531 16.359 1 88.19 74 SER B C 1
ATOM 2783 O O . SER B 1 74 ? -10.25 6.691 16.578 1 88.19 74 SER B O 1
ATOM 2785 N N . ARG B 1 75 ? -10.68 4.637 15.781 1 82.69 75 ARG B N 1
ATOM 2786 C CA . ARG B 1 75 ? -12.016 4.973 15.297 1 82.69 75 ARG B CA 1
ATOM 2787 C C . ARG B 1 75 ? -12.906 5.441 16.438 1 82.69 75 ARG B C 1
ATOM 2789 O O . ARG B 1 75 ? -13.797 6.273 16.25 1 82.69 75 ARG B O 1
ATOM 2796 N N . ASP B 1 76 ? -12.617 4.926 17.609 1 88.94 76 ASP B N 1
ATOM 2797 C CA . ASP B 1 76 ? -13.461 5.242 18.75 1 88.94 76 ASP B CA 1
ATOM 2798 C C . ASP B 1 76 ? -12.914 6.434 19.531 1 88.94 76 ASP B C 1
ATOM 2800 O O . ASP B 1 76 ? -13.422 6.773 20.594 1 88.94 76 ASP B O 1
ATOM 2804 N N . GLY B 1 77 ? -11.867 7.02 19.031 1 91.94 77 GLY B N 1
ATOM 2805 C CA . GLY B 1 77 ? -11.398 8.281 19.578 1 91.94 77 GLY B CA 1
ATOM 2806 C C . GLY B 1 77 ? -10.273 8.117 20.578 1 91.94 77 GLY B C 1
ATOM 2807 O O . GLY B 1 77 ? -9.852 9.086 21.219 1 91.94 77 GLY B O 1
ATOM 2808 N N . GLN B 1 78 ? -9.797 6.898 20.703 1 94.25 78 GLN B N 1
ATOM 2809 C CA . GLN B 1 78 ? -8.68 6.664 21.609 1 94.25 78 GLN B CA 1
ATOM 2810 C C . GLN B 1 78 ? -7.352 7.035 20.969 1 94.25 78 GLN B C 1
ATOM 2812 O O . GLN B 1 78 ? -7.066 6.617 19.844 1 94.25 78 GLN B O 1
ATOM 2817 N N . ILE B 1 79 ? -6.574 7.816 21.719 1 94.56 79 ILE B N 1
ATOM 2818 C CA . ILE B 1 79 ? -5.238 8.133 21.219 1 94.56 79 ILE B CA 1
ATOM 2819 C C . ILE B 1 79 ? -4.316 6.934 21.422 1 94.56 79 ILE B C 1
ATOM 2821 O O . ILE B 1 79 ? -4.195 6.414 22.531 1 94.56 79 ILE B O 1
ATOM 2825 N N . GLU B 1 80 ? -3.766 6.492 20.344 1 90.75 80 GLU B N 1
ATOM 2826 C CA . GLU B 1 80 ? -2.863 5.348 20.391 1 90.75 80 GLU B CA 1
ATOM 2827 C C . GLU B 1 80 ? -1.468 5.762 20.844 1 90.75 80 GLU B C 1
ATOM 2829 O O . GLU B 1 80 ? -1.142 6.949 20.859 1 90.75 80 GLU B O 1
ATOM 2834 N N . ASN B 1 81 ? -0.759 4.742 21.266 1 86.19 81 ASN B N 1
ATOM 2835 C CA . ASN B 1 81 ? 0.619 5.016 21.656 1 86.19 81 ASN B CA 1
ATOM 2836 C C . ASN B 1 81 ? 1.443 5.543 20.484 1 86.19 81 ASN B C 1
ATOM 2838 O O . ASN B 1 81 ? 1.458 4.938 19.422 1 86.19 81 ASN B O 1
ATOM 2842 N N . ASP B 1 82 ? 1.983 6.68 20.641 1 87.19 82 ASP B N 1
ATOM 2843 C CA . ASP B 1 82 ? 2.789 7.414 19.672 1 87.19 82 ASP B CA 1
ATOM 2844 C C . ASP B 1 82 ? 3.984 8.086 20.344 1 87.19 82 ASP B C 1
ATOM 2846 O O . ASP B 1 82 ? 3.816 9 21.156 1 87.19 82 ASP B O 1
ATOM 2850 N N . PRO B 1 83 ? 5.184 7.613 20.016 1 86.69 83 PRO B N 1
ATOM 2851 C CA . PRO B 1 83 ? 6.367 8.164 20.672 1 86.69 83 PRO B CA 1
ATOM 2852 C C . PRO B 1 83 ? 6.539 9.664 20.438 1 86.69 83 PRO B C 1
ATOM 2854 O O . PRO B 1 83 ? 7.238 10.336 21.188 1 86.69 83 PRO B O 1
ATOM 2857 N N . THR B 1 84 ? 5.887 10.164 19.453 1 86.56 84 THR B N 1
ATOM 2858 C CA . THR B 1 84 ? 6.012 11.586 19.141 1 86.56 84 THR B CA 1
ATOM 2859 C C . THR B 1 84 ? 5.027 12.414 19.953 1 86.56 84 THR B C 1
ATOM 2861 O O . THR B 1 84 ? 5.125 13.641 20.016 1 86.56 84 THR B O 1
ATOM 2864 N N . ARG B 1 85 ? 4.141 11.797 20.578 1 92.19 85 ARG B N 1
ATOM 2865 C CA . ARG B 1 85 ? 3.152 12.453 21.438 1 92.19 85 ARG B CA 1
ATOM 2866 C C . ARG B 1 85 ? 3.062 11.758 22.797 1 92.19 85 ARG B C 1
ATOM 2868 O O . ARG B 1 85 ? 2.002 11.25 23.172 1 92.19 85 ARG B O 1
ATOM 2875 N N . PRO B 1 86 ? 4.195 11.852 23.453 1 90.06 86 PRO B N 1
ATOM 2876 C CA . PRO B 1 86 ? 4.207 11.125 24.719 1 90.06 86 PRO B CA 1
ATOM 2877 C C . PRO B 1 86 ? 3.168 11.641 25.719 1 90.06 86 PRO B C 1
ATOM 2879 O O . PRO B 1 86 ? 2.926 12.852 25.781 1 90.06 86 PRO B O 1
ATOM 2882 N N . GLY B 1 87 ? 2.531 10.727 26.406 1 93.94 87 GLY B N 1
ATOM 2883 C CA . GLY B 1 87 ? 1.625 11.109 27.469 1 93.94 87 GLY B CA 1
ATOM 2884 C C . GLY B 1 87 ? 0.169 11.117 27.047 1 93.94 87 GLY B C 1
ATOM 2885 O O . GLY B 1 87 ? -0.729 11.172 27.891 1 93.94 87 GLY B O 1
ATOM 2886 N N . TRP B 1 88 ? -0.093 11.039 25.734 1 96 88 TRP B N 1
ATOM 2887 C CA . TRP B 1 88 ? -1.462 11.125 25.234 1 96 88 TRP B CA 1
ATOM 2888 C C . TRP B 1 88 ? -2.096 9.742 25.156 1 96 88 TRP B C 1
ATOM 2890 O O . TRP B 1 88 ? -3.314 9.617 25 1 96 88 TRP B O 1
ATOM 2900 N N . ALA B 1 89 ? -1.269 8.727 25.234 1 94.12 89 ALA B N 1
ATOM 2901 C CA . ALA B 1 89 ? -1.741 7.363 25 1 94.12 89 ALA B CA 1
ATOM 2902 C C . ALA B 1 89 ? -2.92 7.023 25.906 1 94.12 89 ALA B C 1
ATOM 2904 O O . ALA B 1 89 ? -2.867 7.258 27.109 1 94.12 89 ALA B O 1
ATOM 2905 N N . GLY B 1 90 ? -3.961 6.559 25.281 1 94 90 GLY B N 1
ATOM 2906 C CA . GLY B 1 90 ? -5.102 6.082 26.047 1 94 90 GLY B CA 1
ATOM 2907 C C . GLY B 1 90 ? -6.16 7.145 26.266 1 94 90 GLY B C 1
ATOM 2908 O O . GLY B 1 90 ? -7.262 6.848 26.734 1 94 90 GLY B O 1
ATOM 2909 N N . TYR B 1 91 ? -5.836 8.367 25.969 1 95.19 91 TYR B N 1
ATOM 2910 C CA . TYR B 1 91 ? -6.82 9.43 26.109 1 95.19 91 TYR B CA 1
ATOM 2911 C C . TYR B 1 91 ? -7.984 9.234 25.141 1 95.19 91 TYR B C 1
ATOM 2913 O O . TYR B 1 91 ? -7.777 8.922 23.969 1 95.19 91 TYR B O 1
ATOM 2921 N N . ASP B 1 92 ? -9.172 9.328 25.688 1 96.94 92 ASP B N 1
ATOM 2922 C CA . ASP B 1 92 ? -10.383 9.297 24.875 1 96.94 92 ASP B CA 1
ATOM 2923 C C . ASP B 1 92 ? -10.82 10.711 24.484 1 96.94 92 ASP B C 1
ATOM 2925 O O . ASP B 1 92 ? -11.547 11.367 25.219 1 96.94 92 ASP B O 1
ATOM 2929 N N . ILE B 1 93 ? -10.438 11.141 23.344 1 97.19 93 ILE B N 1
ATOM 2930 C CA . ILE B 1 93 ? -10.586 12.539 22.953 1 97.19 93 ILE B CA 1
ATOM 2931 C C . ILE B 1 93 ? -12.055 12.828 22.625 1 97.19 93 ILE B C 1
ATOM 2933 O O . ILE B 1 93 ? -12.547 13.93 22.906 1 97.19 93 ILE B O 1
ATOM 2937 N N . ILE B 1 94 ? -12.727 11.852 22.047 1 97.69 94 ILE B N 1
ATOM 2938 C CA . ILE B 1 94 ? -14.133 12.039 21.703 1 97.69 94 ILE B CA 1
ATOM 2939 C C . ILE B 1 94 ? -14.961 12.242 22.969 1 97.69 94 ILE B C 1
ATOM 2941 O O . ILE B 1 94 ? -15.711 13.219 23.078 1 97.69 94 ILE B O 1
ATOM 2945 N N . ARG B 1 95 ? -14.797 11.367 23.906 1 96.88 95 ARG B N 1
ATOM 2946 C CA . ARG B 1 95 ? -15.523 11.477 25.172 1 96.88 95 ARG B CA 1
ATOM 2947 C C . ARG B 1 95 ? -15.203 12.797 25.875 1 96.88 95 ARG B C 1
ATOM 2949 O O . ARG B 1 95 ? -16.109 13.477 26.344 1 96.88 95 ARG B O 1
ATOM 2956 N N . ALA B 1 96 ? -13.953 13.133 25.938 1 96.94 96 ALA B N 1
ATOM 2957 C CA . ALA B 1 96 ? -13.508 14.328 26.656 1 96.94 96 ALA B CA 1
ATOM 2958 C C . ALA B 1 96 ? -14.109 15.586 26.031 1 96.94 96 ALA B C 1
ATOM 2960 O O . ALA B 1 96 ? -14.609 16.453 26.75 1 96.94 96 ALA B O 1
ATOM 2961 N N . VAL B 1 97 ? -14.086 15.68 24.734 1 96.94 97 VAL B N 1
ATOM 2962 C CA . VAL B 1 97 ? -14.617 16.844 24.047 1 96.94 97 VAL B CA 1
ATOM 2963 C C . VAL B 1 97 ? -16.125 16.922 24.234 1 96.94 97 VAL B C 1
ATOM 2965 O O . VAL B 1 97 ? -16.688 17.984 24.484 1 96.94 97 VAL B O 1
ATOM 2968 N N . ARG B 1 98 ? -16.734 15.781 24.062 1 96 98 ARG B N 1
ATOM 2969 C CA . ARG B 1 98 ? -18.188 15.703 24.25 1 96 98 ARG B CA 1
ATOM 2970 C C . ARG B 1 98 ? -18.578 16.234 25.625 1 96 98 ARG B C 1
ATOM 2972 O O . ARG B 1 98 ? -19.484 17.062 25.734 1 96 98 ARG B O 1
ATOM 2979 N N . GLU B 1 99 ? -17.922 15.789 26.625 1 94.88 99 GLU B N 1
ATOM 2980 C CA . GLU B 1 99 ? -18.25 16.141 28 1 94.88 99 GLU B CA 1
ATOM 2981 C C . GLU B 1 99 ? -17.906 17.609 28.297 1 94.88 99 GLU B C 1
ATOM 2983 O O . GLU B 1 99 ? -18.688 18.312 28.922 1 94.88 99 GLU B O 1
ATOM 2988 N N . HIS B 1 100 ? -16.797 18.047 27.828 1 94.88 100 HIS B N 1
ATOM 2989 C CA . HIS B 1 100 ? -16.312 19.391 28.172 1 94.88 100 HIS B CA 1
ATOM 2990 C C . HIS B 1 100 ? -17.109 20.469 27.422 1 94.88 100 HIS B C 1
ATOM 2992 O O . HIS B 1 100 ? -17.391 21.531 27.984 1 94.88 100 HIS B O 1
ATOM 2998 N N . LEU B 1 101 ? -17.406 20.203 26.172 1 94.94 101 LEU B N 1
ATOM 2999 C CA . LEU B 1 101 ? -18.047 21.219 25.344 1 94.94 101 LEU B CA 1
ATOM 3000 C C . LEU B 1 101 ? -19.547 21.031 25.312 1 94.94 101 LEU B C 1
ATOM 3002 O O . LEU B 1 101 ? -20.281 21.906 24.875 1 94.94 101 LEU B O 1
ATOM 3006 N N . GLY B 1 102 ? -20.016 19.891 25.734 1 93.69 102 GLY B N 1
ATOM 3007 C CA . GLY B 1 102 ? -21.453 19.609 25.719 1 93.69 102 GLY B CA 1
ATOM 3008 C C . GLY B 1 102 ? -22 19.406 24.312 1 93.69 102 GLY B C 1
ATOM 3009 O O . GLY B 1 102 ? -23.109 19.828 24.016 1 93.69 102 GLY B O 1
ATOM 3010 N N . VAL B 1 103 ? -21.219 18.969 23.453 1 94.81 103 VAL B N 1
ATOM 3011 C CA . VAL B 1 103 ? -21.609 18.703 22.062 1 94.81 103 VAL B CA 1
ATOM 3012 C C . VAL B 1 103 ? -22.031 17.25 21.906 1 94.81 103 VAL B C 1
ATOM 3014 O O . VAL B 1 103 ? -21.25 16.344 22.234 1 94.81 103 VAL B O 1
ATOM 3017 N N . PRO B 1 104 ? -23.188 16.969 21.422 1 92.5 104 PRO B N 1
ATOM 3018 C CA . PRO B 1 104 ? -23.703 15.594 21.422 1 92.5 104 PRO B CA 1
ATOM 3019 C C . PRO B 1 104 ? -22.953 14.688 20.438 1 92.5 104 PRO B C 1
ATOM 3021 O O . PRO B 1 104 ? -22.781 13.492 20.703 1 92.5 104 PRO B O 1
ATOM 3024 N N . SER B 1 105 ? -22.547 15.172 19.312 1 95.38 105 SER B N 1
ATOM 3025 C CA . SER B 1 105 ? -21.875 14.344 18.312 1 95.38 105 SER B CA 1
ATOM 3026 C C . SER B 1 105 ? -20.453 14.805 18.078 1 95.38 105 SER B C 1
ATOM 3028 O O . SER B 1 105 ? -20.219 15.906 17.547 1 95.38 105 SER B O 1
ATOM 3030 N N . VAL B 1 106 ? -19.516 13.938 18.484 1 97.06 106 VAL B N 1
ATOM 3031 C CA . VAL B 1 106 ? -18.094 14.273 18.344 1 97.06 106 VAL B CA 1
ATOM 3032 C C . VAL B 1 106 ? -17.391 13.172 17.562 1 97.06 106 VAL B C 1
ATOM 3034 O O . VAL B 1 106 ? -17.625 11.984 17.781 1 97.06 106 VAL B O 1
ATOM 3037 N N . PHE B 1 107 ? -16.562 13.594 16.594 1 96.56 107 PHE B N 1
ATOM 3038 C CA . PHE B 1 107 ? -15.719 12.703 15.812 1 96.56 107 PHE B CA 1
ATOM 3039 C C . PHE B 1 107 ? -14.25 13.086 15.969 1 96.56 107 PHE B C 1
ATOM 3041 O O . PHE B 1 107 ? -13.938 14.203 16.391 1 96.56 107 PHE B O 1
ATOM 3048 N N . ALA B 1 108 ? -13.391 12.133 15.672 1 96.56 108 ALA B N 1
ATOM 3049 C CA . ALA B 1 108 ? -11.961 12.422 15.75 1 96.56 108 ALA B CA 1
ATOM 3050 C C . ALA B 1 108 ? -11.172 11.586 14.742 1 96.56 108 ALA B C 1
ATOM 3052 O O . ALA B 1 108 ? -11.578 10.469 14.414 1 96.56 108 ALA B O 1
ATOM 3053 N N . ALA B 1 109 ? -10.141 12.102 14.25 1 94.12 109 ALA B N 1
ATOM 3054 C CA . ALA B 1 109 ? -9.211 11.414 13.359 1 94.12 109 ALA B CA 1
ATOM 3055 C C . ALA B 1 109 ? -7.824 12.055 13.414 1 94.12 109 ALA B C 1
ATOM 3057 O O . ALA B 1 109 ? -7.629 13.07 14.086 1 94.12 109 ALA B O 1
ATOM 3058 N N . SER B 1 110 ? -6.922 11.445 12.797 1 93.44 110 SER B N 1
ATOM 3059 C CA . SER B 1 110 ? -5.574 12 12.703 1 93.44 110 SER B CA 1
ATOM 3060 C C . SER B 1 110 ? -5.559 13.25 11.828 1 93.44 110 SER B C 1
ATOM 3062 O O . SER B 1 110 ? -6.492 13.5 11.07 1 93.44 110 SER B O 1
ATOM 3064 N N . ARG B 1 111 ? -4.547 14.016 12 1 94.75 111 ARG B N 1
ATOM 3065 C CA . ARG B 1 111 ? -4.398 15.242 11.219 1 94.75 111 ARG B CA 1
ATOM 3066 C C . ARG B 1 111 ? -4.438 14.953 9.727 1 94.75 111 ARG B C 1
ATOM 3068 O O . ARG B 1 111 ? -5.168 15.609 8.977 1 94.75 111 ARG B O 1
ATOM 3075 N N . GLY B 1 112 ? -3.646 13.945 9.328 1 93.06 112 GLY B N 1
ATOM 3076 C CA . GLY B 1 112 ? -3.635 13.602 7.914 1 93.06 112 GLY B CA 1
ATOM 3077 C C . GLY B 1 112 ? -5.008 13.242 7.379 1 93.06 112 GLY B C 1
ATOM 3078 O O . GLY B 1 112 ? -5.379 13.664 6.281 1 93.06 112 GLY B O 1
ATOM 3079 N N . GLN B 1 113 ? -5.762 12.539 8.109 1 92 113 GLN B N 1
ATOM 3080 C CA . GLN B 1 113 ? -7.105 12.148 7.703 1 92 113 GLN B CA 1
ATOM 3081 C C . GLN B 1 113 ? -8.031 13.352 7.645 1 92 113 GLN B C 1
ATOM 3083 O O . GLN B 1 113 ? -8.812 13.5 6.695 1 92 113 GLN B O 1
ATOM 3088 N N . CYS B 1 114 ? -7.938 14.18 8.633 1 94.94 114 CYS B N 1
ATOM 3089 C CA . CYS B 1 114 ? -8.789 15.359 8.672 1 94.94 114 CYS B CA 1
ATOM 3090 C C . CYS B 1 114 ? -8.492 16.281 7.5 1 94.94 114 CYS B C 1
ATOM 3092 O O . CYS B 1 114 ? -9.406 16.75 6.82 1 94.94 114 CYS B O 1
ATOM 3094 N N . GLU B 1 115 ? -7.215 16.5 7.289 1 95.5 115 GLU B N 1
ATOM 3095 C CA . GLU B 1 115 ? -6.848 17.344 6.168 1 95.5 115 GLU B CA 1
ATOM 3096 C C . GLU B 1 115 ? -7.359 16.781 4.848 1 95.5 115 GLU B C 1
ATOM 3098 O O . GLU B 1 115 ? -7.891 17.516 4.012 1 95.5 115 GLU B O 1
ATOM 3103 N N . ALA B 1 116 ? -7.211 15.539 4.703 1 93.12 116 ALA B N 1
ATOM 3104 C CA . ALA B 1 116 ? -7.68 14.875 3.488 1 93.12 116 ALA B CA 1
ATOM 3105 C C . ALA B 1 116 ? -9.188 15.039 3.322 1 93.12 116 ALA B C 1
ATOM 3107 O O . ALA B 1 116 ? -9.664 15.375 2.238 1 93.12 116 ALA B O 1
ATOM 3108 N N . TRP B 1 117 ? -9.852 14.812 4.375 1 91.88 117 TRP B N 1
ATOM 3109 C CA . TRP B 1 117 ? -11.305 14.938 4.324 1 91.88 117 TRP B CA 1
ATOM 3110 C C . TRP B 1 117 ? -11.719 16.375 4.031 1 91.88 117 TRP B C 1
ATOM 3112 O O . TRP B 1 117 ? -12.695 16.609 3.318 1 91.88 117 TRP B O 1
ATOM 3122 N N . GLY B 1 118 ? -11.031 17.266 4.668 1 94 118 GLY B N 1
ATOM 3123 C CA . GLY B 1 118 ? -11.273 18.656 4.355 1 94 118 GLY B CA 1
ATOM 3124 C C . GLY B 1 118 ? -11.109 18.984 2.883 1 94 118 GLY B C 1
ATOM 3125 O O . GLY B 1 118 ? -11.961 19.641 2.289 1 94 118 GLY B O 1
ATOM 3126 N N . GLU B 1 119 ? -10.047 18.469 2.33 1 94.88 119 GLU B N 1
ATOM 3127 C CA . GLU B 1 119 ? -9.797 18.703 0.913 1 94.88 119 GLU B CA 1
ATOM 3128 C C . GLU B 1 119 ? -10.852 18.031 0.044 1 94.88 119 GLU B C 1
ATOM 3130 O O . GLU B 1 119 ? -11.211 18.547 -1.018 1 94.88 119 GLU B O 1
ATOM 3135 N N . ALA B 1 120 ? -11.297 16.906 0.455 1 92.31 120 ALA B N 1
ATOM 3136 C CA . ALA B 1 120 ? -12.32 16.172 -0.299 1 92.31 120 ALA B CA 1
ATOM 3137 C C . ALA B 1 120 ? -13.648 16.922 -0.268 1 92.31 120 ALA B C 1
ATOM 3139 O O . ALA B 1 120 ? -14.414 16.875 -1.236 1 92.31 120 ALA B O 1
ATOM 3140 N N . ARG B 1 121 ? -13.891 17.578 0.791 1 92.5 121 ARG B N 1
ATOM 3141 C CA . ARG B 1 121 ? -15.18 18.234 0.971 1 92.5 121 ARG B CA 1
ATOM 3142 C C . ARG B 1 121 ? -15.148 19.656 0.438 1 92.5 121 ARG B C 1
ATOM 3144 O O . ARG B 1 121 ? -16.109 20.125 -0.18 1 92.5 121 ARG B O 1
ATOM 3151 N N . PHE B 1 122 ? -14.039 20.344 0.748 1 93 122 PHE B N 1
ATOM 3152 C CA . PHE B 1 122 ? -14.047 21.797 0.546 1 93 122 PHE B CA 1
ATOM 3153 C C . PHE B 1 122 ? -12.906 22.219 -0.366 1 93 122 PHE B C 1
ATOM 3155 O O . PHE B 1 122 ? -12.812 23.391 -0.754 1 93 122 PHE B O 1
ATOM 3162 N N . GLY B 1 123 ? -12.062 21.281 -0.729 1 94.56 123 GLY B N 1
ATOM 3163 C CA . GLY B 1 123 ? -10.82 21.734 -1.343 1 94.56 123 GLY B CA 1
ATOM 3164 C C . GLY B 1 123 ? -10.5 21 -2.629 1 94.56 123 GLY B C 1
ATOM 3165 O O . GLY B 1 123 ? -11.367 20.812 -3.48 1 94.56 123 GLY B O 1
ATOM 3166 N N . ALA B 1 124 ? -9.227 20.641 -2.791 1 96.56 124 ALA B N 1
ATOM 3167 C CA . ALA B 1 124 ? -8.641 20.219 -4.059 1 96.56 124 ALA B CA 1
ATOM 3168 C C . ALA B 1 124 ? -9.117 18.812 -4.434 1 96.56 124 ALA B C 1
ATOM 3170 O O . ALA B 1 124 ? -9.016 18.406 -5.59 1 96.56 124 ALA B O 1
ATOM 3171 N N . LEU B 1 125 ? -9.617 18.062 -3.535 1 94.56 125 LEU B N 1
ATOM 3172 C CA . LEU B 1 125 ? -9.961 16.672 -3.797 1 94.56 125 LEU B CA 1
ATOM 3173 C C . LEU B 1 125 ? -11.461 16.516 -4.031 1 94.56 125 LEU B C 1
ATOM 3175 O O . LEU B 1 125 ? -11.977 15.398 -4.059 1 94.56 125 LEU B O 1
ATOM 3179 N N . GLN B 1 126 ? -12.023 17.703 -4.184 1 92.75 126 GLN B N 1
ATOM 3180 C CA . GLN B 1 126 ? -13.43 17.641 -4.566 1 92.75 126 GLN B CA 1
ATOM 3181 C C . GLN B 1 126 ? -13.602 16.922 -5.898 1 92.75 126 GLN B C 1
ATOM 3183 O O . GLN B 1 126 ? -12.805 17.094 -6.816 1 92.75 126 GLN B O 1
ATOM 3188 N N . ASN B 1 127 ? -14.492 15.969 -6.066 1 89.69 127 ASN B N 1
ATOM 3189 C CA . ASN B 1 127 ? -14.852 15.234 -7.277 1 89.69 127 ASN B CA 1
ATOM 3190 C C . ASN B 1 127 ? -13.875 14.094 -7.539 1 89.69 127 ASN B C 1
ATOM 3192 O O . ASN B 1 127 ? -13.836 13.547 -8.648 1 89.69 127 ASN B O 1
ATOM 3196 N N . GLN B 1 128 ? -12.945 13.93 -6.625 1 90.38 128 GLN B N 1
ATOM 3197 C CA . GLN B 1 128 ? -12.109 12.742 -6.703 1 90.38 128 GLN B CA 1
ATOM 3198 C C . GLN B 1 128 ? -12.695 11.594 -5.883 1 90.38 128 GLN B C 1
ATOM 3200 O O . GLN B 1 128 ? -13.008 11.766 -4.703 1 90.38 128 GLN B O 1
ATOM 3205 N N . SER B 1 129 ? -12.867 10.453 -6.461 1 86.69 129 SER B N 1
ATOM 3206 C CA . SER B 1 129 ? -13.477 9.312 -5.789 1 86.69 129 SER B CA 1
ATOM 3207 C C . SER B 1 129 ? -12.43 8.469 -5.074 1 86.69 129 SER B C 1
ATOM 3209 O O . SER B 1 129 ? -12.766 7.621 -4.246 1 86.69 129 SER B O 1
ATOM 3211 N N . GLU B 1 130 ? -11.164 8.68 -5.418 1 89.44 130 GLU B N 1
ATOM 3212 C CA . GLU B 1 130 ? -10.008 8.039 -4.793 1 89.44 130 GLU B CA 1
ATOM 3213 C C . GLU B 1 130 ? -8.812 8.984 -4.742 1 89.44 130 GLU B C 1
ATOM 3215 O O . GLU B 1 130 ? -8.656 9.844 -5.609 1 89.44 130 GLU B O 1
ATOM 3220 N N . TRP B 1 131 ? -8.062 8.781 -3.686 1 91.75 131 TRP B N 1
ATOM 3221 C CA . TRP B 1 131 ? -6.898 9.656 -3.584 1 91.75 131 TRP B CA 1
ATOM 3222 C C . TRP B 1 131 ? -5.965 9.195 -2.467 1 91.75 131 TRP B C 1
ATOM 3224 O O . TRP B 1 131 ? -6.387 8.484 -1.554 1 91.75 131 TRP B O 1
ATOM 3234 N N . LEU B 1 132 ? -4.75 9.547 -2.639 1 93.31 132 LEU B N 1
ATOM 3235 C CA . LEU B 1 132 ? -3.74 9.492 -1.588 1 93.31 132 LEU B CA 1
ATOM 3236 C C . LEU B 1 132 ? -3.305 10.898 -1.186 1 93.31 132 LEU B C 1
ATOM 3238 O O . LEU B 1 132 ? -2.773 11.648 -2.008 1 93.31 132 LEU B O 1
ATOM 3242 N N . TYR B 1 133 ? -3.605 11.289 0.03 1 95.19 133 TYR B N 1
ATOM 3243 C CA . TYR B 1 133 ? -3.238 12.594 0.566 1 95.19 133 TYR B CA 1
ATOM 3244 C C . TYR B 1 133 ? -1.977 12.5 1.418 1 95.19 133 TYR B C 1
ATOM 3246 O O . TYR B 1 133 ? -1.826 11.57 2.213 1 95.19 133 TYR B O 1
ATOM 3254 N N . LEU B 1 134 ? -1.049 13.461 1.229 1 96.38 134 LEU B N 1
ATOM 3255 C CA . LEU B 1 134 ? 0.182 13.555 2.008 1 96.38 134 LEU B CA 1
ATOM 3256 C C . LEU B 1 134 ? 0.275 14.898 2.725 1 96.38 134 LEU B C 1
ATOM 3258 O O . LEU B 1 134 ? 0.172 15.953 2.092 1 96.38 134 LEU B O 1
ATOM 3262 N N . HIS B 1 135 ? 0.391 14.797 4.02 1 95.75 135 HIS B N 1
ATOM 3263 C CA . HIS B 1 135 ? 0.786 15.969 4.797 1 95.75 135 HIS B CA 1
ATOM 3264 C C . HIS B 1 135 ? 2.299 16.016 4.977 1 95.75 135 HIS B C 1
ATOM 3266 O O . HIS B 1 135 ? 2.871 15.227 5.723 1 95.75 135 HIS B O 1
ATOM 3272 N N . LEU B 1 136 ? 2.906 16.984 4.305 1 95.06 136 LEU B N 1
ATOM 3273 C CA . LEU B 1 136 ? 4.324 17.25 4.512 1 95.06 136 LEU B CA 1
ATOM 3274 C C . LEU B 1 136 ? 4.52 18.438 5.449 1 95.06 136 LEU B C 1
ATOM 3276 O O . LEU B 1 136 ? 4.348 19.594 5.043 1 95.06 136 LEU B O 1
ATOM 3280 N N . GLY B 1 137 ? 4.77 18.219 6.613 1 92.81 137 GLY B N 1
ATOM 3281 C CA . GLY B 1 137 ? 5.094 19.172 7.652 1 92.81 137 GLY B CA 1
ATOM 3282 C C . GLY B 1 137 ? 6.27 18.75 8.516 1 92.81 137 GLY B C 1
ATOM 3283 O O . GLY B 1 137 ? 7.242 18.188 8.008 1 92.81 137 GLY B O 1
ATOM 3284 N N . HIS B 1 138 ? 6.086 19.141 9.82 1 89.75 138 HIS B N 1
ATOM 3285 C CA . HIS B 1 138 ? 7.102 18.625 10.734 1 89.75 138 HIS B CA 1
ATOM 3286 C C . HIS B 1 138 ? 7.195 17.094 10.648 1 89.75 138 HIS B C 1
ATOM 3288 O O . HIS B 1 138 ? 8.289 16.547 10.633 1 89.75 138 HIS B O 1
ATOM 3294 N N . ASP B 1 139 ? 6.027 16.531 10.57 1 91.38 139 ASP B N 1
ATOM 3295 C CA . ASP B 1 139 ? 5.941 15.094 10.352 1 91.38 139 ASP B CA 1
ATOM 3296 C C . ASP B 1 139 ? 5.371 14.781 8.969 1 91.38 139 ASP B C 1
ATOM 3298 O O . ASP B 1 139 ? 4.875 15.68 8.281 1 91.38 139 ASP B O 1
ATOM 3302 N N . LEU B 1 140 ? 5.547 13.555 8.586 1 94.31 140 LEU B N 1
ATOM 3303 C CA . LEU B 1 140 ? 4.93 13.039 7.371 1 94.31 140 LEU B CA 1
ATOM 3304 C C . LEU B 1 140 ? 3.732 12.156 7.699 1 94.31 140 LEU B C 1
ATOM 3306 O O . LEU B 1 140 ? 3.877 11.133 8.383 1 94.31 140 LEU B O 1
ATOM 3310 N N . GLU B 1 141 ? 2.547 12.562 7.316 1 92.88 141 GLU B N 1
ATOM 3311 C CA . GLU B 1 141 ? 1.311 11.812 7.5 1 92.88 141 GLU B CA 1
ATOM 3312 C C . GLU B 1 141 ? 0.597 11.586 6.172 1 92.88 141 GLU B C 1
ATOM 3314 O O . GLU B 1 141 ? 0.91 12.242 5.176 1 92.88 141 GLU B O 1
ATOM 3319 N N . SER B 1 142 ? -0.271 10.633 6.195 1 93.44 142 SER B N 1
ATOM 3320 C CA . SER B 1 142 ? -0.992 10.367 4.953 1 93.44 142 SER B CA 1
ATOM 3321 C C . SER B 1 142 ? -2.379 9.797 5.234 1 93.44 142 SER B C 1
ATOM 3323 O O . SER B 1 142 ? -2.674 9.391 6.363 1 93.44 142 SER B O 1
ATOM 3325 N N . ALA B 1 143 ? -3.205 9.836 4.285 1 91.19 143 ALA B N 1
ATOM 3326 C CA . ALA B 1 143 ? -4.512 9.188 4.254 1 91.19 143 ALA B CA 1
ATOM 3327 C C . ALA B 1 143 ? -4.82 8.641 2.861 1 91.19 143 ALA B C 1
ATOM 3329 O O . ALA B 1 143 ? -4.48 9.266 1.854 1 91.19 143 ALA B O 1
ATOM 3330 N N . LEU B 1 144 ? -5.434 7.5 2.865 1 89.44 144 LEU B N 1
ATOM 3331 C CA . LEU B 1 144 ? -5.797 6.84 1.614 1 89.44 144 LEU B CA 1
ATOM 3332 C C . LEU B 1 144 ? -7.305 6.633 1.528 1 89.44 144 LEU B C 1
ATOM 3334 O O . LEU B 1 144 ? -7.934 6.195 2.496 1 89.44 144 LEU B O 1
ATOM 3338 N N . PHE B 1 145 ? -7.91 7.02 0.417 1 87.75 145 PHE B N 1
ATOM 3339 C CA . PHE B 1 145 ? -9.312 6.777 0.121 1 87.75 145 PHE B CA 1
ATOM 3340 C C . PHE B 1 145 ? -9.469 6.043 -1.205 1 87.75 145 PHE B C 1
ATOM 3342 O O . PHE B 1 145 ? -9.078 6.555 -2.256 1 87.75 145 PHE B O 1
ATOM 3349 N N . LEU B 1 146 ? -9.922 4.688 -1.075 1 81.19 146 LEU B N 1
ATOM 3350 C CA . LEU B 1 146 ? -10.156 3.875 -2.264 1 81.19 146 LEU B CA 1
ATOM 3351 C C . LEU B 1 146 ? -11.633 3.529 -2.406 1 81.19 146 LEU B C 1
ATOM 3353 O O . LEU B 1 146 ? -12.273 3.1 -1.442 1 81.19 146 LEU B O 1
ATOM 3357 N N . GLN B 1 147 ? -12.125 3.408 -3.793 1 66.75 147 GLN B N 1
ATOM 3358 C CA . GLN B 1 147 ? -13.477 2.99 -4.172 1 66.75 147 GLN B CA 1
ATOM 3359 C C . GLN B 1 147 ? -14.445 3.135 -3.002 1 66.75 147 GLN B C 1
ATOM 3361 O O . GLN B 1 147 ? -15.109 2.17 -2.617 1 66.75 147 GLN B O 1
ATOM 3366 N N . LYS B 1 148 ? -14.562 4.152 -2.523 1 56.97 148 LYS B N 1
ATOM 3367 C CA . LYS B 1 148 ? -15.492 4.586 -1.485 1 56.97 148 LYS B CA 1
ATOM 3368 C C . LYS B 1 148 ? -15.234 3.852 -0.173 1 56.97 148 LYS B C 1
ATOM 3370 O O . LYS B 1 148 ? -16.109 3.785 0.692 1 56.97 148 LYS B O 1
ATOM 3375 N N . MET B 1 149 ? -14.18 3.092 -0.242 1 54.66 149 MET B N 1
ATOM 3376 C CA . MET B 1 149 ? -13.82 2.578 1.078 1 54.66 149 MET B CA 1
ATOM 3377 C C . MET B 1 149 ? -13.352 3.705 1.992 1 54.66 149 MET B C 1
ATOM 3379 O O . MET B 1 149 ? -12.719 4.656 1.536 1 54.66 149 MET B O 1
ATOM 3383 N N . ARG B 1 150 ? -14.227 4.027 2.865 1 46.38 150 ARG B N 1
ATOM 3384 C CA . ARG B 1 150 ? -14.047 5.211 3.699 1 46.38 150 ARG B CA 1
ATOM 3385 C C . ARG B 1 150 ? -12.602 5.328 4.172 1 46.38 150 ARG B C 1
ATOM 3387 O O . ARG B 1 150 ? -12.055 6.434 4.242 1 46.38 150 ARG B O 1
ATOM 3394 N N . ARG B 1 151 ? -12.172 4.562 5.086 1 51.66 151 ARG B N 1
ATOM 3395 C CA . ARG B 1 151 ? -10.961 5.023 5.758 1 51.66 151 ARG B CA 1
ATOM 3396 C C . ARG B 1 151 ? -9.953 3.889 5.906 1 51.66 151 ARG B C 1
ATOM 3398 O O . ARG B 1 151 ? -10.305 2.789 6.344 1 51.66 151 ARG B O 1
ATOM 3405 N N . ILE B 1 152 ? -8.961 3.727 4.977 1 56 152 ILE B N 1
ATOM 3406 C CA . ILE B 1 152 ? -7.898 2.865 5.477 1 56 152 ILE B CA 1
ATOM 3407 C C . ILE B 1 152 ? -6.816 3.715 6.145 1 56 152 ILE B C 1
ATOM 3409 O O . ILE B 1 152 ? -6.301 4.656 5.543 1 56 152 ILE B O 1
ATOM 3413 N N . PRO B 1 153 ? -6.773 3.645 7.539 1 63.88 153 PRO B N 1
ATOM 3414 C CA . PRO B 1 153 ? -5.543 4.223 8.086 1 63.88 153 PRO B CA 1
ATOM 3415 C C . PRO B 1 153 ? -4.305 3.844 7.281 1 63.88 153 PRO B C 1
ATOM 3417 O O . PRO B 1 153 ? -4.09 2.664 6.984 1 63.88 153 PRO B O 1
ATOM 3420 N N . SER B 1 154 ? -3.758 4.754 6.512 1 81.38 154 SER B N 1
ATOM 3421 C CA . SER B 1 154 ? -2.584 4.551 5.668 1 81.38 154 SER B CA 1
ATOM 3422 C C . SER B 1 154 ? -1.418 5.418 6.129 1 81.38 154 SER B C 1
ATOM 3424 O O . SER B 1 154 ? -1.584 6.617 6.359 1 81.38 154 SER B O 1
ATOM 3426 N N . ASP B 1 155 ? -0.344 4.766 6.363 1 89.19 155 ASP B N 1
ATOM 3427 C CA . ASP B 1 155 ? 0.868 5.465 6.781 1 89.19 155 ASP B CA 1
ATOM 3428 C C . ASP B 1 155 ? 1.974 5.32 5.738 1 89.19 155 ASP B C 1
ATOM 3430 O O . ASP B 1 155 ? 2.818 4.426 5.844 1 89.19 155 ASP B O 1
ATOM 3434 N N . ILE B 1 156 ? 2.031 6.227 4.828 1 92.62 156 ILE B N 1
ATOM 3435 C CA . ILE B 1 156 ? 3.057 6.18 3.793 1 92.62 156 ILE B CA 1
ATOM 3436 C C . ILE B 1 156 ? 4.43 6.426 4.414 1 92.62 156 ILE B C 1
ATOM 3438 O O . ILE B 1 156 ? 5.449 5.973 3.887 1 92.62 156 ILE B O 1
ATOM 3442 N N . GLY B 1 157 ? 4.441 7.18 5.441 1 94.5 157 GLY B N 1
ATOM 3443 C CA . GLY B 1 157 ? 5.695 7.445 6.129 1 94.5 157 GLY B CA 1
ATOM 3444 C C . GLY B 1 157 ? 6.379 6.188 6.629 1 94.5 157 GLY B C 1
ATOM 3445 O O . GLY B 1 157 ? 7.602 6.152 6.777 1 94.5 157 GLY B O 1
ATOM 3446 N N . GLY B 1 158 ? 5.617 5.184 6.848 1 94.31 158 GLY B N 1
ATOM 3447 C CA . GLY B 1 158 ? 6.137 3.932 7.383 1 94.31 158 GLY B CA 1
ATOM 3448 C C . GLY B 1 158 ? 6.727 3.027 6.316 1 94.31 158 GLY B C 1
ATOM 3449 O O . GLY B 1 158 ? 7.289 1.976 6.629 1 94.31 158 GLY B O 1
ATOM 3450 N N . LEU B 1 159 ? 6.652 3.43 5.062 1 96 159 LEU B N 1
ATOM 3451 C CA . LEU B 1 159 ? 7.301 2.641 4.02 1 96 159 LEU B CA 1
ATOM 3452 C C . LEU B 1 159 ? 8.805 2.566 4.25 1 96 159 LEU B C 1
ATOM 3454 O O . LEU B 1 159 ? 9.445 3.584 4.52 1 96 159 LEU B O 1
ATOM 3458 N N . VAL B 1 160 ? 9.344 1.381 4.129 1 96.38 160 VAL B N 1
ATOM 3459 C CA . VAL B 1 160 ? 10.789 1.219 4.281 1 96.38 160 VAL B CA 1
ATOM 3460 C C . VAL B 1 160 ? 11.477 1.413 2.932 1 96.38 160 VAL B C 1
ATOM 3462 O O . VAL B 1 160 ? 11.422 0.534 2.068 1 96.38 160 VAL B O 1
ATOM 3465 N N . VAL B 1 161 ? 12.141 2.529 2.754 1 95.81 161 VAL B N 1
ATOM 3466 C CA . VAL B 1 161 ? 12.688 2.887 1.45 1 95.81 161 VAL B CA 1
ATOM 3467 C C . VAL B 1 161 ? 14.195 2.605 1.43 1 95.81 161 VAL B C 1
ATOM 3469 O O . VAL B 1 161 ? 14.805 2.559 0.361 1 95.81 161 VAL B O 1
ATOM 3472 N N . GLU B 1 162 ? 14.766 2.463 2.518 1 94 162 GLU B N 1
ATOM 3473 C CA . GLU B 1 162 ? 16.188 2.148 2.643 1 94 162 GLU B CA 1
ATOM 3474 C C . GLU B 1 162 ? 16.438 1.184 3.797 1 94 162 GLU B C 1
ATOM 3476 O O . GLU B 1 162 ? 16.516 1.599 4.957 1 94 162 GLU B O 1
ATOM 3481 N N . ARG B 1 163 ? 16.75 -0.086 3.396 1 88.88 163 ARG B N 1
ATOM 3482 C CA . ARG B 1 163 ? 17 -1.078 4.438 1 88.88 163 ARG B CA 1
ATOM 3483 C C . ARG B 1 163 ? 18.172 -0.657 5.32 1 88.88 163 ARG B C 1
ATOM 3485 O O . ARG B 1 163 ? 19.203 -0.212 4.82 1 88.88 163 ARG B O 1
ATOM 3492 N N . ASP B 1 164 ? 18.109 -0.671 6.559 1 89.81 164 ASP B N 1
ATOM 3493 C CA . ASP B 1 164 ? 19.125 -0.324 7.531 1 89.81 164 ASP B CA 1
ATOM 3494 C C . ASP B 1 164 ? 19.453 1.167 7.484 1 89.81 164 ASP B C 1
ATOM 3496 O O . ASP B 1 164 ? 20.578 1.572 7.773 1 89.81 164 ASP B O 1
ATOM 3500 N N . GLY B 1 165 ? 18.578 1.958 6.926 1 93.94 165 GLY B N 1
ATOM 3501 C CA . GLY B 1 165 ? 18.766 3.398 6.832 1 93.94 165 GLY B CA 1
ATOM 3502 C C . GLY B 1 165 ? 18.562 4.109 8.156 1 93.94 165 GLY B C 1
ATOM 3503 O O . GLY B 1 165 ? 18.797 3.531 9.219 1 93.94 165 GLY B O 1
ATOM 3504 N N . SER B 1 166 ? 18.312 5.375 8.133 1 94.31 166 SER B N 1
ATOM 3505 C CA . SER B 1 166 ? 18.172 6.23 9.305 1 94.31 166 SER B CA 1
ATOM 3506 C C . SER B 1 166 ? 16.984 5.793 10.156 1 94.31 166 SER B C 1
ATOM 3508 O O . SER B 1 166 ? 15.992 5.285 9.641 1 94.31 166 SER B O 1
ATOM 3510 N N . LEU B 1 167 ? 17.078 5.992 11.422 1 94.25 167 LEU B N 1
ATOM 3511 C CA . LEU B 1 167 ? 16 5.711 12.359 1 94.25 167 LEU B CA 1
ATOM 3512 C C . LEU B 1 167 ? 14.93 6.793 12.281 1 94.25 167 LEU B C 1
ATOM 3514 O O . LEU B 1 167 ? 15.242 7.98 12.195 1 94.25 167 LEU B O 1
ATOM 3518 N N . ASP B 1 168 ? 13.711 6.359 12.305 1 92.62 168 ASP B N 1
ATOM 3519 C CA . ASP B 1 168 ? 12.641 7.344 12.438 1 92.62 168 ASP B CA 1
ATOM 3520 C C . ASP B 1 168 ? 12.227 7.504 13.898 1 92.62 168 ASP B C 1
ATOM 3522 O O . ASP B 1 168 ? 12.883 6.977 14.805 1 92.62 168 ASP B O 1
ATOM 3526 N N . ALA B 1 169 ? 11.18 8.328 14.141 1 87 169 ALA B N 1
ATOM 3527 C CA . ALA B 1 169 ? 10.75 8.648 15.5 1 87 169 ALA B CA 1
ATOM 3528 C C . ALA B 1 169 ? 10.172 7.426 16.203 1 87 169 ALA B C 1
ATOM 3530 O O . ALA B 1 169 ? 10.031 7.41 17.422 1 87 169 ALA B O 1
ATOM 3531 N N . PHE B 1 170 ? 9.836 6.355 15.469 1 88.31 170 PHE B N 1
ATOM 3532 C CA . PHE B 1 170 ? 9.258 5.145 16.031 1 88.31 170 PHE B CA 1
ATOM 3533 C C . PHE B 1 170 ? 10.312 4.062 16.203 1 88.31 170 PHE B C 1
ATOM 3535 O O . PHE B 1 170 ? 10 2.932 16.578 1 88.31 170 PHE B O 1
ATOM 3542 N N . GLY B 1 171 ? 11.516 4.402 15.938 1 91.38 171 GLY B N 1
ATOM 3543 C CA . GLY B 1 171 ? 12.609 3.465 16.109 1 91.38 171 GLY B CA 1
ATOM 3544 C C . GLY B 1 171 ? 12.75 2.48 14.969 1 91.38 171 GLY B C 1
ATOM 3545 O O . GLY B 1 171 ? 13.383 1.435 15.109 1 91.38 171 GLY B O 1
ATOM 3546 N N . ILE B 1 172 ? 12.148 2.781 13.891 1 93.75 172 ILE B N 1
ATOM 3547 C CA . ILE B 1 172 ? 12.227 1.916 12.719 1 93.75 172 ILE B CA 1
ATOM 3548 C C . ILE B 1 172 ? 13.219 2.498 11.711 1 93.75 172 ILE B C 1
ATOM 3550 O O . ILE B 1 172 ? 13.203 3.701 11.445 1 93.75 172 ILE B O 1
ATOM 3554 N N . ARG B 1 173 ? 14.047 1.682 11.141 1 95.5 173 ARG B N 1
ATOM 3555 C CA . ARG B 1 173 ? 15.094 2.141 10.234 1 95.5 173 ARG B CA 1
ATOM 3556 C C . ARG B 1 173 ? 14.578 2.213 8.797 1 95.5 173 ARG B C 1
ATOM 3558 O O . ARG B 1 173 ? 13.867 1.312 8.344 1 95.5 173 ARG B O 1
ATOM 3565 N N . GLY B 1 174 ? 14.961 3.307 8.195 1 96.12 174 GLY B N 1
ATOM 3566 C CA . GLY B 1 174 ? 14.875 3.373 6.746 1 96.12 174 GLY B CA 1
ATOM 3567 C C . GLY B 1 174 ? 13.5 3.764 6.242 1 96.12 174 GLY B C 1
ATOM 3568 O O . GLY B 1 174 ? 13.203 3.621 5.055 1 96.12 174 GLY B O 1
ATOM 3569 N N . THR B 1 175 ? 12.633 4.211 7.117 1 96.94 175 THR B N 1
ATOM 3570 C CA . THR B 1 175 ? 11.289 4.574 6.695 1 96.94 175 THR B CA 1
ATOM 3571 C C . THR B 1 175 ? 11.305 5.859 5.875 1 96.94 175 THR B C 1
ATOM 3573 O O . THR B 1 175 ? 12.25 6.645 5.961 1 96.94 175 THR B O 1
ATOM 3576 N N . LEU B 1 176 ? 10.289 6.043 5.117 1 97.56 176 LEU B N 1
ATOM 3577 C CA . LEU B 1 176 ? 10.164 7.254 4.316 1 97.56 176 LEU B CA 1
ATOM 3578 C C . LEU B 1 176 ? 10.172 8.492 5.203 1 97.56 176 LEU B C 1
ATOM 3580 O O . LEU B 1 176 ? 10.766 9.516 4.852 1 97.56 176 LEU B O 1
ATOM 3584 N N . ARG B 1 177 ? 9.531 8.484 6.324 1 96.5 177 ARG B N 1
ATOM 3585 C CA . ARG B 1 177 ? 9.438 9.641 7.211 1 96.5 177 ARG B CA 1
ATOM 3586 C C . ARG B 1 177 ? 10.812 10.023 7.758 1 96.5 177 ARG B C 1
ATOM 3588 O O . ARG B 1 177 ? 11.055 11.195 8.07 1 96.5 177 ARG B O 1
ATOM 3595 N N . ALA B 1 178 ? 11.734 9.055 7.891 1 96.38 178 ALA B N 1
ATOM 3596 C CA . ALA B 1 178 ? 13.094 9.32 8.359 1 96.38 178 ALA B CA 1
ATOM 3597 C C . ALA B 1 178 ? 13.852 10.18 7.352 1 96.38 178 ALA B C 1
ATOM 3599 O O . ALA B 1 178 ? 14.914 10.727 7.664 1 96.38 178 ALA B O 1
ATOM 3600 N N . TYR B 1 179 ? 13.297 10.359 6.172 1 96.06 179 TYR B N 1
ATOM 3601 C CA . TYR B 1 179 ? 14.008 11.094 5.129 1 96.06 179 TYR B CA 1
ATOM 3602 C C . TYR B 1 179 ? 13.172 12.25 4.609 1 96.06 179 TYR B C 1
ATOM 3604 O O . TYR B 1 179 ? 13.711 13.273 4.176 1 96.06 179 TYR B O 1
ATOM 3612 N N . CYS B 1 180 ? 11.867 12.062 4.641 1 96.5 180 CYS B N 1
ATOM 3613 C CA . CYS B 1 180 ? 11.047 12.992 3.877 1 96.5 180 CYS B CA 1
ATOM 3614 C C . CYS B 1 180 ? 10.125 13.789 4.797 1 96.5 180 CYS B C 1
ATOM 3616 O O . CYS B 1 180 ? 9.227 14.484 4.328 1 96.5 180 CYS B O 1
ATOM 3618 N N . SER B 1 181 ? 10.266 13.711 6.07 1 95.06 181 SER B N 1
ATOM 3619 C CA . SER B 1 181 ? 9.57 14.641 6.953 1 95.06 181 SER B CA 1
ATOM 3620 C C . SER B 1 181 ? 10.305 15.969 7.035 1 95.06 181 SER B C 1
ATOM 3622 O O . SER B 1 181 ? 11.5 16.047 6.758 1 95.06 181 SER B O 1
ATOM 3624 N N . GLY B 1 182 ? 9.523 17.047 7.398 1 94.12 182 GLY B N 1
ATOM 3625 C CA . GLY B 1 182 ? 10.18 18.328 7.605 1 94.12 182 GLY B CA 1
ATOM 3626 C C . GLY B 1 182 ? 11.273 18.281 8.664 1 94.12 182 GLY B C 1
ATOM 3627 O O . GLY B 1 182 ? 12.352 18.844 8.477 1 94.12 182 GLY B O 1
ATOM 3628 N N . ALA B 1 183 ? 11 17.562 9.734 1 92.75 183 ALA B N 1
ATOM 3629 C CA . ALA B 1 183 ? 11.977 17.406 10.812 1 92.75 183 ALA B CA 1
ATOM 3630 C C . ALA B 1 183 ? 13.242 16.719 10.312 1 92.75 183 ALA B C 1
ATOM 3632 O O . ALA B 1 183 ? 14.359 17.141 10.625 1 92.75 183 ALA B O 1
ATOM 3633 N N . ALA B 1 184 ? 13.094 15.656 9.578 1 95.12 184 ALA B N 1
ATOM 3634 C CA . ALA B 1 184 ? 14.234 14.914 9.039 1 95.12 184 ALA B CA 1
ATOM 3635 C C . ALA B 1 184 ? 15.023 15.766 8.047 1 95.12 184 ALA B C 1
ATOM 3637 O O . ALA B 1 184 ? 16.25 15.758 8.047 1 95.12 184 ALA B O 1
ATOM 3638 N N . PHE B 1 185 ? 14.312 16.5 7.199 1 95.69 185 PHE B N 1
ATOM 3639 C CA . PHE B 1 185 ? 14.914 17.375 6.203 1 95.69 185 PHE B CA 1
ATOM 3640 C C . PHE B 1 185 ? 15.758 18.453 6.875 1 95.69 185 PHE B C 1
ATOM 3642 O O . PHE B 1 185 ? 16.906 18.688 6.492 1 95.69 185 PHE B O 1
ATOM 3649 N N . GLU B 1 186 ? 15.227 19.031 7.906 1 95.75 186 GLU B N 1
ATOM 3650 C CA . GLU B 1 186 ? 15.922 20.062 8.656 1 95.75 186 GLU B CA 1
ATOM 3651 C C . GLU B 1 186 ? 17.141 19.5 9.391 1 95.75 186 GLU B C 1
ATOM 3653 O O . GLU B 1 186 ? 18.203 20.109 9.414 1 95.75 186 GLU B O 1
ATOM 3658 N N . SER B 1 187 ? 16.922 18.375 10 1 95.19 187 SER B N 1
ATOM 3659 C CA . SER B 1 187 ? 18.031 17.75 10.727 1 95.19 187 SER B CA 1
ATOM 3660 C C . SER B 1 187 ? 19.203 17.469 9.805 1 95.19 187 SER B C 1
ATOM 3662 O O . SER B 1 187 ? 20.359 17.719 10.164 1 95.19 187 SER B O 1
ATOM 3664 N N . ARG B 1 188 ? 18.922 16.969 8.656 1 94.94 188 ARG B N 1
ATOM 3665 C CA . ARG B 1 188 ? 19.984 16.688 7.684 1 94.94 188 ARG B CA 1
ATOM 3666 C C . ARG B 1 188 ? 20.656 17.969 7.215 1 94.94 188 ARG B C 1
ATOM 3668 O O . ARG B 1 188 ? 21.875 18.016 7.055 1 94.94 188 ARG B O 1
ATOM 3675 N N . ALA B 1 189 ? 19.859 18.969 6.992 1 95.62 189 ALA B N 1
ATOM 3676 C CA . ALA B 1 189 ? 20.422 20.266 6.594 1 95.62 189 ALA B CA 1
ATOM 3677 C C . ALA B 1 189 ? 21.375 20.797 7.652 1 95.62 189 ALA B C 1
ATOM 3679 O O . ALA B 1 189 ? 22.453 21.312 7.328 1 95.62 189 ALA B O 1
ATOM 3680 N N . ARG B 1 190 ? 20.984 20.625 8.883 1 95.06 190 ARG B N 1
ATOM 3681 C CA . ARG B 1 190 ? 21.844 21.078 9.984 1 95.06 190 ARG B CA 1
ATOM 3682 C C . ARG B 1 190 ? 23.156 20.281 10 1 95.06 190 ARG B C 1
ATOM 3684 O O . ARG B 1 190 ? 24.219 20.844 10.281 1 95.06 190 ARG B O 1
ATOM 3691 N N . SER B 1 191 ? 23.047 18.984 9.75 1 93.69 191 SER B N 1
ATOM 3692 C CA . SER B 1 191 ? 24.234 18.141 9.727 1 93.69 191 SER B CA 1
ATOM 3693 C C . SER B 1 191 ? 25.203 18.578 8.625 1 93.69 191 SER B C 1
ATOM 3695 O O . SER B 1 191 ? 26.406 18.312 8.703 1 93.69 191 SER B O 1
ATOM 3697 N N . PHE B 1 192 ? 24.688 19.234 7.633 1 92.12 192 PHE B N 1
ATOM 3698 C CA . PHE B 1 192 ? 25.5 19.766 6.543 1 92.12 192 PHE B CA 1
ATOM 3699 C C . PHE B 1 192 ? 26.016 21.156 6.867 1 92.12 192 PHE B C 1
ATOM 3701 O O . PHE B 1 192 ? 26.672 21.797 6.043 1 92.12 192 PHE B O 1
ATOM 3708 N N . GLY B 1 193 ? 25.656 21.719 8.031 1 91.94 193 GLY B N 1
ATOM 3709 C CA . GLY B 1 193 ? 26.141 23 8.484 1 91.94 193 GLY B CA 1
ATOM 3710 C C . GLY B 1 193 ? 25.328 24.172 7.949 1 91.94 193 GLY B C 1
ATOM 3711 O O . GLY B 1 193 ? 25.797 25.312 7.961 1 91.94 193 GLY B O 1
ATOM 3712 N N . MET B 1 194 ? 24.125 23.922 7.469 1 92.69 194 MET B N 1
ATOM 3713 C CA . MET B 1 194 ? 23.312 24.984 6.895 1 92.69 194 MET B CA 1
ATOM 3714 C C . MET B 1 194 ? 22.562 25.75 7.988 1 92.69 194 MET B C 1
ATOM 3716 O O . MET B 1 194 ? 22.172 25.156 8.992 1 92.69 194 MET B O 1
ATOM 3720 N N . SER B 1 195 ? 22.391 27.031 7.789 1 91.56 195 SER B N 1
ATOM 3721 C CA . SER B 1 195 ? 21.531 27.875 8.633 1 91.56 195 SER B CA 1
ATOM 3722 C C . SER B 1 195 ? 20.219 28.188 7.938 1 91.56 195 SER B C 1
ATOM 3724 O O . SER B 1 195 ? 20.203 28.641 6.789 1 91.56 195 SER B O 1
ATOM 3726 N N . PHE B 1 196 ? 19.172 27.891 8.562 1 91.19 196 PHE B N 1
ATOM 3727 C CA . PHE B 1 196 ? 17.844 28.078 8.008 1 91.19 196 PHE B CA 1
ATOM 3728 C C . PHE B 1 196 ? 16.812 28.266 9.117 1 91.19 196 PHE B C 1
ATOM 3730 O O . PHE B 1 196 ? 17.078 27.938 10.273 1 91.19 196 PHE B O 1
ATOM 3737 N N . ASN B 1 197 ? 15.656 28.828 8.797 1 89.56 197 ASN B N 1
ATOM 3738 C CA . ASN B 1 197 ? 14.586 29.016 9.766 1 89.56 197 ASN B CA 1
ATOM 3739 C C . ASN B 1 197 ? 13.492 27.953 9.602 1 89.56 197 ASN B C 1
ATOM 3741 O O . ASN B 1 197 ? 12.688 27.75 10.508 1 89.56 197 ASN B O 1
ATOM 3745 N N . SER B 1 198 ? 13.461 27.406 8.375 1 89.75 198 SER B N 1
ATOM 3746 C CA . SER B 1 198 ? 12.43 26.422 8.102 1 89.75 198 SER B CA 1
ATOM 3747 C C . SER B 1 198 ? 12.828 25.5 6.949 1 89.75 198 SER B C 1
ATOM 3749 O O . SER B 1 198 ? 13.75 25.812 6.191 1 89.75 198 SER B O 1
ATOM 3751 N N . ALA B 1 199 ? 12.141 24.422 6.871 1 90 199 ALA B N 1
ATOM 3752 C CA . ALA B 1 199 ? 12.375 23.484 5.777 1 90 199 ALA B CA 1
ATOM 3753 C C . ALA B 1 199 ? 12.172 24.156 4.422 1 90 199 ALA B C 1
ATOM 3755 O O . ALA B 1 199 ? 12.922 23.891 3.479 1 90 199 ALA B O 1
ATOM 3756 N N . SER B 1 200 ? 11.234 25.016 4.324 1 90 200 SER B N 1
ATOM 3757 C CA . SER B 1 200 ? 10.945 25.719 3.074 1 90 200 SER B CA 1
ATOM 3758 C C . SER B 1 200 ? 12.109 26.609 2.656 1 90 200 SER B C 1
ATOM 3760 O O . SER B 1 200 ? 12.383 26.766 1.465 1 90 200 SER B O 1
ATOM 3762 N N . GLU B 1 201 ? 12.719 27.172 3.631 1 92.19 201 GLU B N 1
ATOM 3763 C CA . GLU B 1 201 ? 13.867 28.031 3.33 1 92.19 201 GLU B CA 1
ATOM 3764 C C . GLU B 1 201 ? 15.016 27.203 2.732 1 92.19 201 GLU B C 1
ATOM 3766 O O . GLU B 1 201 ? 15.688 27.672 1.808 1 92.19 201 GLU B O 1
ATOM 3771 N N . ILE B 1 202 ? 15.219 26.031 3.262 1 92.12 202 ILE B N 1
ATOM 3772 C CA . ILE B 1 202 ? 16.234 25.141 2.727 1 92.12 202 ILE B CA 1
ATOM 3773 C C . ILE B 1 202 ? 15.961 24.875 1.251 1 92.12 202 ILE B C 1
ATOM 3775 O O . ILE B 1 202 ? 16.875 24.938 0.419 1 92.12 202 ILE B O 1
ATOM 3779 N N . TRP B 1 203 ? 14.703 24.594 0.956 1 92.19 203 TRP B N 1
ATOM 3780 C CA . TRP B 1 203 ? 14.281 24.297 -0.407 1 92.19 203 TRP B CA 1
ATOM 3781 C C . TRP B 1 203 ? 14.586 25.453 -1.344 1 92.19 203 TRP B C 1
ATOM 3783 O O . TRP B 1 203 ? 15.055 25.25 -2.465 1 92.19 203 TRP B O 1
ATOM 3793 N N . ASN B 1 204 ? 14.414 26.625 -0.857 1 90.75 204 ASN B N 1
ATOM 3794 C CA . ASN B 1 204 ? 14.602 27.828 -1.659 1 90.75 204 ASN B CA 1
ATOM 3795 C C . ASN B 1 204 ? 16.078 28.141 -1.859 1 90.75 204 ASN B C 1
ATOM 3797 O O . ASN B 1 204 ? 16.438 28.922 -2.75 1 90.75 204 ASN B O 1
ATOM 3801 N N . LEU B 1 205 ? 16.891 27.578 -1.095 1 91.38 205 LEU B N 1
ATOM 3802 C CA . LEU B 1 205 ? 18.328 27.797 -1.191 1 91.38 205 LEU B CA 1
ATOM 3803 C C . LEU B 1 205 ? 18.938 26.906 -2.258 1 91.38 205 LEU B C 1
ATOM 3805 O O . LEU B 1 205 ? 20.078 27.141 -2.684 1 91.38 205 LEU B O 1
ATOM 3809 N N . ALA B 1 206 ? 18.234 25.906 -2.725 1 89.38 206 ALA B N 1
ATOM 3810 C CA . ALA B 1 206 ? 18.781 24.844 -3.566 1 89.38 206 ALA B CA 1
ATOM 3811 C C . ALA B 1 206 ? 19.406 25.406 -4.832 1 89.38 206 ALA B C 1
ATOM 3813 O O . ALA B 1 206 ? 20.516 25 -5.219 1 89.38 206 ALA B O 1
ATOM 3814 N N . PRO B 1 207 ? 18.844 26.359 -5.477 1 87.5 207 PRO B N 1
ATOM 3815 C CA . PRO B 1 207 ? 19.438 26.875 -6.715 1 87.5 207 PRO B CA 1
ATOM 3816 C C . PRO B 1 207 ? 20.797 27.531 -6.492 1 87.5 207 PRO B C 1
ATOM 3818 O O . PRO B 1 207 ? 21.609 27.594 -7.414 1 87.5 207 PRO B O 1
ATOM 3821 N N . SER B 1 208 ? 21.109 27.938 -5.301 1 91.56 208 SER B N 1
ATOM 3822 C CA . SER B 1 208 ? 22.328 28.719 -5.066 1 91.56 208 SER B CA 1
ATOM 3823 C C . SER B 1 208 ? 23.25 28.031 -4.066 1 91.56 208 SER B C 1
ATOM 3825 O O . SER B 1 208 ? 24.266 28.578 -3.662 1 91.56 208 SER B O 1
ATOM 3827 N N . ASN B 1 209 ? 22.859 26.938 -3.584 1 92.75 209 ASN B N 1
ATOM 3828 C CA . ASN B 1 209 ? 23.609 26.188 -2.582 1 92.75 209 ASN B CA 1
ATOM 3829 C C . ASN B 1 209 ? 23.672 24.703 -2.924 1 92.75 209 ASN B C 1
ATOM 3831 O O . ASN B 1 209 ? 22.656 24.016 -2.914 1 92.75 209 ASN B O 1
ATOM 3835 N N . PHE B 1 210 ? 24.875 24.219 -3.123 1 93.12 210 PHE B N 1
ATOM 3836 C CA . PHE B 1 210 ? 25.078 22.844 -3.602 1 93.12 210 PHE B CA 1
ATOM 3837 C C . PHE B 1 210 ? 24.578 21.844 -2.574 1 93.12 210 PHE B C 1
ATOM 3839 O O . PHE B 1 210 ? 24 20.812 -2.934 1 93.12 210 PHE B O 1
ATOM 3846 N N . ALA B 1 211 ? 24.891 22.125 -1.349 1 93.56 211 ALA B N 1
ATOM 3847 C CA . ALA B 1 211 ? 24.438 21.219 -0.297 1 93.56 211 ALA B CA 1
ATOM 3848 C C . ALA B 1 211 ? 22.906 21.141 -0.268 1 93.56 211 ALA B C 1
ATOM 3850 O O . ALA B 1 211 ? 22.328 20.062 -0.146 1 93.56 211 ALA B O 1
ATOM 3851 N N . ALA B 1 212 ? 22.25 22.281 -0.378 1 94.69 212 ALA B N 1
ATOM 3852 C CA . ALA B 1 212 ? 20.797 22.328 -0.415 1 94.69 212 ALA B CA 1
ATOM 3853 C C . ALA B 1 212 ? 20.25 21.609 -1.646 1 94.69 212 ALA B C 1
ATOM 3855 O O . ALA B 1 212 ? 19.25 20.906 -1.567 1 94.69 212 ALA B O 1
ATOM 3856 N N . GLN B 1 213 ? 20.953 21.812 -2.734 1 94.75 213 GLN B N 1
ATOM 3857 C CA . GLN B 1 213 ? 20.547 21.141 -3.969 1 94.75 213 GLN B CA 1
ATOM 3858 C C . GLN B 1 213 ? 20.578 19.625 -3.809 1 94.75 213 GLN B C 1
ATOM 3860 O O . GLN B 1 213 ? 19.641 18.938 -4.203 1 94.75 213 GLN B O 1
ATOM 3865 N N . SER B 1 214 ? 21.656 19.141 -3.283 1 95.06 214 SER B N 1
ATOM 3866 C CA . SER B 1 214 ? 21.812 17.719 -3.057 1 95.06 214 SER B CA 1
ATOM 3867 C C . SER B 1 214 ? 20.719 17.172 -2.127 1 95.06 214 SER B C 1
ATOM 3869 O O . SER B 1 214 ? 20.172 16.109 -2.361 1 95.06 214 SER B O 1
ATOM 3871 N N . LEU B 1 215 ? 20.422 17.922 -1.097 1 94.88 215 LEU B N 1
ATOM 3872 C CA . LEU B 1 215 ? 19.391 17.531 -0.137 1 94.88 215 LEU B CA 1
ATOM 3873 C C . LEU B 1 215 ? 18.016 17.484 -0.802 1 94.88 215 LEU B C 1
ATOM 3875 O O . LEU B 1 215 ? 17.266 16.531 -0.588 1 94.88 215 LEU B O 1
ATOM 3879 N N . CYS B 1 216 ? 17.766 18.453 -1.641 1 95.25 216 CYS B N 1
ATOM 3880 C CA . CYS B 1 216 ? 16.484 18.516 -2.338 1 95.25 216 CYS B CA 1
ATOM 3881 C C . CYS B 1 216 ? 16.344 17.375 -3.332 1 95.25 216 CYS B C 1
ATOM 3883 O O . CYS B 1 216 ? 15.273 16.766 -3.451 1 95.25 216 CYS B O 1
ATOM 3885 N N . GLU B 1 217 ? 17.391 17.078 -3.975 1 94.69 217 GLU B N 1
ATOM 3886 C CA . GLU B 1 217 ? 17.391 15.984 -4.934 1 94.69 217 GLU B CA 1
ATOM 3887 C C . GLU B 1 217 ? 17.141 14.648 -4.242 1 94.69 217 GLU B C 1
ATOM 3889 O O . GLU B 1 217 ? 16.375 13.82 -4.73 1 94.69 217 GLU B O 1
ATOM 3894 N N . ASP B 1 218 ? 17.844 14.461 -3.15 1 95.12 218 ASP B N 1
ATOM 3895 C CA . ASP B 1 218 ? 17.656 13.234 -2.381 1 95.12 218 ASP B CA 1
ATOM 3896 C C . ASP B 1 218 ? 16.219 13.141 -1.849 1 95.12 218 ASP B C 1
ATOM 3898 O O . ASP B 1 218 ? 15.602 12.07 -1.911 1 95.12 218 ASP B O 1
ATOM 3902 N N . PHE B 1 219 ? 15.719 14.266 -1.328 1 96.06 219 PHE B N 1
ATOM 3903 C CA . PHE B 1 219 ? 14.344 14.344 -0.837 1 96.06 219 PHE B CA 1
ATOM 3904 C C . PHE B 1 219 ? 13.352 13.945 -1.925 1 96.06 219 PHE B C 1
ATOM 3906 O O . PHE B 1 219 ? 12.516 13.07 -1.716 1 96.06 219 PHE B O 1
ATOM 3913 N N . ASN B 1 220 ? 13.531 14.523 -3.088 1 95.69 220 ASN B N 1
ATOM 3914 C CA . ASN B 1 220 ? 12.641 14.273 -4.219 1 95.69 220 ASN B CA 1
ATOM 3915 C C . ASN B 1 220 ? 12.695 12.812 -4.652 1 95.69 220 ASN B C 1
ATOM 3917 O O . ASN B 1 220 ? 11.656 12.203 -4.914 1 95.69 220 ASN B O 1
ATOM 3921 N N . SER B 1 221 ? 13.852 12.305 -4.68 1 96 221 SER B N 1
ATOM 3922 C CA . SER B 1 221 ? 14.047 10.93 -5.117 1 96 221 SER B CA 1
ATOM 3923 C C . SER B 1 221 ? 13.406 9.945 -4.141 1 96 221 SER B C 1
ATOM 3925 O O . SER B 1 221 ? 12.727 9 -4.559 1 96 221 SER B O 1
ATOM 3927 N N . ARG B 1 222 ? 13.586 10.18 -2.879 1 96.75 222 ARG B N 1
ATOM 3928 C CA . ARG B 1 222 ? 13.023 9.297 -1.86 1 96.75 222 ARG B CA 1
ATOM 3929 C C . ARG B 1 222 ? 11.508 9.406 -1.812 1 96.75 222 ARG B C 1
ATOM 3931 O O . ARG B 1 222 ? 10.805 8.406 -1.652 1 96.75 222 ARG B O 1
ATOM 3938 N N . LEU B 1 223 ? 11.047 10.609 -1.905 1 97.25 223 LEU B N 1
ATOM 3939 C CA . LEU B 1 223 ? 9.602 10.805 -1.937 1 97.25 223 LEU B CA 1
ATOM 3940 C C . LEU B 1 223 ? 8.984 10.094 -3.133 1 97.25 223 LEU B C 1
ATOM 3942 O O . LEU B 1 223 ? 7.957 9.422 -3 1 97.25 223 LEU B O 1
ATOM 3946 N N . ALA B 1 224 ? 9.625 10.242 -4.293 1 96.75 224 ALA B N 1
ATOM 3947 C CA . ALA B 1 224 ? 9.164 9.555 -5.492 1 96.75 224 ALA B CA 1
ATOM 3948 C C . ALA B 1 224 ? 9.148 8.039 -5.289 1 96.75 224 ALA B C 1
ATOM 3950 O O . ALA B 1 224 ? 8.203 7.359 -5.699 1 96.75 224 ALA B O 1
ATOM 3951 N N . GLN B 1 225 ? 10.164 7.539 -4.684 1 96.88 225 GLN B N 1
ATOM 3952 C CA . GLN B 1 225 ? 10.25 6.117 -4.375 1 96.88 225 GLN B CA 1
ATOM 3953 C C . GLN B 1 225 ? 9.055 5.664 -3.537 1 96.88 225 GLN B C 1
ATOM 3955 O O . GLN B 1 225 ? 8.414 4.66 -3.855 1 96.88 225 GLN B O 1
ATOM 3960 N N . GLY B 1 226 ? 8.82 6.391 -2.471 1 96.81 226 GLY B N 1
ATOM 3961 C CA . GLY B 1 226 ? 7.688 6.07 -1.612 1 96.81 226 GLY B CA 1
ATOM 3962 C C . GLY B 1 226 ? 6.355 6.133 -2.332 1 96.81 226 GLY B C 1
ATOM 3963 O O . GLY B 1 226 ? 5.531 5.227 -2.205 1 96.81 226 GLY B O 1
ATOM 3964 N N . LEU B 1 227 ? 6.141 7.176 -3.107 1 96.56 227 LEU B N 1
ATOM 3965 C CA . LEU B 1 227 ? 4.883 7.371 -3.818 1 96.56 227 LEU B CA 1
ATOM 3966 C C . LEU B 1 227 ? 4.699 6.309 -4.898 1 96.56 227 LEU B C 1
ATOM 3968 O O . LEU B 1 227 ? 3.594 5.793 -5.086 1 96.56 227 LEU B O 1
ATOM 3972 N N . ALA B 1 228 ? 5.777 5.996 -5.613 1 95.94 228 ALA B N 1
ATOM 3973 C CA . ALA B 1 228 ? 5.711 4.934 -6.617 1 95.94 228 ALA B CA 1
ATOM 3974 C C . ALA B 1 228 ? 5.316 3.604 -5.984 1 95.94 228 ALA B C 1
ATOM 3976 O O . ALA B 1 228 ? 4.5 2.863 -6.539 1 95.94 228 ALA B O 1
ATOM 3977 N N . SER B 1 229 ? 5.883 3.352 -4.852 1 95.75 229 SER B N 1
ATOM 3978 C CA . SER B 1 229 ? 5.555 2.133 -4.121 1 95.75 229 SER B CA 1
ATOM 3979 C C . SER B 1 229 ? 4.086 2.113 -3.709 1 95.75 229 SER B C 1
ATOM 3981 O O . SER B 1 229 ? 3.402 1.101 -3.875 1 95.75 229 SER B O 1
ATOM 3983 N N . ALA B 1 230 ? 3.643 3.207 -3.197 1 93.62 230 ALA B N 1
ATOM 3984 C CA . ALA B 1 230 ? 2.236 3.293 -2.812 1 93.62 230 ALA B CA 1
ATOM 3985 C C . ALA B 1 230 ? 1.323 3.039 -4.008 1 93.62 230 ALA B C 1
ATOM 3987 O O . ALA B 1 230 ? 0.359 2.277 -3.912 1 93.62 230 ALA B O 1
ATOM 3988 N N . LEU B 1 231 ? 1.618 3.637 -5.129 1 92.5 231 LEU B N 1
ATOM 3989 C CA . LEU B 1 231 ? 0.796 3.506 -6.328 1 92.5 231 LEU B CA 1
ATOM 3990 C C . LEU B 1 231 ? 0.782 2.064 -6.824 1 92.5 231 LEU B C 1
ATOM 3992 O O . LEU B 1 231 ? -0.239 1.586 -7.324 1 92.5 231 LEU B O 1
ATOM 3996 N N . SER B 1 232 ? 1.892 1.408 -6.668 1 91.75 232 SER B N 1
ATOM 3997 C CA . SER B 1 232 ? 1.959 0.012 -7.086 1 91.75 232 SER B CA 1
ATOM 3998 C C . SER B 1 232 ? 0.999 -0.855 -6.277 1 91.75 232 SER B C 1
ATOM 4000 O O . SER B 1 232 ? 0.447 -1.828 -6.797 1 91.75 232 SER B O 1
ATOM 4002 N N . LEU B 1 233 ? 0.812 -0.504 -5.102 1 89.62 233 LEU B N 1
ATOM 4003 C CA . LEU B 1 233 ? -0.004 -1.312 -4.199 1 89.62 233 LEU B CA 1
ATOM 4004 C C . LEU B 1 233 ? -1.478 -0.936 -4.32 1 89.62 233 LEU B C 1
ATOM 4006 O O . LEU B 1 233 ? -2.35 -1.808 -4.285 1 89.62 233 LEU B O 1
ATOM 4010 N N . VAL B 1 234 ? -1.769 0.363 -4.508 1 87 234 VAL B N 1
ATOM 4011 C CA . VAL B 1 234 ? -3.16 0.777 -4.355 1 87 234 VAL B CA 1
ATOM 4012 C C . VAL B 1 234 ? -3.723 1.207 -5.707 1 87 234 VAL B C 1
ATOM 4014 O O . VAL B 1 234 ? -4.922 1.477 -5.832 1 87 234 VAL B O 1
ATOM 4017 N N . GLY B 1 235 ? -2.928 1.258 -6.711 1 85.19 235 GLY B N 1
ATOM 4018 C CA . GLY B 1 235 ? -3.363 1.697 -8.023 1 85.19 235 GLY B CA 1
ATOM 4019 C C . GLY B 1 235 ? -3.072 3.162 -8.289 1 85.19 235 GLY B C 1
ATOM 4020 O O . GLY B 1 235 ? -2.541 3.861 -7.43 1 85.19 235 GLY B O 1
ATOM 4021 N N . ASN B 1 236 ? -3.367 3.514 -9.531 1 88.38 236 ASN B N 1
ATOM 4022 C CA . ASN B 1 236 ? -3.102 4.879 -9.977 1 88.38 236 ASN B CA 1
ATOM 4023 C C . ASN B 1 236 ? -4.168 5.848 -9.477 1 88.38 236 ASN B C 1
ATOM 4025 O O . ASN B 1 236 ? -5.184 6.059 -10.141 1 88.38 236 ASN B O 1
ATOM 4029 N N . VAL B 1 237 ? -3.938 6.465 -8.359 1 90.5 237 VAL B N 1
ATOM 4030 C CA . VAL B 1 237 ? -4.867 7.434 -7.785 1 90.5 237 VAL B CA 1
ATOM 4031 C C . VAL B 1 237 ? -4.215 8.812 -7.742 1 90.5 237 VAL B C 1
ATOM 4033 O O . VAL B 1 237 ? -2.986 8.93 -7.715 1 90.5 237 VAL B O 1
ATOM 4036 N N . PRO B 1 238 ? -5.023 9.875 -7.734 1 94.69 238 PRO B N 1
ATOM 4037 C CA . PRO B 1 238 ? -4.461 11.211 -7.547 1 94.69 238 PRO B CA 1
ATOM 4038 C C . PRO B 1 238 ? -3.672 11.344 -6.246 1 94.69 238 PRO B C 1
ATOM 4040 O O . PRO B 1 238 ? -4.07 10.789 -5.219 1 94.69 238 PRO B O 1
ATOM 4043 N N . LEU B 1 239 ? -2.508 12.008 -6.355 1 96.06 239 LEU B N 1
ATOM 4044 C CA . LEU B 1 239 ? -1.633 12.289 -5.223 1 96.06 239 LEU B CA 1
ATOM 4045 C C . LEU B 1 239 ? -1.742 13.75 -4.805 1 96.06 239 LEU B C 1
ATOM 4047 O O . LEU B 1 239 ? -1.36 14.648 -5.559 1 96.06 239 LEU B O 1
ATOM 4051 N N . CYS B 1 240 ? -2.242 13.969 -3.625 1 96.69 240 CYS B N 1
ATOM 4052 C CA . CYS B 1 240 ? -2.438 15.336 -3.15 1 96.69 240 CYS B CA 1
ATOM 4053 C C . CYS B 1 240 ? -1.432 15.68 -2.059 1 96.69 240 CYS B C 1
ATOM 4055 O O . CYS B 1 240 ? -1.328 14.969 -1.057 1 96.69 240 CYS B O 1
ATOM 4057 N N . LEU B 1 241 ? -0.685 16.703 -2.264 1 96.69 241 LEU B N 1
ATOM 4058 C CA . LEU B 1 241 ? 0.33 17.125 -1.305 1 96.69 241 LEU B CA 1
ATOM 4059 C C . LEU B 1 241 ? -0.132 18.359 -0.534 1 96.69 241 LEU B C 1
ATOM 4061 O O . LEU B 1 241 ? -0.477 19.391 -1.135 1 96.69 241 LEU B O 1
ATOM 4065 N N . GLY B 1 242 ? -0.154 18.188 0.751 1 96.31 242 GLY B N 1
ATOM 4066 C CA . GLY B 1 242 ? -0.493 19.281 1.646 1 96.31 242 GLY B CA 1
ATOM 4067 C C . GLY B 1 242 ? 0.499 19.453 2.781 1 96.31 242 GLY B C 1
ATOM 4068 O O . GLY B 1 242 ? 1.65 19.031 2.676 1 96.31 242 GLY B O 1
ATOM 4069 N N . GLY B 1 243 ? 0.1 20.203 3.812 1 93.94 243 GLY B N 1
ATOM 4070 C CA . GLY B 1 243 ? 1.018 20.578 4.875 1 93.94 243 GLY B CA 1
ATOM 4071 C C . GLY B 1 243 ? 1.809 21.844 4.562 1 93.94 243 GLY B C 1
ATOM 4072 O O . GLY B 1 243 ? 2.014 22.172 3.395 1 93.94 243 GLY B O 1
ATOM 4073 N N . GLU B 1 244 ? 2.273 22.453 5.586 1 89.75 244 GLU B N 1
ATOM 4074 C CA . GLU B 1 244 ? 2.975 23.719 5.402 1 89.75 244 GLU B CA 1
ATOM 4075 C C . GLU B 1 244 ? 4.188 23.562 4.496 1 89.75 244 GLU B C 1
ATOM 4077 O O . GLU B 1 244 ? 4.383 24.328 3.557 1 89.75 244 GLU B O 1
ATOM 4082 N N . PHE B 1 245 ? 4.969 22.594 4.77 1 91.88 245 PHE B N 1
ATOM 4083 C CA . PHE B 1 245 ? 6.16 22.312 3.975 1 91.88 245 PHE B CA 1
ATOM 4084 C C . PHE B 1 245 ? 5.777 21.891 2.561 1 91.88 245 PHE B C 1
ATOM 4086 O O . PHE B 1 245 ? 6.34 22.391 1.584 1 91.88 245 PHE B O 1
ATOM 4093 N N . GLY B 1 246 ? 4.773 21 2.424 1 93.19 246 GLY B N 1
ATOM 4094 C CA . GLY B 1 246 ? 4.32 20.5 1.136 1 93.19 246 GLY B CA 1
ATOM 4095 C C . GLY B 1 246 ? 3.785 21.594 0.228 1 93.19 246 GLY B C 1
ATOM 4096 O O . GLY B 1 246 ? 4.133 21.656 -0.952 1 93.19 246 GLY B O 1
ATOM 4097 N N . ARG B 1 247 ? 3.031 22.453 0.813 1 91.38 247 ARG B N 1
ATOM 4098 C CA . ARG B 1 247 ? 2.465 23.547 0.04 1 91.38 247 ARG B CA 1
ATOM 4099 C C . ARG B 1 247 ? 3.555 24.516 -0.429 1 91.38 247 ARG B C 1
ATOM 4101 O O . ARG B 1 247 ? 3.5 25.016 -1.55 1 91.38 247 ARG B O 1
ATOM 4108 N N . ALA B 1 248 ? 4.465 24.703 0.396 1 90.19 248 ALA B N 1
ATOM 4109 C CA . ALA B 1 248 ? 5.535 25.656 0.089 1 90.19 248 ALA B CA 1
ATOM 4110 C C . ALA B 1 248 ? 6.391 25.156 -1.075 1 90.19 248 ALA B C 1
ATOM 4112 O O . ALA B 1 248 ? 6.832 25.953 -1.908 1 90.19 248 ALA B O 1
ATOM 4113 N N . ILE B 1 249 ? 6.555 23.891 -1.156 1 91.75 249 ILE B N 1
ATOM 4114 C CA . ILE B 1 249 ? 7.543 23.406 -2.113 1 91.75 249 ILE B CA 1
ATOM 4115 C C . ILE B 1 249 ? 6.836 22.875 -3.359 1 91.75 249 ILE B C 1
ATOM 4117 O O . ILE B 1 249 ? 7.477 22.609 -4.379 1 91.75 249 ILE B O 1
ATOM 4121 N N . PHE B 1 250 ? 5.531 22.781 -3.338 1 91.62 250 PHE B N 1
ATOM 4122 C CA . PHE B 1 250 ? 4.785 22.125 -4.402 1 91.62 250 PHE B CA 1
ATOM 4123 C C . PHE B 1 250 ? 5.113 22.734 -5.754 1 91.62 250 PHE B C 1
ATOM 4125 O O . PHE B 1 250 ? 5.418 22.031 -6.711 1 91.62 250 PHE B O 1
ATOM 4132 N N . PRO B 1 251 ? 5.133 24 -5.93 1 88 251 PRO B N 1
ATOM 4133 C CA . PRO B 1 251 ? 5.422 24.578 -7.246 1 88 251 PRO B CA 1
ATOM 4134 C C . PRO B 1 251 ? 6.797 24.172 -7.773 1 88 251 PRO B C 1
ATOM 4136 O O . PRO B 1 251 ? 6.969 23.984 -8.977 1 88 251 PRO B O 1
ATOM 4139 N N . GLY B 1 252 ? 7.734 24 -6.902 1 86.62 252 GLY B N 1
ATOM 4140 C CA . GLY B 1 252 ? 9.094 23.703 -7.316 1 86.62 252 GLY B CA 1
ATOM 4141 C C . GLY B 1 252 ? 9.367 22.219 -7.457 1 86.62 252 GLY B C 1
ATOM 4142 O O . GLY B 1 252 ? 10.273 21.812 -8.188 1 86.62 252 GLY B O 1
ATOM 4143 N N . ILE B 1 253 ? 8.516 21.406 -6.809 1 90.44 253 ILE B N 1
ATOM 4144 C CA . ILE B 1 253 ? 8.875 20 -6.73 1 90.44 253 ILE B CA 1
ATOM 4145 C C . ILE B 1 253 ? 8.008 19.188 -7.688 1 90.44 253 ILE B C 1
ATOM 4147 O O . ILE B 1 253 ? 8.375 18.094 -8.094 1 90.44 253 ILE B O 1
ATOM 4151 N N . ALA B 1 254 ? 6.887 19.719 -8.086 1 93.38 254 ALA B N 1
ATOM 4152 C CA . ALA B 1 254 ? 5.852 18.953 -8.766 1 93.38 254 ALA B CA 1
ATOM 4153 C C . ALA B 1 254 ? 6.395 18.312 -10.047 1 93.38 254 ALA B C 1
ATOM 4155 O O . ALA B 1 254 ? 6.25 17.109 -10.258 1 93.38 254 ALA B O 1
ATOM 4156 N N . ALA B 1 255 ? 7.035 19.109 -10.852 1 93.5 255 ALA B N 1
ATOM 4157 C CA . ALA B 1 255 ? 7.539 18.625 -12.133 1 93.5 255 ALA B CA 1
ATOM 4158 C C . ALA B 1 255 ? 8.633 17.578 -11.922 1 93.5 255 ALA B C 1
ATOM 4160 O O . ALA B 1 255 ? 8.633 16.531 -12.578 1 93.5 255 ALA B O 1
ATOM 4161 N N . ALA B 1 256 ? 9.539 17.875 -11.016 1 93.75 256 ALA B N 1
ATOM 4162 C CA . ALA B 1 256 ? 10.633 16.953 -10.734 1 93.75 256 ALA B CA 1
ATOM 4163 C C . ALA B 1 256 ? 10.109 15.648 -10.148 1 93.75 256 ALA B C 1
ATOM 4165 O O . ALA B 1 256 ? 10.57 14.57 -10.523 1 93.75 256 ALA B O 1
ATOM 4166 N N . LEU B 1 257 ? 9.188 15.797 -9.273 1 95.5 257 LEU B N 1
ATOM 4167 C CA . LEU B 1 257 ? 8.586 14.625 -8.648 1 95.5 257 LEU B CA 1
ATOM 4168 C C . LEU B 1 257 ? 7.852 13.773 -9.68 1 95.5 257 LEU B C 1
ATOM 4170 O O . LEU B 1 257 ? 8.008 12.547 -9.703 1 95.5 257 LEU B O 1
ATOM 4174 N N . ALA B 1 258 ? 7.094 14.422 -10.555 1 95.25 258 ALA B N 1
ATOM 4175 C CA . ALA B 1 258 ? 6.383 13.711 -11.609 1 95.25 258 ALA B CA 1
ATOM 4176 C C . ALA B 1 258 ? 7.355 12.977 -12.523 1 95.25 258 ALA B C 1
ATOM 4178 O O . ALA B 1 258 ? 7.105 11.828 -12.906 1 95.25 258 ALA B O 1
ATOM 4179 N N . SER B 1 259 ? 8.398 13.609 -12.875 1 94.75 259 SER B N 1
ATOM 4180 C CA . SER B 1 259 ? 9.414 13.008 -13.734 1 94.75 259 SER B CA 1
ATOM 4181 C C . SER B 1 259 ? 10.023 11.766 -13.086 1 94.75 259 SER B C 1
ATOM 4183 O O . SER B 1 259 ? 10.141 10.719 -13.727 1 94.75 259 SER B O 1
ATOM 4185 N N . LYS B 1 260 ? 10.391 11.883 -11.852 1 94.38 260 LYS B N 1
ATOM 4186 C CA . LYS B 1 260 ? 10.977 10.75 -11.133 1 94.38 260 LYS B CA 1
ATOM 4187 C C . LYS B 1 260 ? 9.969 9.609 -11 1 94.38 260 LYS B C 1
ATOM 4189 O O . LYS B 1 260 ? 10.328 8.438 -11.133 1 94.38 260 LYS B O 1
ATOM 4194 N N . LEU B 1 261 ? 8.703 9.969 -10.734 1 94.81 261 LEU B N 1
ATOM 4195 C CA . LEU B 1 261 ? 7.652 8.961 -10.609 1 94.81 261 LEU B CA 1
ATOM 4196 C C . LEU B 1 261 ? 7.496 8.18 -11.906 1 94.81 261 LEU B C 1
ATOM 4198 O O . LEU B 1 261 ? 7.344 6.957 -11.891 1 94.81 261 LEU B O 1
ATOM 4202 N N . ARG B 1 262 ? 7.602 8.797 -13.023 1 92.5 262 ARG B N 1
ATOM 4203 C CA . ARG B 1 262 ? 7.441 8.148 -14.32 1 92.5 262 ARG B CA 1
ATOM 4204 C C . ARG B 1 262 ? 8.539 7.117 -14.562 1 92.5 262 ARG B C 1
ATOM 4206 O O . ARG B 1 262 ? 8.352 6.168 -15.328 1 92.5 262 ARG B O 1
ATOM 4213 N N . GLU B 1 263 ? 9.625 7.312 -13.852 1 92.69 263 GLU B N 1
ATOM 4214 C CA . GLU B 1 263 ? 10.727 6.359 -13.969 1 92.69 263 GLU B CA 1
ATOM 4215 C C . GLU B 1 263 ? 10.5 5.145 -13.078 1 92.69 263 GLU B C 1
ATOM 4217 O O . GLU B 1 263 ? 11.109 4.094 -13.281 1 92.69 263 GLU B O 1
ATOM 4222 N N . MET B 1 264 ? 9.656 5.336 -12.102 1 93.88 264 MET B N 1
ATOM 4223 C CA . MET B 1 264 ? 9.586 4.32 -11.055 1 93.88 264 MET B CA 1
ATOM 4224 C C . MET B 1 264 ? 8.227 3.619 -11.07 1 93.88 264 MET B C 1
ATOM 4226 O O . MET B 1 264 ? 7.949 2.781 -10.211 1 93.88 264 MET B O 1
ATOM 4230 N N . THR B 1 265 ? 7.355 3.947 -11.938 1 87.81 265 THR B N 1
ATOM 4231 C CA . THR B 1 265 ? 6.043 3.322 -12.047 1 87.81 265 THR B CA 1
ATOM 4232 C C . THR B 1 265 ? 5.539 3.381 -13.492 1 87.81 265 THR B C 1
ATOM 4234 O O . THR B 1 265 ? 5.887 4.297 -14.234 1 87.81 265 THR B O 1
ATOM 4237 N N . PRO B 1 266 ? 4.727 2.381 -13.875 1 82.88 266 PRO B N 1
ATOM 4238 C CA . PRO B 1 266 ? 4.156 2.426 -15.219 1 82.88 266 PRO B CA 1
ATOM 4239 C C . PRO B 1 266 ? 3.018 3.434 -15.344 1 82.88 266 PRO B C 1
ATOM 4241 O O . PRO B 1 266 ? 2.502 3.654 -16.453 1 82.88 266 PRO B O 1
ATOM 4244 N N . PHE B 1 267 ? 2.631 4.074 -14.297 1 82.81 267 PHE B N 1
ATOM 4245 C CA . PHE B 1 267 ? 1.487 4.977 -14.266 1 82.81 267 PHE B CA 1
ATOM 4246 C C . PHE B 1 267 ? 1.916 6.41 -14.562 1 82.81 267 PHE B C 1
ATOM 4248 O O . PHE B 1 267 ? 3.086 6.762 -14.398 1 82.81 267 PHE B O 1
ATOM 4255 N N . SER B 1 268 ? 0.921 7.102 -15.07 1 88 268 SER B N 1
ATOM 4256 C CA . SER B 1 268 ? 1.089 8.547 -15.141 1 88 268 SER B CA 1
ATOM 4257 C C . SER B 1 268 ? 0.616 9.227 -13.859 1 88 268 SER B C 1
ATOM 4259 O O . SER B 1 268 ? -0.581 9.242 -13.57 1 88 268 SER B O 1
ATOM 4261 N N . PRO B 1 269 ? 1.557 9.781 -13.148 1 91.06 269 PRO B N 1
ATOM 4262 C CA . PRO B 1 269 ? 1.162 10.352 -11.859 1 91.06 269 PRO B CA 1
ATOM 4263 C C . PRO B 1 269 ? 0.305 11.609 -12.008 1 91.06 269 PRO B C 1
ATOM 4265 O O . PRO B 1 269 ? 0.522 12.398 -12.93 1 91.06 269 PRO B O 1
ATOM 4268 N N . HIS B 1 270 ? -0.686 11.766 -11.266 1 95.12 270 HIS B N 1
ATOM 4269 C CA . HIS B 1 270 ? -1.527 12.945 -11.141 1 95.12 270 HIS B CA 1
ATOM 4270 C C . HIS B 1 270 ? -1.311 13.641 -9.797 1 95.12 270 HIS B C 1
ATOM 4272 O O . HIS B 1 270 ? -1.838 13.203 -8.773 1 95.12 270 HIS B O 1
ATOM 4278 N N . LEU B 1 271 ? -0.522 14.711 -9.812 1 96.69 271 LEU B N 1
ATOM 4279 C CA . LEU B 1 271 ? -0.184 15.453 -8.602 1 96.69 271 LEU B CA 1
ATOM 4280 C C . LEU B 1 271 ? -1.104 16.656 -8.422 1 96.69 271 LEU B C 1
ATOM 4282 O O . LEU B 1 271 ? -1.317 17.422 -9.367 1 96.69 271 LEU B O 1
ATOM 4286 N N . ILE B 1 272 ? -1.648 16.797 -7.254 1 96.94 272 ILE B N 1
ATOM 4287 C CA . ILE B 1 272 ? -2.557 17.891 -6.918 1 96.94 272 ILE B CA 1
ATOM 4288 C C . ILE B 1 272 ? -2.031 18.641 -5.695 1 96.94 272 ILE B C 1
ATOM 4290 O O . ILE B 1 272 ? -1.572 18.016 -4.73 1 96.94 272 ILE B O 1
ATOM 4294 N N . ALA B 1 273 ? -2.014 19.906 -5.734 1 96.62 273 ALA B N 1
ATOM 4295 C CA . ALA B 1 273 ? -1.697 20.703 -4.555 1 96.62 273 ALA B CA 1
ATOM 4296 C C . ALA B 1 273 ? -2.922 20.875 -3.662 1 96.62 273 ALA B C 1
ATOM 4298 O O . ALA B 1 273 ? -4.012 21.203 -4.145 1 96.62 273 ALA B O 1
ATOM 4299 N N . ALA B 1 274 ? -2.736 20.594 -2.395 1 96.75 274 ALA B N 1
ATOM 4300 C CA . ALA B 1 274 ? -3.82 20.891 -1.464 1 96.75 274 ALA B CA 1
ATOM 4301 C C . ALA B 1 274 ? -4.199 22.375 -1.52 1 96.75 274 ALA B C 1
ATOM 4303 O O . ALA B 1 274 ? -3.359 23.234 -1.812 1 96.75 274 ALA B O 1
ATOM 4304 N N . ARG B 1 275 ? -5.391 22.625 -1.255 1 95.44 275 ARG B N 1
ATOM 4305 C CA . ARG B 1 275 ? -5.895 23.969 -1.446 1 95.44 275 ARG B CA 1
ATOM 4306 C C . ARG B 1 275 ? -6.223 24.641 -0.11 1 95.44 275 ARG B C 1
ATOM 4308 O O . ARG B 1 275 ? -6.137 25.859 0.024 1 95.44 275 ARG B O 1
ATOM 4315 N N . LEU B 1 276 ? -6.438 23.688 0.819 1 91.56 276 LEU B N 1
ATOM 4316 C CA . LEU B 1 276 ? -6.832 24.266 2.098 1 91.56 276 LEU B CA 1
ATOM 4317 C C . LEU B 1 276 ? -5.621 24.781 2.855 1 91.56 276 LEU B C 1
ATOM 4319 O O . LEU B 1 276 ? -4.539 24.188 2.795 1 91.56 276 LEU B O 1
ATOM 4323 N N . GLY B 1 277 ? -5.469 25.859 3.268 1 86.38 277 GLY B N 1
ATOM 4324 C CA . GLY B 1 277 ? -4.41 26.609 3.934 1 86.38 277 GLY B CA 1
ATOM 4325 C C . GLY B 1 277 ? -4.223 26.203 5.383 1 86.38 277 GLY B C 1
ATOM 4326 O O . GLY B 1 277 ? -4.207 25.016 5.707 1 86.38 277 GLY B O 1
ATOM 4327 N N . GLU B 1 278 ? -3.982 27.047 6.16 1 85.75 278 GLU B N 1
ATOM 4328 C CA . GLU B 1 278 ? -3.58 26.859 7.551 1 85.75 278 GLU B CA 1
ATOM 4329 C C . GLU B 1 278 ? -4.688 26.203 8.367 1 85.75 278 GLU B C 1
ATOM 4331 O O . GLU B 1 278 ? -4.414 25.516 9.352 1 85.75 278 GLU B O 1
ATOM 4336 N N . ASP B 1 279 ? -5.93 26.312 7.902 1 90.69 279 ASP B N 1
ATOM 4337 C CA . ASP B 1 279 ? -7.047 25.781 8.672 1 90.69 279 ASP B CA 1
ATOM 4338 C C . ASP B 1 279 ? -7.477 24.406 8.148 1 90.69 279 ASP B C 1
ATOM 4340 O O . ASP B 1 279 ? -8.547 23.906 8.508 1 90.69 279 ASP B O 1
ATOM 4344 N N . ALA B 1 280 ? -6.598 23.797 7.355 1 94.25 280 ALA B N 1
ATOM 4345 C CA . ALA B 1 280 ? -6.98 22.562 6.676 1 94.25 280 ALA B CA 1
ATOM 4346 C C . ALA B 1 280 ? -7.383 21.484 7.68 1 94.25 280 ALA B C 1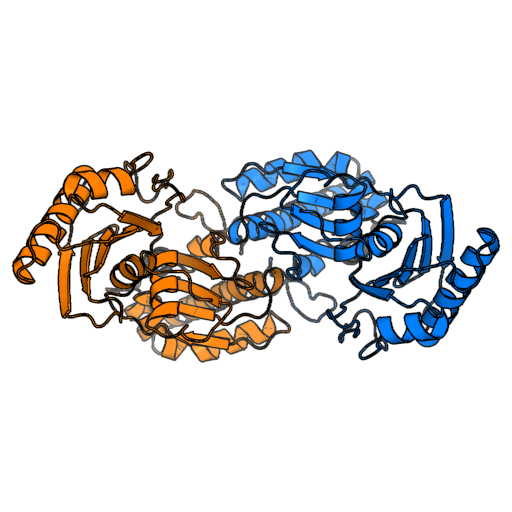
ATOM 4348 O O . ALA B 1 280 ? -8.422 20.844 7.527 1 94.25 280 ALA B O 1
ATOM 4349 N N . ALA B 1 281 ? -6.609 21.328 8.703 1 96.56 281 ALA B N 1
ATOM 4350 C CA . ALA B 1 281 ? -6.859 20.281 9.68 1 96.56 281 ALA B CA 1
ATOM 4351 C C . ALA B 1 281 ? -8.125 20.562 10.484 1 96.56 281 ALA B C 1
ATOM 4353 O O . ALA B 1 281 ? -8.969 19.672 10.656 1 96.56 281 ALA B O 1
ATOM 4354 N N . ALA B 1 282 ? -8.32 21.812 10.922 1 97.25 282 ALA B N 1
ATOM 4355 C CA . ALA B 1 282 ? -9.508 22.188 11.68 1 97.25 282 ALA B CA 1
ATOM 4356 C C . ALA B 1 282 ? -10.758 22.094 10.805 1 97.25 282 ALA B C 1
ATOM 4358 O O . ALA B 1 282 ? -11.797 21.594 11.242 1 97.25 282 ALA B O 1
ATOM 4359 N N . LEU B 1 283 ? -10.648 22.562 9.641 1 95.94 283 LEU B N 1
ATOM 4360 C CA . LEU B 1 283 ? -11.766 22.484 8.711 1 95.94 283 LEU B CA 1
ATOM 4361 C C . LEU B 1 283 ? -12.086 21.031 8.375 1 95.94 283 LEU B C 1
ATOM 4363 O O . LEU B 1 283 ? -13.258 20.656 8.266 1 95.94 283 LEU B O 1
ATOM 4367 N N . GLY B 1 284 ? -11.016 20.281 8.164 1 96.12 284 GLY B N 1
ATOM 4368 C CA . GLY B 1 284 ? -11.203 18.859 7.938 1 96.12 284 GLY B CA 1
ATOM 4369 C C . GLY B 1 284 ? -11.883 18.156 9.094 1 96.12 284 GLY B C 1
ATOM 4370 O O . GLY B 1 284 ? -12.688 17.234 8.891 1 96.12 284 GLY B O 1
ATOM 4371 N N . ALA B 1 285 ? -11.508 18.547 10.258 1 96.56 285 ALA B N 1
ATOM 4372 C CA . ALA B 1 285 ? -12.164 18 11.445 1 96.56 285 ALA B CA 1
ATOM 4373 C C . ALA B 1 285 ? -13.656 18.312 11.43 1 96.56 285 ALA B C 1
ATOM 4375 O O . ALA B 1 285 ? -14.484 17.438 11.727 1 96.56 285 ALA B O 1
ATOM 4376 N N . ALA B 1 286 ? -14.023 19.531 11.109 1 95.56 286 ALA B N 1
ATOM 4377 C CA . ALA B 1 286 ? -15.438 19.875 10.977 1 95.56 286 ALA B CA 1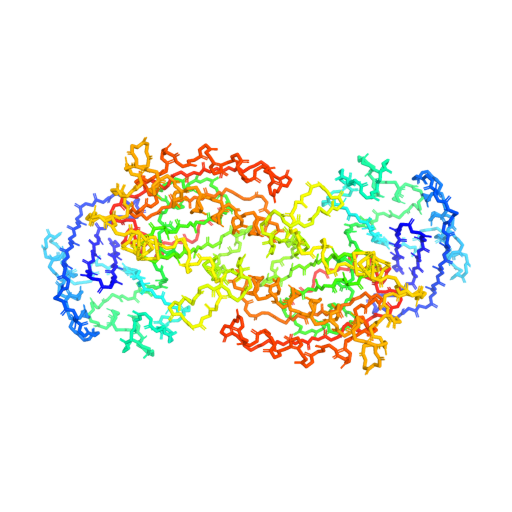
ATOM 4378 C C . ALA B 1 286 ? -16.109 19.031 9.906 1 95.56 286 ALA B C 1
ATOM 4380 O O . ALA B 1 286 ? -17.234 18.562 10.094 1 95.56 286 ALA B O 1
ATOM 4381 N N . ALA B 1 287 ? -15.398 18.812 8.859 1 93.31 287 ALA B N 1
ATOM 4382 C CA . ALA B 1 287 ? -15.938 18.062 7.734 1 93.31 287 ALA B CA 1
ATOM 4383 C C . ALA B 1 287 ? -16.219 16.609 8.133 1 93.31 287 ALA B C 1
ATOM 4385 O O . ALA B 1 287 ? -17.141 15.984 7.602 1 93.31 287 ALA B O 1
ATOM 4386 N N . LEU B 1 288 ? -15.477 16.078 9.055 1 92.06 288 LEU B N 1
ATOM 4387 C CA . LEU B 1 288 ? -15.641 14.719 9.555 1 92.06 288 LEU B CA 1
ATOM 4388 C C . LEU B 1 288 ? -17.047 14.516 10.109 1 92.06 288 LEU B C 1
ATOM 4390 O O . LEU B 1 288 ? -17.531 13.383 10.172 1 92.06 288 LEU B O 1
ATOM 4394 N N . THR B 1 289 ? -17.641 15.57 10.531 1 93.25 289 THR B N 1
ATOM 4395 C CA . THR B 1 289 ? -18.953 15.477 11.188 1 93.25 289 THR B CA 1
ATOM 4396 C C . THR B 1 289 ? -20.062 15.367 10.164 1 93.25 289 THR B C 1
ATOM 4398 O O . THR B 1 289 ? -21.203 15.055 10.508 1 93.25 289 THR B O 1
ATOM 4401 N N . LEU B 1 290 ? -19.781 15.602 8.922 1 92.06 290 LEU B N 1
ATOM 4402 C CA . LEU B 1 290 ? -20.766 15.578 7.852 1 92.06 290 LEU B CA 1
ATOM 4403 C C . LEU B 1 290 ? -20.922 14.172 7.285 1 92.06 290 LEU B C 1
ATOM 4405 O O . LEU B 1 290 ? -20.016 13.336 7.43 1 92.06 290 LEU B O 1
ATOM 4409 N N . PRO B 1 291 ? -22.016 13.891 6.652 1 85.38 291 PRO B N 1
ATOM 4410 C CA . PRO B 1 291 ? -22.203 12.57 6.031 1 85.38 291 PRO B CA 1
ATOM 4411 C C . PRO B 1 291 ? -21.141 12.266 4.98 1 85.38 291 PRO B C 1
ATOM 4413 O O . PRO B 1 291 ? -20.594 13.188 4.367 1 85.38 291 PRO B O 1
ATOM 4416 N N . PRO B 1 292 ? -20.875 10.945 4.871 1 76.12 292 PRO B N 1
ATOM 4417 C CA . PRO B 1 292 ? -19.859 10.555 3.893 1 76.12 292 PRO B CA 1
ATOM 4418 C C . PRO B 1 292 ? -20.203 11.016 2.475 1 76.12 292 PRO B C 1
ATOM 4420 O O . PRO B 1 292 ? -21.375 11.109 2.115 1 76.12 292 PRO B O 1
ATOM 4423 N N . ILE B 1 293 ? -19.141 11.438 1.846 1 69.81 293 ILE B N 1
ATOM 4424 C CA . ILE B 1 293 ? -19.281 11.82 0.447 1 69.81 293 ILE B CA 1
ATOM 4425 C C . ILE B 1 293 ? -19.609 10.586 -0.395 1 69.81 293 ILE B C 1
ATOM 4427 O O . ILE B 1 293 ? -19.016 9.523 -0.212 1 69.81 293 ILE B O 1
ATOM 4431 N N . SER B 1 294 ? -20.75 10.383 -1.113 1 60.78 294 SER B N 1
ATOM 4432 C CA . SER B 1 294 ? -21.156 9.289 -1.994 1 60.78 294 SER B CA 1
ATOM 4433 C C . SER B 1 294 ? -20.25 9.203 -3.223 1 60.78 294 SER B C 1
ATOM 4435 O O . SER B 1 294 ? -19.75 10.227 -3.703 1 60.78 294 SER B O 1
#

Nearest PDB structures (foldseek):
  2qm1-assembly1_B  TM=8.387E-01  e=1.901E-21  Enterococcus faecalis V583
  5f7r-assembly1_A  TM=8.291E-01  e=2.283E-19  Listeria monocytogenes EGD-e
  5f7q-assembly1_J  TM=8.183E-01  e=7.345E-20  Listeria monocytogenes EGD-e
  5f7q-assembly1_C  TM=8.163E-01  e=8.873E-20  Listeria monocytogenes EGD-e
  5f7r-assem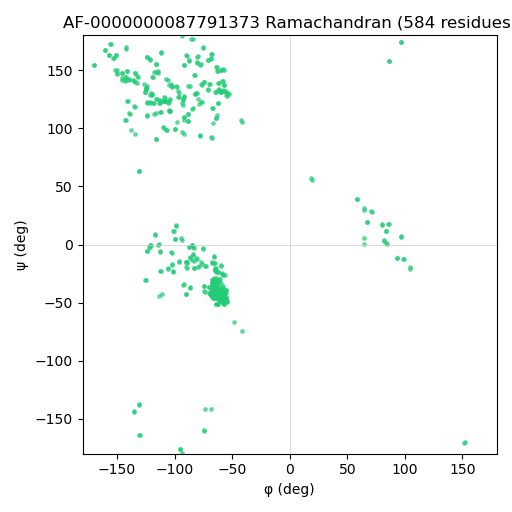bly1_E  TM=8.124E-01  e=5.178E-19  Listeria monocytogenes EGD-e